Protein AF-A0A9J2P0Z4-F1 (afdb_monomer)

Radius of gyration: 30.84 Å; Cα contacts (8 Å, |Δi|>4): 805; chains: 1; bounding box: 98×62×86 Å

Nearest PDB structures (foldseek):
  4pgw-assembly1_A  TM=7.757E-01  e=5.681E-04  Bacillus subtilis subsp. subtilis str. 168
  6nq8-assembly2_B  TM=7.559E-01  e=7.695E-04  Bacillus subtilis subsp. subtilis str. 168
  6nq9-assembly3_C  TM=7.699E-01  e=1.412E-03  Bacillus subtilis subsp. subtilis str. 168
  4pgr-assembly1_A  TM=6.918E-01  e=1.831E-03  Bacillus subtilis subsp. subtilis str. 168

Structure (mmCIF, N/CA/C/O backbone):
data_AF-A0A9J2P0Z4-F1
#
_entry.id   AF-A0A9J2P0Z4-F1
#
loop_
_atom_site.group_PDB
_atom_site.id
_atom_site.type_symbol
_atom_site.label_atom_id
_atom_site.label_alt_id
_atom_site.label_comp_id
_atom_site.label_asym_id
_atom_site.label_entity_id
_atom_site.label_seq_id
_atom_site.pdbx_PDB_ins_code
_atom_site.Cartn_x
_atom_site.Cartn_y
_atom_site.Cartn_z
_atom_site.occupancy
_atom_site.B_iso_or_equiv
_atom_site.auth_seq_id
_atom_site.auth_comp_id
_atom_site.auth_asym_id
_atom_site.auth_atom_id
_atom_site.pdbx_PDB_model_num
ATOM 1 N N . MET A 1 1 ? 68.828 -13.852 -2.951 1.00 43.00 1 MET A N 1
ATOM 2 C CA . MET A 1 1 ? 67.707 -12.889 -3.031 1.00 43.00 1 MET A CA 1
ATOM 3 C C . MET A 1 1 ? 67.215 -12.842 -4.469 1.00 43.00 1 MET A C 1
ATOM 5 O O . MET A 1 1 ? 68.052 -12.827 -5.358 1.00 43.00 1 MET A O 1
ATOM 9 N N . SER A 1 2 ? 65.892 -12.789 -4.647 1.00 39.41 2 SER A N 1
ATOM 10 C CA . SER A 1 2 ? 65.138 -12.635 -5.905 1.00 39.41 2 SER A CA 1
ATOM 11 C C . SER A 1 2 ? 64.947 -13.890 -6.771 1.00 39.41 2 SER A C 1
ATOM 13 O O . SER A 1 2 ? 65.727 -14.183 -7.673 1.00 39.41 2 SER A O 1
ATOM 15 N N . THR A 1 3 ? 63.859 -14.618 -6.502 1.00 42.22 3 THR A N 1
ATOM 16 C CA . THR A 1 3 ? 63.222 -15.537 -7.450 1.00 42.22 3 THR A CA 1
ATOM 17 C C . THR A 1 3 ? 62.288 -14.749 -8.371 1.00 42.22 3 THR A C 1
ATOM 19 O O . THR A 1 3 ? 61.301 -14.156 -7.943 1.00 42.22 3 THR A O 1
ATOM 22 N N . ASP A 1 4 ? 62.633 -14.761 -9.654 1.00 47.41 4 ASP A N 1
ATOM 23 C CA . ASP A 1 4 ? 61.888 -14.202 -10.780 1.00 47.41 4 ASP A CA 1
ATOM 24 C C . ASP A 1 4 ? 60.599 -15.014 -11.033 1.00 47.41 4 ASP A C 1
ATOM 26 O O . ASP A 1 4 ? 60.621 -16.113 -11.595 1.00 47.41 4 ASP A O 1
ATOM 30 N N . ALA A 1 5 ? 59.452 -14.505 -10.573 1.00 46.09 5 ALA A N 1
ATOM 31 C CA . ALA A 1 5 ? 58.143 -15.108 -10.812 1.00 46.09 5 ALA A CA 1
ATOM 32 C C . ALA A 1 5 ? 57.599 -14.683 -12.187 1.00 46.09 5 ALA A C 1
ATOM 34 O O . ALA A 1 5 ? 56.783 -13.766 -12.306 1.00 46.09 5 ALA A O 1
ATOM 35 N N . ARG A 1 6 ? 58.015 -15.393 -13.242 1.00 46.56 6 ARG A N 1
ATOM 36 C CA . ARG A 1 6 ? 57.393 -15.296 -14.572 1.00 46.56 6 ARG A CA 1
ATOM 37 C C . ARG A 1 6 ? 55.916 -15.704 -14.493 1.00 46.56 6 ARG A C 1
ATOM 39 O O . ARG A 1 6 ? 55.596 -16.882 -14.329 1.00 46.56 6 ARG A O 1
ATOM 46 N N . ARG A 1 7 ? 55.000 -14.743 -14.656 1.00 53.78 7 ARG A N 1
ATOM 47 C CA . ARG A 1 7 ? 53.576 -15.016 -14.919 1.00 53.78 7 ARG A CA 1
ATOM 48 C C . ARG A 1 7 ? 53.460 -15.765 -16.251 1.00 53.78 7 ARG A C 1
ATOM 50 O O . ARG A 1 7 ? 53.762 -15.205 -17.301 1.00 53.78 7 ARG A O 1
ATOM 57 N N . ARG A 1 8 ? 53.045 -17.036 -16.210 1.00 57.94 8 ARG A N 1
ATOM 58 C CA . ARG A 1 8 ? 52.708 -17.807 -17.418 1.00 57.94 8 ARG A CA 1
ATOM 59 C C . ARG A 1 8 ? 51.487 -17.173 -18.108 1.00 57.94 8 ARG A C 1
ATOM 61 O O . ARG A 1 8 ? 50.556 -16.783 -17.403 1.00 57.94 8 ARG A O 1
ATOM 68 N N . PRO A 1 9 ? 51.453 -17.084 -19.448 1.00 54.88 9 PRO A N 1
ATOM 69 C CA . PRO A 1 9 ? 50.258 -16.651 -20.164 1.00 54.88 9 PRO A CA 1
ATOM 70 C C . PRO A 1 9 ? 49.135 -17.682 -19.979 1.00 54.88 9 PRO A C 1
ATOM 72 O O . PRO A 1 9 ? 49.353 -18.882 -20.146 1.00 54.88 9 PRO A O 1
ATOM 75 N N . THR A 1 10 ? 47.939 -17.215 -19.615 1.00 57.19 10 THR A N 1
ATOM 76 C CA . THR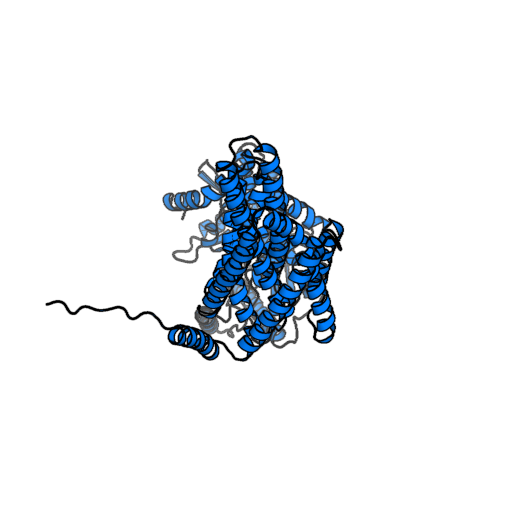 A 1 10 ? 46.717 -18.030 -19.539 1.00 57.19 10 THR A CA 1
ATOM 77 C C . THR A 1 10 ? 46.443 -18.670 -20.897 1.00 57.19 10 THR A C 1
ATOM 79 O O . THR A 1 10 ? 46.265 -17.959 -21.887 1.00 57.19 10 THR A O 1
ATOM 82 N N . THR A 1 11 ? 46.418 -20.001 -20.968 1.00 70.19 11 THR A N 1
ATOM 83 C CA . THR A 1 11 ? 46.141 -20.718 -22.220 1.00 70.19 11 THR A CA 1
ATOM 84 C C . THR A 1 11 ? 44.633 -20.812 -22.475 1.00 70.19 11 THR A C 1
ATOM 86 O O . THR A 1 11 ? 43.837 -20.790 -21.539 1.00 70.19 11 THR A O 1
ATOM 89 N N . GLY A 1 12 ? 44.196 -20.958 -23.734 1.00 67.94 12 GLY A N 1
ATOM 90 C CA . GLY A 1 12 ? 42.764 -21.100 -24.068 1.00 67.94 12 GLY A CA 1
ATOM 91 C C . GLY A 1 12 ? 42.064 -22.270 -23.352 1.00 67.94 12 GLY A C 1
ATOM 92 O O . GLY A 1 12 ? 40.872 -22.195 -23.062 1.00 67.94 12 GLY A O 1
ATOM 93 N N . ARG A 1 13 ? 42.819 -23.313 -22.973 1.00 70.88 13 ARG A N 1
ATOM 94 C CA . ARG A 1 13 ? 42.336 -24.423 -22.131 1.00 70.88 13 ARG A CA 1
ATOM 95 C C . ARG A 1 13 ? 41.983 -23.983 -20.708 1.00 70.88 13 ARG A C 1
ATOM 97 O O . ARG A 1 13 ? 40.999 -24.475 -20.163 1.00 70.88 13 ARG A O 1
ATOM 104 N N . ASP A 1 14 ? 42.730 -23.044 -20.131 1.00 73.69 14 ASP A N 1
ATOM 105 C CA . ASP A 1 14 ? 42.452 -22.511 -18.791 1.00 73.69 14 ASP A CA 1
ATOM 106 C C . ASP A 1 14 ? 41.155 -21.693 -18.782 1.00 73.69 14 ASP A C 1
ATOM 108 O O . ASP A 1 14 ? 40.368 -21.780 -17.841 1.00 73.69 14 ASP A O 1
ATOM 112 N N . ILE A 1 15 ? 40.891 -20.951 -19.864 1.00 72.75 15 ILE A N 1
ATOM 113 C CA . ILE A 1 15 ? 39.659 -20.169 -20.035 1.00 72.75 15 ILE A CA 1
ATOM 114 C C . ILE A 1 15 ? 38.447 -21.096 -20.152 1.00 72.75 15 ILE A C 1
ATOM 116 O O . ILE A 1 15 ? 37.477 -20.919 -19.420 1.00 72.75 15 ILE A O 1
ATOM 120 N N . LEU A 1 16 ? 38.509 -22.114 -21.018 1.00 75.00 16 LEU A N 1
ATOM 121 C CA . LEU A 1 16 ? 37.420 -23.085 -21.178 1.00 75.00 16 LEU A CA 1
ATOM 122 C C . LEU A 1 16 ? 37.131 -23.842 -19.877 1.00 75.00 16 LEU A C 1
ATOM 124 O O . LEU A 1 16 ? 35.968 -24.010 -19.515 1.00 75.00 16 LEU A O 1
ATOM 128 N N . ARG A 1 17 ? 38.176 -24.223 -19.131 1.00 78.31 17 ARG A N 1
ATOM 129 C CA . ARG A 1 17 ? 38.021 -24.858 -17.817 1.00 78.31 17 ARG A CA 1
ATOM 130 C C . ARG A 1 17 ? 37.345 -23.926 -16.812 1.00 78.31 17 ARG A C 1
ATOM 132 O O . ARG A 1 17 ? 36.456 -24.358 -16.089 1.00 78.31 17 ARG A O 1
ATOM 139 N N . ASN A 1 18 ? 37.726 -22.650 -16.777 1.00 78.19 18 ASN A N 1
ATOM 140 C CA . ASN A 1 18 ? 37.098 -21.670 -15.891 1.00 78.19 18 ASN A CA 1
ATOM 141 C C . ASN A 1 18 ? 35.623 -21.439 -16.246 1.00 78.19 18 ASN A C 1
ATOM 143 O O . ASN A 1 18 ? 34.794 -21.373 -15.344 1.00 78.19 18 ASN A O 1
ATOM 147 N N . ILE A 1 19 ? 35.283 -21.374 -17.537 1.00 74.25 19 ILE A N 1
ATOM 148 C CA . ILE A 1 19 ? 33.891 -21.274 -17.997 1.00 74.25 19 ILE A CA 1
ATOM 149 C C . ILE A 1 19 ? 33.099 -22.503 -17.544 1.00 74.25 19 ILE A C 1
ATOM 151 O O . ILE A 1 19 ? 32.033 -22.364 -16.950 1.00 74.25 19 ILE A O 1
ATOM 155 N N . GLN A 1 20 ? 33.638 -23.702 -17.769 1.00 76.75 20 GLN A N 1
ATOM 156 C CA . GLN A 1 20 ? 32.990 -24.944 -17.362 1.00 76.75 20 GLN A CA 1
ATOM 157 C C . GLN A 1 20 ? 32.751 -24.980 -15.847 1.00 76.75 20 GLN A C 1
ATOM 159 O O . GLN A 1 20 ? 31.638 -25.281 -15.426 1.00 76.75 20 GLN A O 1
ATOM 164 N N . ASN A 1 21 ? 33.740 -24.568 -15.047 1.00 80.06 21 ASN A N 1
ATOM 165 C CA . ASN A 1 21 ? 33.634 -24.503 -13.588 1.00 80.06 21 ASN A CA 1
ATOM 166 C C . ASN A 1 21 ? 32.525 -23.549 -13.103 1.00 80.06 21 ASN A C 1
ATOM 168 O O . ASN A 1 21 ? 31.837 -23.859 -12.132 1.00 80.06 21 ASN A O 1
ATOM 172 N N . VAL A 1 22 ? 32.333 -22.406 -13.774 1.00 76.62 22 VAL A N 1
ATOM 173 C CA . VAL A 1 22 ? 31.266 -21.437 -13.450 1.00 76.62 22 VAL A CA 1
ATOM 174 C C . VAL A 1 22 ? 29.878 -22.025 -13.720 1.00 76.62 22 VAL A C 1
ATOM 176 O O . VAL A 1 22 ? 28.948 -21.816 -12.944 1.00 76.62 22 VAL A O 1
ATOM 179 N N . PHE A 1 23 ? 29.715 -22.783 -14.806 1.00 77.12 23 PHE A N 1
ATOM 180 C CA . PHE A 1 23 ? 28.436 -23.429 -15.106 1.00 77.12 23 PHE A CA 1
ATOM 181 C C . PHE A 1 23 ? 28.172 -24.650 -14.220 1.00 77.12 23 PHE A C 1
ATOM 183 O O . PHE A 1 23 ? 27.028 -24.876 -13.829 1.00 77.12 23 PHE A O 1
ATOM 190 N N . THR A 1 24 ? 29.203 -25.413 -13.845 1.00 78.38 24 THR A N 1
ATOM 191 C CA . THR A 1 24 ? 29.030 -26.518 -12.893 1.00 78.38 24 THR A CA 1
ATOM 192 C C . THR A 1 24 ? 28.662 -26.017 -11.500 1.00 78.38 24 THR A C 1
ATOM 194 O O . THR A 1 24 ? 27.758 -26.583 -10.896 1.00 78.38 24 THR A O 1
ATOM 197 N N . SER A 1 25 ? 29.243 -24.907 -11.023 1.00 82.56 25 SER A N 1
ATOM 198 C CA . SER A 1 25 ? 28.874 -24.351 -9.712 1.00 82.56 25 SER A CA 1
ATOM 199 C C . SER A 1 25 ? 27.423 -23.872 -9.635 1.00 82.56 25 SER A C 1
ATOM 201 O O . SER A 1 25 ? 26.848 -23.841 -8.550 1.00 82.56 25 SER A O 1
ATOM 203 N N . LEU A 1 26 ? 26.809 -23.505 -10.765 1.00 82.56 26 LEU A N 1
ATOM 204 C CA . LEU A 1 26 ? 25.382 -23.174 -10.814 1.00 82.56 26 LEU A CA 1
ATOM 205 C C . LEU A 1 26 ? 24.493 -24.408 -10.653 1.00 82.56 26 LEU A C 1
ATOM 207 O O . LEU A 1 26 ? 23.483 -24.323 -9.957 1.00 82.56 26 LEU A O 1
ATOM 211 N N . ASN A 1 27 ? 24.879 -25.539 -11.255 1.00 81.56 27 ASN A N 1
ATOM 212 C CA . ASN A 1 27 ? 24.142 -26.798 -11.117 1.00 81.56 27 ASN A CA 1
ATOM 213 C C . ASN A 1 27 ? 24.120 -27.296 -9.665 1.00 81.56 27 ASN A C 1
ATOM 215 O O . ASN A 1 27 ? 23.133 -27.892 -9.250 1.00 81.56 27 ASN A O 1
ATOM 219 N N . ASP A 1 28 ? 25.180 -27.019 -8.903 1.00 80.19 28 ASP A N 1
ATOM 220 C CA . ASP A 1 28 ? 25.265 -27.387 -7.485 1.00 80.19 28 ASP A CA 1
ATOM 221 C C . ASP A 1 28 ? 24.490 -26.418 -6.576 1.00 80.19 28 ASP A C 1
ATOM 223 O O . ASP A 1 28 ? 24.065 -26.782 -5.480 1.00 80.19 28 ASP A O 1
ATOM 227 N N . LYS A 1 29 ? 24.324 -25.161 -7.007 1.00 82.88 29 LYS A N 1
ATOM 228 C CA . LYS A 1 29 ? 23.753 -24.085 -6.185 1.00 82.88 29 LYS A CA 1
ATOM 229 C C . LYS A 1 29 ? 22.246 -23.909 -6.351 1.00 82.88 29 LYS A C 1
ATOM 231 O O . LYS A 1 29 ? 21.582 -23.484 -5.405 1.00 82.88 29 LYS A O 1
ATOM 236 N N . LEU A 1 30 ? 21.726 -24.140 -7.551 1.00 86.31 30 LEU A N 1
ATOM 237 C CA . LEU A 1 30 ? 20.320 -23.927 -7.878 1.00 86.31 30 LEU A CA 1
ATOM 238 C C . LEU A 1 30 ? 19.571 -25.255 -7.913 1.00 86.31 30 LEU A C 1
ATOM 240 O O . LEU A 1 30 ? 20.086 -26.276 -8.360 1.00 86.31 30 LEU A O 1
ATOM 244 N N . GLU A 1 31 ? 18.321 -25.232 -7.465 1.00 89.88 31 GLU A N 1
ATOM 245 C CA . GLU A 1 31 ? 17.444 -26.390 -7.525 1.00 89.88 31 GLU A CA 1
ATOM 246 C C . GLU A 1 31 ? 17.195 -26.794 -8.987 1.00 89.88 31 GLU A C 1
ATOM 248 O O . GLU A 1 31 ? 17.035 -25.937 -9.860 1.00 89.88 31 GLU A O 1
ATOM 253 N N . LYS A 1 32 ? 17.102 -28.102 -9.264 1.00 89.44 32 LYS A N 1
ATOM 254 C CA . LYS A 1 32 ? 16.891 -28.623 -10.628 1.00 89.44 32 LYS A CA 1
ATOM 255 C C . LYS A 1 32 ? 15.687 -27.981 -11.326 1.00 89.44 32 LYS A C 1
ATOM 257 O O . LYS A 1 32 ? 15.773 -27.624 -12.495 1.00 89.44 32 LYS A O 1
ATOM 262 N N . ASP A 1 33 ? 14.602 -27.780 -10.586 1.00 89.06 33 ASP A N 1
ATOM 263 C CA . ASP A 1 33 ? 13.380 -27.165 -11.104 1.00 89.06 33 ASP A CA 1
ATOM 264 C C . ASP A 1 33 ? 13.560 -25.681 -11.487 1.00 89.06 33 ASP A C 1
ATOM 266 O O . ASP A 1 33 ? 12.989 -25.197 -12.464 1.00 89.06 33 ASP A O 1
ATOM 270 N N . VAL A 1 34 ? 14.410 -24.954 -10.754 1.00 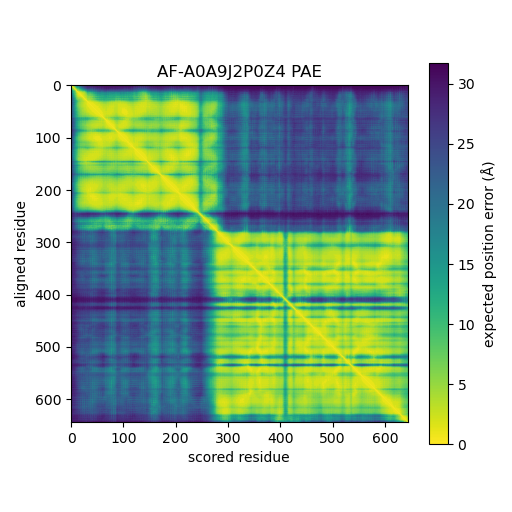91.12 34 VAL A N 1
ATOM 271 C CA . VAL A 1 34 ? 14.778 -23.571 -11.084 1.00 91.12 34 VAL A CA 1
ATOM 272 C C . VAL A 1 34 ? 15.683 -23.543 -12.315 1.00 91.12 34 VAL A C 1
ATOM 274 O O . VAL A 1 34 ? 15.489 -22.710 -13.196 1.00 91.12 34 VAL A O 1
ATOM 277 N N . LEU A 1 35 ? 16.630 -24.477 -12.423 1.00 91.62 35 LEU A N 1
ATOM 278 C CA . LEU A 1 35 ? 17.521 -24.597 -13.581 1.00 91.62 35 LEU A CA 1
ATOM 279 C C . LEU A 1 35 ? 16.765 -24.917 -14.872 1.00 91.62 35 LEU A C 1
ATOM 281 O O . LEU A 1 35 ? 17.024 -24.287 -15.897 1.00 91.62 35 LEU A O 1
ATOM 285 N N . ASP A 1 36 ? 15.834 -25.870 -14.838 1.00 92.94 36 ASP A N 1
ATOM 286 C CA . ASP A 1 36 ? 15.043 -26.247 -16.013 1.00 92.94 36 ASP A CA 1
ATOM 287 C C . ASP A 1 36 ? 14.134 -25.094 -16.466 1.00 92.94 36 ASP A C 1
ATOM 289 O O . ASP A 1 36 ? 14.040 -24.809 -17.663 1.00 92.94 36 ASP A O 1
ATOM 293 N N . HIS A 1 37 ? 13.567 -24.346 -15.517 1.00 94.25 37 HIS A N 1
ATOM 294 C CA . HIS A 1 37 ? 12.824 -23.121 -15.812 1.00 94.25 37 HIS A CA 1
ATOM 295 C C . HIS A 1 37 ? 13.708 -22.035 -16.436 1.00 94.25 37 HIS A C 1
ATOM 297 O O . HIS A 1 37 ? 13.357 -21.472 -17.470 1.00 94.25 37 HIS A O 1
ATOM 303 N N . LEU A 1 38 ? 14.894 -21.774 -15.874 1.00 94.69 38 LEU A N 1
ATOM 304 C CA . LEU A 1 38 ? 15.843 -20.808 -16.438 1.00 94.69 38 LEU A CA 1
ATOM 305 C C . LEU A 1 38 ? 16.295 -21.209 -17.848 1.00 94.69 38 LEU A C 1
ATOM 307 O O . LEU A 1 38 ? 16.411 -20.346 -18.715 1.00 94.69 38 LEU A O 1
ATOM 311 N N . ARG A 1 39 ? 16.499 -22.503 -18.122 1.00 94.25 39 ARG A N 1
ATOM 312 C CA . ARG A 1 39 ? 16.799 -22.993 -19.480 1.00 94.25 39 ARG A CA 1
ATOM 313 C C . ARG A 1 39 ? 15.682 -22.645 -20.461 1.00 94.25 39 ARG A C 1
ATOM 315 O O . ARG A 1 39 ? 15.981 -22.182 -21.560 1.00 94.25 39 ARG A O 1
ATOM 322 N N . ALA A 1 40 ? 14.421 -22.815 -20.062 1.00 95.56 40 ALA A N 1
ATOM 323 C CA . ALA A 1 40 ? 13.279 -22.418 -20.882 1.00 95.56 40 ALA A CA 1
ATOM 324 C C . ALA A 1 40 ? 13.237 -20.896 -21.105 1.00 95.56 40 ALA A C 1
ATOM 326 O O . ALA A 1 40 ? 13.055 -20.453 -22.240 1.00 95.56 40 ALA A O 1
ATOM 327 N N . VAL A 1 41 ? 13.477 -20.096 -20.059 1.00 96.81 41 VAL A N 1
ATOM 328 C CA . VAL A 1 41 ? 13.504 -18.625 -20.137 1.00 96.81 41 VAL A CA 1
ATOM 329 C C . VAL A 1 41 ? 14.613 -18.131 -21.076 1.00 96.81 41 VAL A C 1
ATOM 331 O O . VAL A 1 41 ? 14.333 -17.445 -22.055 1.00 96.81 41 VAL A O 1
ATOM 334 N N . TYR A 1 42 ? 15.874 -18.509 -20.842 1.00 95.94 42 TYR A N 1
ATOM 335 C CA . TYR A 1 42 ? 17.002 -18.057 -21.670 1.00 95.94 42 TYR A CA 1
ATOM 336 C C . TYR A 1 42 ? 16.972 -18.653 -23.090 1.00 95.94 42 TYR A C 1
ATOM 338 O O . TYR A 1 42 ? 17.389 -17.994 -24.044 1.00 95.94 42 TYR A O 1
ATOM 346 N N . GLY A 1 43 ? 16.441 -19.870 -23.263 1.00 96.44 43 GLY A N 1
ATOM 347 C CA . GLY A 1 43 ? 16.204 -20.455 -24.586 1.00 96.44 43 GLY A CA 1
ATOM 348 C C . GLY A 1 43 ? 15.162 -19.666 -25.382 1.00 96.44 43 GLY A C 1
ATOM 349 O O . GLY A 1 43 ? 15.386 -19.324 -26.543 1.00 96.44 43 GLY A O 1
ATOM 350 N N . THR A 1 44 ? 14.057 -19.292 -24.736 1.00 96.94 44 THR A N 1
ATOM 351 C CA . THR A 1 44 ? 13.000 -18.475 -25.352 1.00 96.94 44 THR A CA 1
ATOM 352 C C . THR A 1 44 ? 13.472 -17.046 -25.614 1.00 96.94 44 THR A C 1
ATOM 354 O O . THR A 1 44 ? 13.140 -16.471 -26.651 1.00 96.94 44 THR A O 1
ATOM 357 N N . LEU A 1 45 ? 14.319 -16.492 -24.738 1.00 96.88 45 LEU A N 1
ATOM 358 C CA . LEU A 1 45 ? 14.984 -15.205 -24.945 1.00 96.88 45 LEU A CA 1
ATOM 359 C C . LEU A 1 45 ? 15.815 -15.217 -26.232 1.00 96.88 45 LEU A C 1
ATOM 361 O O . LEU A 1 45 ? 15.711 -14.290 -27.031 1.00 96.88 45 LEU A O 1
ATOM 365 N N . CYS A 1 46 ? 16.593 -16.278 -26.470 1.00 96.44 46 CYS A N 1
ATOM 366 C CA . CYS A 1 46 ? 17.381 -16.428 -27.694 1.00 96.44 46 CYS A CA 1
ATOM 367 C C . CYS A 1 46 ? 16.493 -16.394 -28.949 1.00 96.44 46 CYS A C 1
ATOM 369 O O . CYS A 1 46 ? 16.775 -15.637 -29.879 1.00 96.44 46 CYS A O 1
ATOM 371 N N . VAL A 1 47 ? 15.372 -17.126 -28.937 1.00 96.94 47 VAL A N 1
ATOM 372 C CA . VAL A 1 47 ? 14.378 -17.092 -30.025 1.00 96.94 47 VAL A CA 1
ATOM 373 C C . VAL A 1 47 ? 13.821 -15.678 -30.220 1.00 96.94 47 VAL A C 1
ATOM 375 O O . VAL A 1 47 ? 13.766 -15.188 -31.348 1.00 96.94 47 VAL A O 1
ATOM 378 N N . GLY A 1 48 ? 13.465 -14.985 -29.135 1.00 96.81 48 GLY A N 1
ATOM 379 C CA . GLY A 1 48 ? 13.001 -13.597 -29.185 1.00 96.81 48 GLY A CA 1
ATOM 380 C C . GLY A 1 48 ? 14.026 -12.642 -29.807 1.00 96.81 48 GLY A C 1
ATOM 381 O O . GLY A 1 48 ? 13.670 -11.817 -30.647 1.00 96.81 48 GLY A O 1
ATOM 382 N N . LEU A 1 49 ? 15.311 -12.777 -29.464 1.00 96.25 49 LEU A N 1
ATOM 383 C CA . LEU A 1 49 ? 16.393 -11.964 -30.033 1.00 96.25 49 LEU A CA 1
ATOM 384 C C . LEU A 1 49 ? 16.633 -12.256 -31.521 1.00 96.25 49 LEU A C 1
ATOM 386 O O . LEU A 1 49 ? 16.908 -11.331 -32.287 1.00 96.25 49 LEU A O 1
ATOM 390 N N . MET A 1 50 ? 16.483 -13.508 -31.961 1.00 96.81 50 MET A N 1
ATOM 391 C CA . MET A 1 50 ? 16.530 -13.855 -33.387 1.00 96.81 50 MET A CA 1
ATOM 392 C C . MET A 1 50 ? 15.372 -13.205 -34.154 1.00 96.81 50 MET A C 1
ATOM 394 O O . MET A 1 50 ? 15.594 -12.590 -35.195 1.00 96.81 50 MET A O 1
ATOM 398 N N . LEU A 1 51 ? 14.153 -13.263 -33.613 1.00 97.44 51 LEU A N 1
ATOM 399 C CA . LEU A 1 51 ? 12.978 -12.619 -34.209 1.00 97.44 51 LEU A CA 1
ATOM 400 C C . LEU A 1 51 ? 13.112 -11.092 -34.254 1.00 97.44 51 LEU A C 1
ATOM 402 O O . LEU A 1 51 ? 12.802 -10.476 -35.273 1.00 97.44 51 LEU A O 1
ATOM 406 N N . ALA A 1 52 ? 13.622 -10.477 -33.186 1.00 95.56 52 ALA A N 1
ATOM 407 C CA . ALA A 1 52 ? 13.914 -9.047 -33.163 1.00 95.56 52 ALA A CA 1
ATOM 408 C C . ALA A 1 52 ? 14.968 -8.673 -34.220 1.00 95.56 52 ALA A C 1
ATOM 410 O O . ALA A 1 52 ? 14.841 -7.654 -34.898 1.00 95.56 52 ALA A O 1
ATOM 411 N N . THR A 1 53 ? 15.975 -9.526 -34.415 1.00 94.38 53 THR A N 1
ATOM 412 C CA . THR A 1 53 ? 16.991 -9.345 -35.459 1.00 94.38 53 THR A CA 1
ATOM 413 C C . THR A 1 53 ? 16.367 -9.416 -36.853 1.00 94.38 53 THR A C 1
ATOM 415 O O . THR A 1 53 ? 16.620 -8.539 -37.672 1.00 94.38 53 THR A O 1
ATOM 418 N N . MET A 1 54 ? 15.498 -10.399 -37.118 1.00 95.12 54 MET A N 1
ATOM 419 C CA . MET A 1 54 ? 14.758 -10.494 -38.385 1.00 95.12 54 MET A CA 1
ATOM 420 C C . MET A 1 54 ? 13.914 -9.240 -38.649 1.00 95.12 54 MET A C 1
ATOM 422 O O . MET A 1 54 ? 13.928 -8.715 -39.760 1.00 95.12 54 MET A O 1
ATOM 426 N N . GLY A 1 55 ? 13.220 -8.733 -37.626 1.00 94.12 55 GLY A N 1
ATOM 427 C CA . GLY A 1 55 ? 12.451 -7.492 -37.721 1.00 94.12 55 GLY A CA 1
ATOM 428 C C . GLY A 1 55 ? 13.326 -6.283 -38.062 1.00 94.12 55 GLY A C 1
ATOM 429 O O . GLY A 1 55 ? 13.000 -5.525 -38.971 1.00 94.12 55 GLY A O 1
ATOM 430 N N . ALA A 1 56 ? 14.465 -6.124 -37.384 1.00 91.88 56 ALA A N 1
ATOM 431 C CA . ALA A 1 56 ? 15.411 -5.046 -37.673 1.00 91.88 56 ALA A CA 1
ATOM 432 C C . ALA A 1 56 ? 15.992 -5.140 -39.096 1.00 91.88 56 ALA A C 1
ATOM 434 O O . ALA A 1 56 ? 16.086 -4.133 -39.787 1.00 91.88 56 ALA A O 1
ATOM 435 N N . VAL A 1 57 ? 16.338 -6.345 -39.562 1.00 92.56 57 VAL A N 1
ATOM 436 C CA . VAL A 1 57 ? 16.877 -6.563 -40.916 1.00 92.56 57 VAL A CA 1
ATOM 437 C C . VAL A 1 57 ? 15.868 -6.169 -41.995 1.00 92.56 57 VAL A C 1
ATOM 439 O O . VAL A 1 57 ? 16.245 -5.502 -42.954 1.00 92.56 57 VAL A O 1
ATOM 442 N N . LEU A 1 58 ? 14.589 -6.532 -41.848 1.00 92.44 58 LEU A N 1
ATOM 443 C CA . LEU A 1 58 ? 13.552 -6.173 -42.827 1.00 92.44 58 LEU A CA 1
ATOM 444 C C . LEU A 1 58 ? 13.335 -4.662 -42.944 1.00 92.44 58 LEU A C 1
ATOM 446 O O . LEU A 1 58 ? 13.023 -4.165 -44.029 1.00 92.44 58 LEU A O 1
ATOM 450 N N . GLU A 1 59 ? 13.501 -3.949 -41.834 1.00 89.19 59 GLU A N 1
ATOM 451 C CA . GLU A 1 59 ? 13.426 -2.495 -41.807 1.00 89.19 59 GLU A CA 1
ATOM 452 C C . GLU A 1 59 ? 14.644 -1.863 -42.498 1.00 89.19 59 GLU A C 1
ATOM 454 O O . GLU A 1 59 ? 14.458 -1.077 -43.428 1.00 89.19 59 GLU A O 1
ATOM 459 N N . VAL A 1 60 ? 15.862 -2.311 -42.168 1.00 88.75 60 VAL A N 1
ATOM 460 C CA . VAL A 1 60 ? 17.113 -1.832 -42.789 1.00 88.75 60 VAL A CA 1
ATOM 461 C C . VAL A 1 60 ? 17.150 -2.127 -44.295 1.00 88.75 60 VAL A C 1
ATOM 463 O O . VAL A 1 60 ? 17.631 -1.320 -45.089 1.00 88.75 60 VAL A O 1
ATOM 466 N N . MET A 1 61 ? 16.598 -3.265 -44.724 1.00 89.62 61 MET A N 1
ATOM 467 C CA . MET A 1 61 ? 16.467 -3.630 -46.141 1.00 89.62 61 MET A CA 1
ATOM 468 C C . MET A 1 61 ? 15.373 -2.842 -46.882 1.00 89.62 61 MET A C 1
ATOM 470 O O . MET A 1 61 ? 15.149 -3.086 -48.065 1.00 89.62 61 MET A O 1
ATOM 474 N N . ASN A 1 62 ? 14.688 -1.906 -46.215 1.00 85.56 62 ASN A N 1
ATOM 475 C CA . ASN A 1 62 ? 13.576 -1.126 -46.759 1.00 85.56 62 ASN A CA 1
ATOM 476 C C . ASN A 1 62 ? 12.393 -1.975 -47.276 1.00 85.56 62 ASN A C 1
ATOM 478 O O . ASN A 1 62 ? 11.598 -1.487 -48.079 1.00 85.56 62 ASN A O 1
ATOM 482 N N . VAL A 1 63 ? 12.226 -3.218 -46.802 1.00 87.81 63 VAL A N 1
ATOM 483 C CA . VAL A 1 63 ? 11.073 -4.065 -47.168 1.00 87.81 63 VAL A CA 1
ATOM 484 C C . VAL A 1 63 ? 9.805 -3.535 -46.500 1.00 87.81 63 VAL A C 1
ATOM 486 O O . VAL A 1 63 ? 8.770 -3.381 -47.144 1.00 87.81 63 VAL A O 1
ATOM 489 N N . VAL A 1 64 ? 9.893 -3.219 -45.204 1.00 83.06 64 VAL A N 1
ATOM 490 C CA . VAL A 1 64 ? 8.815 -2.585 -44.437 1.00 83.06 64 VAL A CA 1
ATOM 491 C C . VAL A 1 64 ? 9.419 -1.554 -43.494 1.00 83.06 64 VAL A C 1
ATOM 493 O O . VAL A 1 64 ? 10.165 -1.904 -42.584 1.00 83.06 64 VAL A O 1
ATOM 496 N N . ARG A 1 65 ? 9.073 -0.276 -43.675 1.00 81.81 65 ARG A N 1
ATOM 497 C CA . ARG A 1 65 ? 9.574 0.795 -42.804 1.00 81.81 65 ARG A CA 1
ATOM 498 C C . ARG A 1 65 ? 8.843 0.838 -41.469 1.00 81.81 65 ARG A C 1
ATOM 500 O O . ARG A 1 65 ? 7.610 0.765 -41.420 1.00 81.81 65 ARG A O 1
ATOM 507 N N . ALA A 1 66 ? 9.611 1.034 -40.397 1.00 77.75 66 ALA A N 1
ATOM 508 C CA . ALA A 1 66 ? 9.063 1.299 -39.077 1.00 77.75 66 ALA A CA 1
ATOM 509 C C . ALA A 1 66 ? 8.143 2.527 -39.118 1.00 77.75 66 ALA 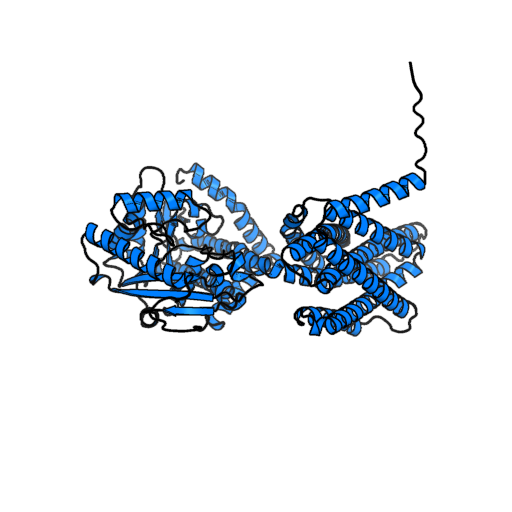A C 1
ATOM 511 O O . ALA A 1 66 ? 8.473 3.572 -39.679 1.00 77.75 66 ALA A O 1
ATOM 512 N N . ASN A 1 67 ? 6.966 2.394 -38.518 1.00 78.44 67 ASN A N 1
ATOM 513 C CA . ASN A 1 67 ? 5.981 3.461 -38.439 1.00 78.44 67 ASN A CA 1
ATOM 514 C C . ASN A 1 67 ? 5.229 3.393 -37.104 1.00 78.44 67 ASN A C 1
ATOM 516 O O . ASN A 1 67 ? 5.398 2.463 -36.304 1.00 78.44 67 ASN A O 1
ATOM 520 N N . LEU A 1 68 ? 4.391 4.401 -36.865 1.00 72.12 68 LEU A N 1
ATOM 521 C CA . LEU A 1 68 ? 3.620 4.510 -35.632 1.00 72.12 68 LEU A CA 1
ATOM 522 C C . LEU A 1 68 ? 2.700 3.298 -35.414 1.00 72.12 68 LEU A C 1
ATOM 524 O O . LEU A 1 68 ? 2.620 2.811 -34.293 1.00 72.12 68 LEU A O 1
ATOM 528 N N . PHE A 1 69 ? 2.063 2.764 -36.460 1.00 76.69 69 PHE A N 1
ATOM 529 C CA . PHE A 1 69 ? 1.150 1.622 -36.342 1.00 76.69 69 PHE A CA 1
ATOM 530 C C . PHE A 1 69 ? 1.862 0.337 -35.921 1.00 76.69 69 PHE A C 1
ATOM 532 O O . PHE A 1 69 ? 1.340 -0.391 -35.085 1.00 76.69 69 PHE A O 1
ATOM 539 N N . LEU A 1 70 ? 3.070 0.078 -36.427 1.00 81.25 70 LEU A N 1
ATOM 540 C CA . LEU A 1 70 ? 3.872 -1.079 -36.007 1.00 81.25 70 LEU A CA 1
ATOM 541 C C . LEU A 1 70 ? 4.333 -0.956 -34.549 1.00 81.25 70 LEU A C 1
ATOM 543 O O . LEU A 1 70 ? 4.375 -1.947 -33.822 1.00 81.25 70 LEU A O 1
ATOM 547 N N . THR A 1 71 ? 4.610 0.271 -34.104 1.00 74.94 71 THR A N 1
ATOM 548 C CA . THR A 1 71 ? 4.936 0.564 -32.701 1.00 74.94 71 THR A CA 1
ATOM 549 C C . THR A 1 71 ? 3.706 0.395 -31.801 1.00 74.94 71 THR A C 1
ATOM 551 O O . THR A 1 71 ? 3.788 -0.215 -30.743 1.00 74.94 71 THR A O 1
ATOM 554 N N . LEU A 1 72 ? 2.531 0.865 -32.228 1.00 75.31 72 LEU A N 1
ATOM 555 C CA . LEU A 1 72 ? 1.268 0.615 -31.523 1.00 75.31 72 LEU A CA 1
ATOM 556 C C . LEU A 1 72 ? 0.910 -0.878 -31.513 1.00 75.31 72 LEU A C 1
ATOM 558 O O . LEU A 1 72 ? 0.388 -1.374 -30.519 1.00 75.31 72 LEU A O 1
ATOM 562 N N . GLY A 1 73 ? 1.239 -1.603 -32.582 1.00 82.56 73 GLY A N 1
ATOM 563 C CA . GLY A 1 73 ? 1.081 -3.049 -32.684 1.00 82.56 73 GLY A CA 1
ATOM 564 C C . GLY A 1 73 ? 1.938 -3.811 -31.674 1.00 82.56 73 GLY A C 1
ATOM 565 O O . GLY A 1 73 ? 1.441 -4.753 -31.059 1.00 82.56 73 GLY A O 1
ATOM 566 N N . SER A 1 74 ? 3.186 -3.388 -31.432 1.00 84.94 74 SER A N 1
ATOM 567 C CA . SER A 1 74 ? 4.018 -4.007 -30.390 1.00 84.94 74 SER A CA 1
ATOM 568 C C . SER A 1 74 ? 3.436 -3.760 -28.994 1.00 84.94 74 SER A C 1
ATOM 570 O O . SER A 1 74 ? 3.312 -4.707 -28.218 1.00 84.94 74 SER A O 1
ATOM 572 N N . PHE A 1 75 ? 2.968 -2.540 -28.698 1.00 80.06 75 PHE A N 1
ATOM 573 C CA . PHE A 1 75 ? 2.245 -2.257 -27.453 1.00 80.06 75 PHE A CA 1
ATOM 574 C C . PHE A 1 75 ? 0.973 -3.101 -27.320 1.00 80.06 75 PHE A C 1
ATOM 576 O O . PHE A 1 75 ? 0.733 -3.672 -26.260 1.00 80.06 75 PHE A O 1
ATOM 583 N N . ALA A 1 76 ? 0.179 -3.236 -28.384 1.00 82.81 76 ALA A N 1
ATOM 584 C CA . ALA A 1 76 ? -1.031 -4.054 -28.377 1.00 82.81 76 ALA A CA 1
ATOM 585 C C . ALA A 1 76 ? -0.723 -5.532 -28.089 1.00 82.81 76 ALA A C 1
ATOM 587 O O . ALA A 1 76 ? -1.408 -6.143 -27.273 1.00 82.81 76 ALA A O 1
ATOM 588 N N . CYS A 1 77 ? 0.336 -6.092 -28.685 1.00 86.88 77 CYS A N 1
ATOM 589 C CA . CYS A 1 77 ? 0.779 -7.461 -28.404 1.00 86.88 77 CYS A CA 1
ATOM 590 C C . CYS A 1 77 ? 1.230 -7.627 -26.947 1.00 86.88 77 CYS A C 1
ATOM 592 O O . CYS A 1 77 ? 0.888 -8.617 -26.302 1.00 86.88 77 CYS A O 1
ATOM 594 N N . PHE A 1 78 ? 1.951 -6.640 -26.411 1.00 83.62 78 PHE A N 1
ATOM 595 C CA . PHE A 1 78 ? 2.373 -6.620 -25.013 1.00 83.62 78 PHE A CA 1
ATOM 596 C C . PHE A 1 78 ? 1.176 -6.548 -24.046 1.00 83.62 78 PHE A C 1
ATOM 598 O O . PHE A 1 78 ? 1.079 -7.348 -23.120 1.00 83.62 78 PHE A O 1
ATOM 605 N N . PHE A 1 79 ? 0.204 -5.662 -24.282 1.00 79.00 79 PHE A N 1
ATOM 606 C CA . PHE A 1 79 ? -1.003 -5.587 -23.448 1.00 79.00 79 PHE A CA 1
ATOM 607 C C . PHE A 1 79 ? -1.901 -6.820 -23.595 1.00 79.00 79 PHE A C 1
ATOM 609 O O . PHE A 1 79 ? -2.500 -7.258 -22.612 1.00 79.00 79 PHE A O 1
ATOM 616 N N . ALA A 1 80 ? -1.966 -7.418 -24.787 1.00 80.12 80 ALA A N 1
ATOM 617 C CA . ALA A 1 80 ? -2.652 -8.687 -24.995 1.00 80.12 80 ALA A CA 1
ATOM 618 C C . ALA A 1 80 ? -2.017 -9.805 -24.153 1.00 80.12 80 ALA A C 1
ATOM 620 O O . ALA A 1 80 ? -2.742 -10.579 -23.536 1.00 80.12 80 ALA A O 1
ATOM 621 N N . LEU A 1 81 ? -0.684 -9.856 -24.048 1.00 83.44 81 LEU A N 1
ATOM 622 C CA . LEU A 1 81 ? 0.016 -10.794 -23.161 1.00 83.44 81 LEU A CA 1
ATOM 623 C C . LEU A 1 81 ? -0.357 -10.599 -21.690 1.00 83.44 81 LEU A C 1
ATOM 625 O O . LEU A 1 81 ? -0.638 -11.586 -21.016 1.00 83.44 81 LEU A O 1
ATOM 629 N N . CYS A 1 82 ? -0.434 -9.352 -21.212 1.00 76.56 82 CYS A N 1
ATOM 630 C CA . CYS A 1 82 ? -0.881 -9.053 -19.846 1.00 76.56 82 CYS A CA 1
ATOM 631 C C . CYS A 1 82 ? -2.327 -9.507 -19.582 1.00 76.56 82 CYS A C 1
ATOM 633 O O . CYS A 1 82 ? -2.669 -9.886 -18.464 1.00 76.56 82 CYS A O 1
ATOM 635 N N . ALA A 1 83 ? -3.189 -9.439 -20.600 1.00 74.69 83 ALA A N 1
ATOM 636 C CA . ALA A 1 83 ? -4.603 -9.787 -20.487 1.00 74.69 83 ALA A CA 1
ATOM 637 C C . ALA A 1 83 ? -4.875 -11.298 -20.597 1.00 74.69 83 ALA A C 1
ATOM 639 O O . ALA A 1 83 ? -5.914 -11.763 -20.125 1.00 74.69 83 ALA A O 1
ATOM 640 N N . ILE A 1 84 ? -3.978 -12.075 -21.217 1.00 78.31 84 ILE A N 1
ATOM 641 C CA . ILE A 1 84 ? -4.156 -13.519 -21.402 1.00 78.31 84 ILE A CA 1
ATOM 642 C C . ILE A 1 84 ? -3.631 -14.268 -20.161 1.00 78.31 84 ILE A C 1
ATOM 644 O O . ILE A 1 84 ? -2.414 -14.363 -19.963 1.00 78.31 84 ILE A O 1
ATOM 648 N N . PRO A 1 85 ? -4.514 -14.867 -19.336 1.00 77.19 85 PRO A N 1
ATOM 649 C CA . PRO A 1 85 ? -4.095 -15.589 -18.141 1.00 77.19 85 PRO A CA 1
ATOM 650 C C . PRO A 1 85 ? -3.197 -16.781 -18.489 1.00 77.19 85 PRO A C 1
ATOM 652 O O . PRO A 1 85 ? -3.389 -17.459 -19.505 1.00 77.19 85 PRO A O 1
ATOM 655 N N . HIS A 1 86 ? -2.219 -17.035 -17.619 1.00 79.12 86 HIS A N 1
ATOM 656 C CA . HIS A 1 86 ? -1.316 -18.177 -17.732 1.00 79.12 86 HIS A CA 1
ATOM 657 C C . HIS A 1 86 ? -2.099 -19.484 -17.584 1.00 79.12 86 HIS A C 1
ATOM 659 O O . HIS A 1 86 ? -2.768 -19.713 -16.578 1.00 79.12 86 HIS A O 1
ATOM 665 N N . SER A 1 87 ? -2.055 -20.327 -18.613 1.00 77.38 87 SER A N 1
ATOM 666 C CA . SER A 1 87 ? -2.667 -21.658 -18.626 1.00 77.38 87 SER A CA 1
ATOM 667 C C . SER A 1 87 ? -2.017 -22.505 -19.719 1.00 77.38 87 SER A C 1
ATOM 669 O O . SER A 1 87 ? -1.651 -21.979 -20.772 1.00 77.38 87 SER A O 1
ATOM 671 N N . ARG A 1 88 ? -1.916 -23.824 -19.500 1.00 76.94 88 ARG A N 1
ATOM 672 C CA . ARG A 1 88 ? -1.324 -24.763 -20.477 1.00 76.94 88 ARG A CA 1
ATOM 673 C C . ARG A 1 88 ? -2.021 -24.723 -21.842 1.00 76.94 88 ARG A C 1
ATOM 675 O O . ARG A 1 88 ? -1.381 -24.896 -22.869 1.00 76.94 88 ARG A O 1
ATOM 682 N N . GLU A 1 89 ? -3.324 -24.453 -21.868 1.00 80.00 89 GLU A N 1
ATOM 683 C CA . GLU A 1 89 ? -4.105 -24.384 -23.110 1.00 80.00 89 GLU A CA 1
ATOM 684 C C . GLU A 1 89 ? -3.787 -23.139 -23.951 1.00 80.00 89 GLU A C 1
ATOM 686 O O . GLU A 1 89 ? -3.805 -23.195 -25.181 1.00 80.00 89 GLU A O 1
ATOM 691 N N . ARG A 1 90 ? -3.462 -22.009 -23.305 1.00 84.56 90 ARG A N 1
ATOM 692 C CA . ARG A 1 90 ? -3.198 -20.725 -23.984 1.00 84.56 90 ARG A CA 1
ATOM 693 C C . ARG A 1 90 ? -1.715 -20.428 -24.183 1.00 84.56 90 ARG A C 1
ATOM 695 O O . ARG A 1 90 ? -1.370 -19.381 -24.726 1.00 84.56 90 ARG A O 1
ATOM 702 N N . GLU A 1 91 ? -0.835 -21.344 -23.799 1.00 87.12 91 GLU A N 1
ATOM 703 C CA . GLU A 1 91 ? 0.619 -21.184 -23.890 1.00 87.12 91 GLU A CA 1
ATOM 704 C C . GLU A 1 91 ? 1.083 -20.857 -25.318 1.00 87.12 91 GLU A C 1
ATOM 706 O O . GLU A 1 91 ? 1.827 -19.902 -25.526 1.00 87.12 91 GLU A O 1
ATOM 711 N N . ARG A 1 92 ? 0.555 -21.562 -26.330 1.00 88.75 92 ARG A N 1
ATOM 712 C CA . ARG A 1 92 ? 0.870 -21.294 -27.747 1.00 88.75 92 ARG A CA 1
ATOM 713 C C . ARG A 1 92 ? 0.439 -19.900 -28.197 1.00 88.75 92 ARG A C 1
ATOM 715 O O . ARG A 1 92 ? 1.163 -19.249 -28.945 1.00 88.75 92 ARG A O 1
ATOM 722 N N . GLN A 1 93 ? -0.728 -19.441 -27.742 1.00 87.81 93 GLN A N 1
ATOM 723 C CA . GLN A 1 93 ? -1.228 -18.102 -28.059 1.00 87.81 93 GLN A CA 1
ATOM 724 C C . GLN A 1 93 ? -0.324 -17.037 -27.436 1.00 87.81 93 GLN A C 1
ATOM 726 O O . GLN A 1 93 ? 0.070 -16.092 -28.113 1.00 87.81 93 GLN A O 1
ATOM 731 N N . ARG A 1 94 ? 0.076 -17.228 -26.173 1.00 91.06 94 ARG A N 1
ATOM 732 C CA . ARG A 1 94 ? 1.019 -16.340 -25.485 1.00 91.06 94 ARG A CA 1
ATOM 733 C C . ARG A 1 94 ? 2.383 -16.330 -26.166 1.00 91.06 94 ARG A C 1
ATOM 735 O O . ARG A 1 94 ? 2.918 -15.261 -26.431 1.00 91.06 94 ARG A O 1
ATOM 742 N N . PHE A 1 95 ? 2.920 -17.490 -26.527 1.00 93.94 95 PHE A N 1
ATOM 743 C CA . PHE A 1 95 ? 4.179 -17.566 -27.262 1.00 93.94 95 PHE A CA 1
ATOM 744 C C . PHE A 1 95 ? 4.091 -16.841 -28.614 1.00 93.94 95 PHE A C 1
ATOM 746 O O . PHE A 1 95 ? 4.994 -16.086 -28.960 1.00 93.94 95 PHE A O 1
ATOM 753 N N . GLY A 1 96 ? 2.985 -17.002 -29.349 1.00 93.56 96 GLY A N 1
ATOM 754 C CA . GLY A 1 96 ? 2.737 -16.279 -30.599 1.00 93.56 96 GLY A CA 1
ATOM 755 C C . GLY A 1 96 ? 2.697 -14.758 -30.412 1.00 93.56 96 GLY A C 1
ATOM 756 O O . GLY A 1 96 ? 3.351 -14.031 -31.160 1.00 93.56 96 GLY A O 1
ATOM 757 N N . CYS A 1 97 ? 2.004 -14.272 -29.377 1.00 92.88 97 CYS A N 1
ATOM 758 C CA . CYS A 1 97 ? 1.994 -12.849 -29.033 1.00 92.88 97 CYS A CA 1
ATOM 759 C C . CYS A 1 97 ? 3.392 -12.339 -28.653 1.00 92.88 97 CYS A C 1
ATOM 761 O O . CYS A 1 97 ? 3.768 -11.249 -29.076 1.00 92.88 97 CYS A O 1
ATOM 763 N N . PHE A 1 98 ? 4.177 -13.121 -27.900 1.00 95.44 98 PHE A N 1
ATOM 764 C CA . PHE A 1 98 ? 5.564 -12.784 -27.563 1.00 95.44 98 PHE A CA 1
ATOM 765 C C . PHE A 1 98 ? 6.452 -12.723 -28.811 1.00 95.44 98 PHE A C 1
ATOM 767 O O . PHE A 1 98 ? 7.196 -11.761 -28.984 1.00 95.44 98 PHE A O 1
ATOM 774 N N . ALA A 1 99 ? 6.347 -13.705 -29.706 1.00 96.38 99 ALA A N 1
ATOM 775 C CA . ALA A 1 99 ? 7.115 -13.754 -30.945 1.00 96.38 99 ALA A CA 1
ATOM 776 C C . ALA A 1 99 ? 6.831 -12.535 -31.839 1.00 96.38 99 ALA A C 1
ATOM 778 O O . ALA A 1 99 ? 7.762 -11.884 -32.320 1.00 96.38 99 ALA A O 1
ATOM 779 N N . LEU A 1 100 ? 5.551 -12.181 -32.008 1.00 95.50 100 LEU A N 1
ATOM 780 C CA . LEU A 1 100 ? 5.146 -10.993 -32.759 1.00 95.50 100 LEU A CA 1
ATOM 781 C C . LEU A 1 100 ? 5.612 -9.704 -32.070 1.00 95.50 100 LEU A C 1
ATOM 783 O O . LEU A 1 100 ? 6.141 -8.808 -32.726 1.00 95.50 100 LEU A O 1
ATOM 787 N N . PHE A 1 101 ? 5.482 -9.625 -30.745 1.00 94.69 101 PHE A N 1
ATOM 788 C CA . PHE A 1 101 ? 5.999 -8.512 -29.953 1.00 94.69 101 PHE A CA 1
ATOM 789 C C . PHE A 1 101 ? 7.514 -8.325 -30.139 1.00 94.69 101 PHE A C 1
ATOM 791 O O . PHE A 1 101 ? 7.962 -7.204 -30.390 1.00 94.69 101 PHE A O 1
ATOM 798 N N . ALA A 1 102 ? 8.299 -9.403 -30.070 1.00 95.81 102 ALA A N 1
ATOM 799 C CA . ALA A 1 102 ? 9.750 -9.368 -30.234 1.00 95.81 102 ALA A CA 1
ATOM 800 C C . ALA A 1 102 ? 10.152 -8.916 -31.646 1.00 95.81 102 ALA A C 1
ATOM 802 O O . ALA A 1 102 ? 10.990 -8.025 -31.796 1.00 95.81 102 ALA A O 1
ATOM 803 N N . PHE A 1 103 ? 9.491 -9.453 -32.675 1.00 95.88 103 PHE A N 1
ATOM 804 C CA . PHE A 1 103 ? 9.689 -9.063 -34.071 1.00 95.88 103 PHE A CA 1
ATOM 805 C C . PHE A 1 103 ? 9.388 -7.573 -34.315 1.00 95.88 103 PHE A C 1
ATOM 807 O O . PHE A 1 103 ? 10.234 -6.847 -34.841 1.00 95.88 103 PHE A O 1
ATOM 814 N N . LEU A 1 104 ? 8.222 -7.085 -33.872 1.00 91.94 104 LEU A N 1
ATOM 815 C CA . LEU A 1 104 ? 7.829 -5.677 -34.023 1.00 91.94 104 LEU A CA 1
ATOM 816 C C . LEU A 1 104 ? 8.734 -4.737 -33.213 1.00 91.94 104 LEU A C 1
ATOM 818 O O . LEU A 1 104 ? 9.060 -3.636 -33.659 1.00 91.94 104 LEU A O 1
ATOM 822 N N . THR A 1 105 ? 9.196 -5.177 -32.041 1.00 90.69 105 THR A N 1
ATOM 823 C CA . THR A 1 105 ? 10.188 -4.441 -31.245 1.00 90.69 105 THR A CA 1
ATOM 824 C C . THR A 1 105 ? 11.518 -4.331 -31.994 1.00 90.69 105 THR A C 1
ATOM 826 O O . THR A 1 105 ? 12.123 -3.255 -32.019 1.00 90.69 105 THR A O 1
ATOM 829 N N . GLY A 1 106 ? 11.942 -5.400 -32.669 1.00 91.12 106 GLY A N 1
ATOM 830 C CA . GLY A 1 106 ? 13.067 -5.404 -33.601 1.00 91.12 106 GLY A CA 1
ATOM 831 C C . GLY A 1 106 ? 12.927 -4.366 -34.709 1.00 91.12 106 GLY A C 1
ATOM 832 O O . GLY A 1 106 ? 13.773 -3.481 -34.826 1.00 91.12 106 GLY A O 1
ATOM 833 N N . MET A 1 107 ? 11.804 -4.397 -35.435 1.00 89.25 107 MET A N 1
ATOM 834 C CA . MET A 1 107 ? 11.488 -3.405 -36.472 1.00 89.25 107 MET A CA 1
ATOM 835 C C . MET A 1 107 ? 11.540 -1.969 -35.938 1.00 89.25 107 MET A C 1
ATOM 837 O O . MET A 1 107 ? 12.131 -1.099 -36.562 1.00 89.25 107 MET A O 1
ATOM 841 N N . SER A 1 108 ? 10.979 -1.712 -34.751 1.00 84.88 108 SER A N 1
ATOM 842 C CA . SER A 1 108 ? 11.008 -0.374 -34.137 1.00 84.88 108 SER A CA 1
ATOM 843 C C . SER A 1 108 ? 12.418 0.108 -33.757 1.00 84.88 108 SER A C 1
ATOM 845 O O . SER A 1 108 ? 12.643 1.308 -33.615 1.00 84.88 108 SER A O 1
ATOM 847 N N . THR A 1 109 ? 13.367 -0.819 -33.581 1.00 85.50 109 THR A N 1
ATOM 848 C CA . THR A 1 109 ? 14.785 -0.525 -33.293 1.00 85.50 109 THR A CA 1
ATOM 849 C C . THR A 1 109 ? 15.587 -0.279 -34.570 1.00 85.50 109 THR A C 1
ATOM 851 O O . THR A 1 109 ? 16.615 0.393 -34.525 1.00 85.50 109 THR A O 1
ATOM 854 N N . GLY A 1 110 ? 15.107 -0.785 -35.705 1.00 86.19 110 GLY A N 1
ATOM 855 C CA . GLY A 1 110 ? 15.743 -0.686 -37.013 1.00 86.19 110 GLY A CA 1
ATOM 856 C C . GLY A 1 110 ? 16.251 0.717 -37.398 1.00 86.19 110 GLY A C 1
ATOM 857 O O . GLY A 1 110 ? 17.450 0.839 -37.665 1.00 86.19 110 GLY A O 1
ATOM 858 N N . PRO A 1 111 ? 15.465 1.808 -37.240 1.00 81.75 111 PRO A N 1
ATOM 859 C CA . PRO A 1 111 ? 15.925 3.151 -37.614 1.00 81.75 111 PRO A CA 1
ATOM 860 C C . PRO A 1 111 ? 17.169 3.609 -36.836 1.00 81.75 111 PRO A C 1
ATOM 862 O O . PRO A 1 111 ? 17.957 4.437 -37.289 1.00 81.75 111 PRO A O 1
ATOM 865 N N . GLN A 1 112 ? 17.363 3.091 -35.619 1.00 78.12 112 GLN A N 1
ATOM 866 C CA . GLN A 1 112 ? 18.532 3.400 -34.787 1.00 78.12 112 GLN A CA 1
ATOM 867 C C . GLN A 1 112 ? 19.771 2.638 -35.269 1.00 78.12 112 GLN A C 1
ATOM 869 O O . GLN A 1 112 ? 20.889 3.151 -35.182 1.00 78.12 112 GLN A O 1
ATOM 874 N N . ILE A 1 113 ? 19.561 1.425 -35.782 1.00 88.06 113 ILE A N 1
ATOM 875 C CA . ILE A 1 113 ? 20.591 0.582 -36.385 1.00 88.06 113 ILE A CA 1
ATOM 876 C C . ILE A 1 113 ? 21.015 1.166 -37.737 1.00 88.06 113 ILE A C 1
ATOM 878 O O . ILE A 1 113 ? 22.213 1.263 -37.987 1.00 88.06 113 ILE A O 1
ATOM 882 N N . GLU A 1 114 ? 20.073 1.633 -38.561 1.00 85.00 114 GLU A N 1
ATOM 883 C CA . GLU A 1 114 ? 20.352 2.293 -39.845 1.00 85.00 114 GLU A CA 1
ATOM 884 C C . GLU A 1 114 ? 21.301 3.492 -39.663 1.00 85.00 114 GLU A C 1
ATOM 886 O O . GLU A 1 114 ? 22.341 3.581 -40.322 1.00 85.00 114 GLU A O 1
ATOM 891 N N . VAL A 1 115 ? 21.028 4.357 -38.676 1.00 80.44 115 VAL A N 1
ATOM 892 C CA . VAL A 1 115 ? 21.923 5.477 -38.326 1.00 80.44 115 VAL A CA 1
ATOM 893 C C . VAL A 1 115 ? 23.321 4.987 -37.927 1.00 80.44 115 VAL A C 1
ATOM 895 O O . VAL A 1 115 ? 24.320 5.566 -38.355 1.00 80.44 115 VAL A O 1
ATOM 898 N N . ALA A 1 116 ? 23.421 3.911 -37.142 1.00 84.88 116 ALA A N 1
ATOM 899 C CA . ALA A 1 116 ? 24.713 3.352 -36.738 1.00 84.88 116 ALA A CA 1
ATOM 900 C C . ALA A 1 116 ? 25.513 2.807 -37.935 1.00 84.88 116 ALA A C 1
ATOM 902 O O . ALA A 1 116 ? 26.722 3.024 -38.010 1.00 84.88 116 ALA A O 1
ATOM 903 N N . ILE A 1 117 ? 24.844 2.147 -38.887 1.00 86.94 117 ILE A N 1
ATOM 904 C CA . ILE A 1 117 ? 25.463 1.608 -40.107 1.00 86.94 117 ILE A CA 1
ATOM 905 C C . ILE A 1 117 ? 26.021 2.741 -40.977 1.00 86.94 117 ILE A C 1
ATOM 907 O O . ILE A 1 117 ? 27.152 2.639 -41.454 1.00 86.94 117 ILE A O 1
ATOM 911 N N . HIS A 1 118 ? 25.277 3.840 -41.139 1.00 82.12 118 HIS A N 1
ATOM 912 C CA . HIS A 1 118 ? 25.738 5.010 -41.897 1.00 82.12 118 HIS A CA 1
ATOM 913 C C . HIS A 1 118 ? 26.917 5.737 -41.238 1.00 82.12 118 HIS A C 1
ATOM 915 O O . HIS A 1 118 ? 27.779 6.297 -41.925 1.00 82.12 118 HIS A O 1
ATOM 921 N N . LEU A 1 119 ? 26.971 5.743 -39.904 1.00 79.81 119 LEU A N 1
ATOM 922 C CA . LEU A 1 119 ? 28.099 6.304 -39.170 1.00 79.81 119 LEU A CA 1
ATOM 923 C C . LEU A 1 119 ? 29.315 5.385 -39.270 1.00 79.81 119 LEU A C 1
ATOM 925 O O . LEU A 1 119 ? 30.312 5.751 -39.883 1.00 79.81 119 LEU A O 1
ATOM 929 N N . ASN A 1 120 ? 29.256 4.200 -38.677 1.00 83.62 120 ASN A N 1
ATOM 930 C CA . ASN A 1 120 ? 30.354 3.249 -38.684 1.00 83.62 120 ASN A CA 1
ATOM 931 C C . ASN A 1 120 ? 29.805 1.849 -38.357 1.00 83.62 120 ASN A C 1
ATOM 933 O O . ASN A 1 120 ? 29.430 1.604 -37.208 1.00 83.62 120 ASN A O 1
ATOM 937 N N . PRO A 1 121 ? 29.815 0.898 -39.308 1.00 88.31 121 PRO A N 1
ATOM 938 C CA . PRO A 1 121 ? 29.281 -0.447 -39.087 1.00 88.31 121 PRO A CA 1
ATOM 939 C C . PRO A 1 121 ? 29.909 -1.189 -37.895 1.00 88.31 121 PRO A C 1
ATOM 941 O O . PRO A 1 121 ? 29.253 -2.022 -37.271 1.00 88.31 121 PRO A O 1
ATOM 944 N N . SER A 1 122 ? 31.157 -0.870 -37.523 1.00 90.31 122 SER A N 1
ATOM 945 C CA . SER A 1 122 ? 31.817 -1.490 -36.361 1.00 90.31 122 SER A CA 1
ATOM 946 C C . SER A 1 122 ? 31.161 -1.127 -35.020 1.00 90.31 122 SER A C 1
ATOM 948 O O . SER A 1 122 ? 31.254 -1.900 -34.059 1.00 90.31 122 SER A O 1
ATOM 950 N N . VAL A 1 123 ? 30.447 0.004 -34.947 1.00 89.81 123 VAL A N 1
ATOM 951 C CA . VAL A 1 123 ? 29.712 0.432 -33.748 1.00 89.81 123 VAL A CA 1
ATOM 952 C C . VAL A 1 123 ? 28.578 -0.534 -33.427 1.00 89.81 123 VAL A C 1
ATOM 954 O O . VAL A 1 123 ? 28.389 -0.868 -32.260 1.00 89.81 123 VAL A O 1
ATOM 957 N N . LEU A 1 124 ? 27.875 -1.040 -34.444 1.00 91.06 124 LEU A N 1
ATOM 958 C CA . LEU A 1 124 ? 26.784 -1.998 -34.262 1.00 91.06 124 LEU A CA 1
ATOM 959 C C . LEU A 1 124 ? 27.283 -3.296 -33.614 1.00 91.06 124 LEU A C 1
ATOM 961 O O . LEU A 1 124 ? 26.725 -3.749 -32.613 1.00 91.06 124 LEU A O 1
ATOM 965 N N . LEU A 1 125 ? 28.373 -3.857 -34.150 1.00 90.38 125 LEU A N 1
ATOM 966 C CA . LEU A 1 125 ? 28.992 -5.064 -33.603 1.00 90.38 125 LEU A CA 1
ATOM 967 C C . LEU A 1 125 ? 29.495 -4.831 -32.172 1.00 90.38 125 LEU A C 1
ATOM 969 O O . LEU A 1 125 ? 29.265 -5.655 -31.290 1.00 90.38 125 LEU A O 1
ATOM 973 N N . THR A 1 126 ? 30.136 -3.686 -31.926 1.00 93.00 126 THR A N 1
ATOM 974 C CA . THR A 1 126 ? 30.634 -3.316 -30.593 1.00 93.00 126 THR A CA 1
ATOM 975 C C . THR A 1 126 ? 29.493 -3.159 -29.589 1.00 93.00 126 THR A C 1
ATOM 977 O O . THR A 1 126 ? 29.607 -3.632 -28.459 1.00 93.00 126 THR A O 1
ATOM 980 N N . ALA A 1 127 ? 28.382 -2.536 -29.994 1.00 93.06 127 ALA A N 1
ATOM 981 C CA . ALA A 1 127 ? 27.205 -2.368 -29.154 1.00 93.06 127 ALA A CA 1
ATOM 982 C C . ALA A 1 127 ? 26.610 -3.724 -28.767 1.00 93.06 127 ALA A C 1
ATOM 984 O O . ALA A 1 127 ? 26.429 -3.988 -27.584 1.00 93.06 127 ALA A O 1
ATOM 985 N N . PHE A 1 128 ? 26.383 -4.604 -29.746 1.00 92.94 128 PHE A N 1
ATOM 986 C CA . PHE A 1 128 ? 25.803 -5.924 -29.509 1.00 92.94 128 PHE A CA 1
ATOM 987 C C . PHE A 1 128 ? 26.688 -6.809 -28.622 1.00 92.94 128 PHE A C 1
ATOM 989 O O . PHE A 1 128 ? 26.208 -7.376 -27.639 1.00 92.94 128 PHE A O 1
ATOM 996 N N . LEU A 1 129 ? 27.990 -6.898 -28.920 1.00 93.88 129 LEU A N 1
ATOM 997 C CA . LEU A 1 129 ? 28.929 -7.668 -28.098 1.00 93.88 129 LEU A CA 1
ATOM 998 C C . LEU A 1 129 ? 29.033 -7.091 -26.681 1.00 93.88 129 LEU A C 1
ATOM 1000 O O . LEU A 1 129 ? 29.037 -7.847 -25.711 1.00 93.88 129 LEU A O 1
ATOM 1004 N N . GLY A 1 130 ? 29.054 -5.761 -26.552 1.00 94.94 130 GLY A N 1
ATOM 1005 C CA . GLY A 1 130 ? 29.016 -5.076 -25.263 1.00 94.94 130 GLY A CA 1
ATOM 1006 C C . GLY A 1 130 ? 27.767 -5.433 -24.456 1.00 94.94 130 GLY A C 1
ATOM 1007 O O . GLY A 1 130 ? 27.882 -5.793 -23.285 1.00 94.94 130 GLY A O 1
ATOM 1008 N N . THR A 1 131 ? 26.588 -5.414 -25.084 1.00 95.75 131 THR A N 1
ATOM 1009 C CA . THR A 1 131 ? 25.325 -5.841 -24.466 1.00 95.75 131 THR A CA 1
ATOM 1010 C C . THR A 1 131 ? 25.384 -7.291 -24.012 1.00 95.75 131 THR A C 1
ATOM 1012 O O . THR A 1 131 ? 25.066 -7.562 -22.859 1.00 95.75 131 THR A O 1
ATOM 1015 N N . ALA A 1 132 ? 25.816 -8.215 -24.874 1.00 95.19 132 ALA A N 1
ATOM 1016 C CA . ALA A 1 132 ? 25.872 -9.639 -24.551 1.00 95.19 132 ALA A CA 1
ATOM 1017 C C . ALA A 1 132 ? 26.799 -9.925 -23.358 1.00 95.19 132 ALA A C 1
ATOM 1019 O O . ALA A 1 132 ? 26.437 -10.685 -22.459 1.00 95.19 132 ALA A O 1
ATOM 1020 N N . ILE A 1 133 ? 27.964 -9.269 -23.313 1.00 95.69 133 ILE A N 1
ATOM 1021 C CA . ILE A 1 133 ? 28.916 -9.393 -22.204 1.00 95.69 133 ILE A CA 1
ATOM 1022 C C . ILE A 1 133 ? 28.319 -8.824 -20.915 1.00 95.69 133 ILE A C 1
ATOM 1024 O O . ILE A 1 133 ? 28.330 -9.502 -19.891 1.00 95.69 133 ILE A O 1
ATOM 1028 N N . ILE A 1 134 ? 27.786 -7.599 -20.948 1.00 96.25 134 ILE A N 1
ATOM 1029 C CA . ILE A 1 134 ? 27.203 -6.952 -19.765 1.00 96.25 134 ILE A CA 1
ATOM 1030 C C . ILE A 1 134 ? 26.035 -7.791 -19.237 1.00 96.25 134 ILE A C 1
ATOM 1032 O O . ILE A 1 134 ? 26.035 -8.174 -18.069 1.00 96.25 134 ILE A O 1
ATOM 1036 N N . PHE A 1 135 ? 25.085 -8.142 -20.100 1.00 96.56 135 PHE A N 1
ATOM 1037 C CA . PHE A 1 135 ? 23.912 -8.931 -19.741 1.00 96.56 135 PHE A CA 1
ATOM 1038 C C . PHE A 1 135 ? 24.292 -10.294 -19.150 1.00 96.56 135 PHE A C 1
ATOM 1040 O O . PHE A 1 135 ? 23.776 -10.671 -18.096 1.00 96.56 135 PHE A O 1
ATOM 1047 N N . GLY A 1 136 ? 25.238 -11.004 -19.776 1.00 94.25 136 GLY A N 1
ATOM 1048 C CA . GLY A 1 136 ? 25.743 -12.283 -19.279 1.00 94.25 136 GLY A CA 1
ATOM 1049 C C . GLY A 1 136 ? 26.427 -12.159 -17.916 1.00 94.25 136 GLY A C 1
ATOM 1050 O O . GLY A 1 136 ? 26.135 -12.937 -17.010 1.00 94.25 136 GLY A O 1
ATOM 1051 N N . CYS A 1 137 ? 27.286 -11.154 -17.731 1.00 94.38 137 CYS A N 1
ATOM 1052 C CA . CYS A 1 137 ? 27.972 -10.910 -16.462 1.00 94.38 137 CYS A CA 1
ATOM 1053 C C . CYS A 1 137 ? 26.999 -10.583 -15.320 1.00 94.38 137 CYS A C 1
ATOM 1055 O O . CYS A 1 137 ? 27.112 -11.166 -14.241 1.00 94.38 137 CYS A O 1
ATOM 1057 N N . PHE A 1 138 ? 26.040 -9.678 -15.539 1.00 95.19 138 PHE A N 1
ATOM 1058 C CA . PHE A 1 138 ? 25.053 -9.315 -14.518 1.00 95.19 138 PHE A CA 1
ATOM 1059 C C . PHE A 1 138 ? 24.092 -10.476 -14.219 1.00 95.19 138 PHE A C 1
ATOM 1061 O O . PHE A 1 138 ? 23.846 -10.761 -13.049 1.00 95.19 138 PHE A O 1
ATOM 1068 N N . SER A 1 139 ? 23.651 -11.226 -15.236 1.00 94.75 139 SER A N 1
ATOM 1069 C CA . SER A 1 139 ? 22.857 -12.450 -15.042 1.00 94.75 139 SER A CA 1
ATOM 1070 C C . SER A 1 139 ? 23.608 -13.480 -14.187 1.00 94.75 139 SER A C 1
ATOM 1072 O O . SER A 1 139 ? 23.092 -13.970 -13.185 1.00 94.75 139 SER A O 1
ATOM 1074 N N . LEU A 1 140 ? 24.873 -13.772 -14.513 1.00 92.12 140 LEU A N 1
ATOM 1075 C CA . LEU A 1 140 ? 25.692 -14.713 -13.742 1.00 92.12 140 LEU A CA 1
ATOM 1076 C C . LEU A 1 140 ? 25.944 -14.227 -12.310 1.00 92.12 140 LEU A C 1
ATOM 1078 O O . LEU A 1 140 ? 25.922 -15.040 -11.385 1.00 92.12 140 LEU A O 1
ATOM 1082 N N . ALA A 1 141 ? 26.151 -12.924 -12.108 1.00 92.62 141 ALA A N 1
ATOM 1083 C CA . ALA A 1 141 ? 26.305 -12.337 -10.780 1.00 92.62 141 ALA A CA 1
ATOM 1084 C C . ALA A 1 141 ? 25.032 -12.492 -9.930 1.00 92.62 141 ALA A C 1
ATOM 1086 O O . ALA A 1 141 ? 25.125 -12.823 -8.747 1.00 92.62 141 ALA A O 1
ATOM 1087 N N . ALA A 1 142 ? 23.852 -12.310 -10.529 1.00 92.06 142 ALA A N 1
ATOM 1088 C CA . ALA A 1 142 ? 22.567 -12.542 -9.876 1.00 92.06 142 ALA A CA 1
ATOM 1089 C C . ALA A 1 142 ? 22.380 -14.009 -9.464 1.00 92.06 142 ALA A C 1
ATOM 1091 O O . ALA A 1 142 ? 22.027 -14.273 -8.311 1.00 92.06 142 ALA A O 1
ATOM 1092 N N . LEU A 1 143 ? 22.685 -14.954 -10.362 1.00 91.06 143 LEU A N 1
ATOM 1093 C CA . LEU A 1 143 ? 22.560 -16.396 -10.107 1.00 91.06 143 LEU A CA 1
ATOM 1094 C C . LEU A 1 143 ? 23.562 -16.912 -9.055 1.00 91.06 143 LEU A C 1
ATOM 1096 O O . LEU A 1 143 ? 23.258 -17.834 -8.299 1.00 91.06 143 LEU A O 1
ATOM 1100 N N . HIS A 1 144 ? 24.749 -16.303 -8.959 1.00 88.94 144 HIS A N 1
ATOM 1101 C CA . HIS A 1 144 ? 25.750 -16.650 -7.944 1.00 88.94 144 HIS A CA 1
ATOM 1102 C C . HIS A 1 144 ? 25.561 -15.921 -6.611 1.00 88.94 144 HIS A C 1
ATOM 1104 O O . HIS A 1 144 ? 26.181 -16.308 -5.616 1.00 88.94 144 HIS A O 1
ATOM 1110 N N . ALA A 1 145 ? 24.733 -14.884 -6.536 1.00 85.81 145 ALA A N 1
ATOM 1111 C CA . ALA A 1 145 ? 24.446 -14.202 -5.282 1.00 85.81 145 ALA A CA 1
ATOM 1112 C C . ALA A 1 145 ? 23.447 -15.000 -4.410 1.00 85.81 145 ALA A C 1
ATOM 1114 O O . ALA A 1 145 ? 22.762 -15.897 -4.899 1.00 85.81 145 ALA A O 1
ATOM 1115 N N . PRO A 1 146 ? 23.365 -14.720 -3.095 1.00 81.31 146 PRO A N 1
ATOM 1116 C CA . PRO A 1 146 ? 22.295 -15.246 -2.245 1.00 81.31 146 PRO A CA 1
ATOM 1117 C C . PRO A 1 146 ? 20.908 -14.892 -2.807 1.00 81.31 146 PRO A C 1
ATOM 1119 O O . PRO A 1 146 ? 20.740 -13.807 -3.371 1.00 81.31 146 PRO A O 1
ATOM 1122 N N . SER A 1 147 ? 19.931 -15.786 -2.622 1.00 70.25 147 SER A N 1
ATOM 1123 C CA . SER A 1 147 ? 18.625 -15.803 -3.311 1.00 70.25 147 SER A CA 1
ATOM 1124 C C . SER A 1 147 ? 17.803 -14.513 -3.236 1.00 70.25 147 SER A C 1
ATOM 1126 O O . SER A 1 147 ? 16.992 -14.270 -4.120 1.00 70.25 147 SER A O 1
ATOM 1128 N N . THR A 1 148 ? 18.015 -13.673 -2.223 1.00 74.50 148 THR A N 1
ATOM 1129 C CA . THR A 1 148 ? 17.224 -12.452 -1.993 1.00 74.50 148 THR A CA 1
ATOM 1130 C C . THR A 1 148 ? 18.034 -11.158 -2.056 1.00 74.50 148 THR A C 1
ATOM 1132 O O . THR A 1 148 ? 17.480 -10.076 -1.859 1.00 74.50 148 THR A O 1
ATOM 1135 N N . LYS A 1 149 ? 19.343 -11.231 -2.334 1.00 80.94 149 LYS A N 1
ATOM 1136 C CA . LYS A 1 149 ? 20.263 -10.091 -2.183 1.00 80.94 149 LYS A CA 1
ATOM 1137 C C . LYS A 1 149 ? 19.842 -8.872 -3.010 1.00 80.94 149 LYS A C 1
ATOM 1139 O O . LYS A 1 149 ? 19.818 -7.762 -2.481 1.00 80.94 149 LYS A O 1
ATOM 1144 N N . TYR A 1 150 ? 19.532 -9.070 -4.287 1.00 82.06 150 TYR A N 1
ATOM 1145 C CA . TYR A 1 150 ? 19.168 -8.000 -5.215 1.00 82.06 150 TYR A CA 1
ATOM 1146 C C . TYR A 1 150 ? 17.666 -7.696 -5.210 1.00 82.06 150 TYR A C 1
ATOM 1148 O O . TYR A 1 150 ? 17.286 -6.611 -5.632 1.00 82.06 150 TYR A O 1
ATOM 1156 N N . LEU A 1 151 ? 16.816 -8.555 -4.632 1.00 76.31 151 LEU A N 1
ATOM 1157 C CA . LEU A 1 151 ? 15.369 -8.306 -4.524 1.00 76.31 151 LEU A CA 1
ATOM 1158 C C . LEU A 1 151 ? 15.028 -7.088 -3.648 1.00 76.31 151 LEU A C 1
ATOM 1160 O O . LEU A 1 151 ? 14.011 -6.429 -3.856 1.00 76.31 151 LEU A O 1
ATOM 1164 N N . HIS A 1 152 ? 15.902 -6.724 -2.708 1.00 73.94 152 HIS A N 1
ATOM 1165 C CA . HIS A 1 152 ? 15.756 -5.493 -1.923 1.00 73.94 152 HIS A CA 1
ATOM 1166 C C . HIS A 1 152 ? 15.930 -4.211 -2.755 1.00 73.94 152 HIS A C 1
ATOM 1168 O O . HIS A 1 152 ? 15.539 -3.133 -2.309 1.00 73.94 152 HIS A O 1
ATOM 1174 N N . LEU A 1 153 ? 16.488 -4.313 -3.966 1.00 68.88 153 LEU A N 1
ATOM 1175 C CA . LEU A 1 153 ? 16.723 -3.174 -4.849 1.00 68.88 153 LEU A CA 1
ATOM 1176 C C . LEU A 1 153 ? 15.440 -2.683 -5.541 1.00 68.88 153 LEU A C 1
ATOM 1178 O O . LEU A 1 153 ? 15.426 -1.560 -6.037 1.00 68.88 153 LEU A O 1
ATOM 1182 N N . GLY A 1 154 ? 14.350 -3.463 -5.524 1.00 62.69 154 GLY A N 1
ATOM 1183 C CA . GLY A 1 154 ? 13.108 -3.145 -6.243 1.00 62.69 154 GLY A CA 1
ATOM 1184 C C . GLY A 1 154 ? 12.532 -1.760 -5.919 1.00 62.69 154 GLY A C 1
ATOM 1185 O O . GLY A 1 154 ? 12.180 -1.009 -6.825 1.00 62.69 154 GLY A O 1
ATOM 1186 N N . GLY A 1 155 ? 12.529 -1.354 -4.642 1.00 59.34 155 GLY A N 1
ATOM 1187 C CA . GLY A 1 155 ? 12.065 -0.016 -4.244 1.00 59.34 155 GLY A CA 1
ATOM 1188 C C . GLY A 1 155 ? 12.951 1.123 -4.768 1.00 59.34 155 GLY A C 1
ATOM 1189 O O . GLY A 1 155 ? 12.449 2.184 -5.151 1.00 59.34 155 GLY A O 1
ATOM 1190 N N . ALA A 1 156 ? 14.267 0.899 -4.837 1.00 69.31 156 ALA A N 1
ATOM 1191 C CA . ALA A 1 156 ? 15.215 1.863 -5.390 1.00 69.31 156 ALA A CA 1
ATOM 1192 C C . ALA A 1 156 ? 15.097 1.956 -6.920 1.00 69.31 156 ALA A C 1
ATOM 1194 O O . ALA A 1 156 ? 15.067 3.062 -7.455 1.00 69.31 156 ALA A O 1
ATOM 1195 N N . ILE A 1 157 ? 14.958 0.817 -7.608 1.00 71.75 157 ILE A N 1
ATOM 1196 C CA . ILE A 1 157 ? 14.743 0.747 -9.062 1.00 71.75 157 ILE A CA 1
ATOM 1197 C C . ILE A 1 157 ? 13.438 1.452 -9.443 1.00 71.75 157 ILE A C 1
ATOM 1199 O O . ILE A 1 157 ? 13.450 2.314 -10.318 1.00 71.75 157 ILE A O 1
ATOM 1203 N N . GLY A 1 158 ? 12.332 1.162 -8.749 1.00 63.94 158 GLY A N 1
ATOM 1204 C CA . GLY A 1 158 ? 11.042 1.811 -9.001 1.00 63.94 158 GLY A CA 1
ATOM 1205 C C . GLY A 1 158 ? 11.099 3.331 -8.812 1.00 63.94 158 GLY A C 1
ATOM 1206 O O . GLY A 1 158 ? 10.605 4.087 -9.649 1.00 63.94 158 GLY A O 1
ATOM 1207 N N . SER A 1 159 ? 11.781 3.795 -7.761 1.00 65.94 159 SER A N 1
ATOM 1208 C CA . SER A 1 159 ? 11.994 5.229 -7.519 1.00 65.94 159 SER A CA 1
ATOM 1209 C C . SER A 1 159 ? 12.866 5.877 -8.603 1.00 65.94 159 SER A C 1
ATOM 1211 O O . SER A 1 159 ? 12.580 6.990 -9.048 1.00 65.94 159 SER A O 1
ATOM 1213 N N . ALA A 1 160 ? 13.912 5.182 -9.060 1.00 69.19 160 ALA A N 1
ATOM 1214 C CA . ALA A 1 160 ? 14.806 5.653 -10.113 1.00 69.19 160 ALA A CA 1
ATOM 1215 C C . ALA A 1 160 ? 14.115 5.711 -11.486 1.00 69.19 160 ALA A C 1
ATOM 1217 O O . ALA A 1 160 ? 14.304 6.684 -12.213 1.00 69.19 160 ALA A O 1
ATOM 1218 N N . LEU A 1 161 ? 13.264 4.733 -11.817 1.00 68.00 161 LEU A N 1
ATOM 1219 C CA . LEU A 1 161 ? 12.432 4.742 -13.025 1.00 68.00 161 LEU A CA 1
ATOM 1220 C C . LEU A 1 161 ? 11.463 5.931 -13.031 1.00 68.00 161 LEU A C 1
ATOM 1222 O O . LEU A 1 161 ? 11.367 6.638 -14.033 1.00 68.00 161 LEU A O 1
ATOM 1226 N N . MET A 1 162 ? 10.814 6.217 -11.897 1.00 65.12 162 MET A N 1
ATOM 1227 C CA . MET A 1 162 ? 9.950 7.396 -11.758 1.00 65.12 162 MET A CA 1
ATOM 1228 C C . MET A 1 162 ? 10.732 8.706 -11.902 1.00 65.12 162 MET A C 1
ATOM 1230 O O . MET A 1 162 ? 10.291 9.623 -12.596 1.00 65.12 162 MET A O 1
ATOM 1234 N N . LEU A 1 163 ? 11.920 8.796 -11.296 1.00 66.62 163 LEU A N 1
ATOM 1235 C CA . LEU A 1 163 ? 12.794 9.960 -11.447 1.00 66.62 163 LEU A CA 1
ATOM 1236 C C . LEU A 1 163 ? 13.245 10.145 -12.903 1.00 66.62 163 LEU A C 1
ATOM 1238 O O . LEU A 1 163 ? 13.260 11.273 -13.403 1.00 66.62 163 LEU A O 1
ATOM 1242 N N . MET A 1 164 ? 13.586 9.055 -13.594 1.00 66.44 164 MET A N 1
ATOM 1243 C CA . MET A 1 164 ? 13.979 9.075 -15.001 1.00 66.44 164 MET A CA 1
ATOM 1244 C C . MET A 1 164 ? 12.815 9.521 -15.896 1.00 66.44 164 MET A C 1
ATOM 1246 O O . MET A 1 164 ? 13.023 10.377 -16.755 1.00 66.44 164 MET A O 1
ATOM 1250 N N . LEU A 1 165 ? 11.592 9.035 -15.646 1.00 63.19 165 LEU A N 1
ATOM 1251 C CA . LEU A 1 165 ? 10.369 9.439 -16.351 1.00 63.19 165 LEU A CA 1
ATOM 1252 C C . LEU A 1 165 ? 10.102 10.939 -16.208 1.00 63.19 165 LEU A C 1
ATOM 1254 O O . LEU A 1 165 ? 9.913 11.638 -17.203 1.00 63.19 165 LEU A O 1
ATOM 1258 N N . VAL A 1 166 ? 10.144 11.448 -14.975 1.00 57.78 166 VAL A N 1
ATOM 1259 C CA . VAL A 1 166 ? 10.003 12.883 -14.698 1.00 57.78 166 VAL A CA 1
ATOM 1260 C C . VAL A 1 166 ? 11.096 13.660 -15.430 1.00 57.78 166 VAL A C 1
ATOM 1262 O O . VAL A 1 166 ? 10.810 14.626 -16.134 1.00 57.78 166 VAL A O 1
ATOM 1265 N N . THR A 1 167 ? 12.349 13.214 -15.341 1.00 57.56 167 THR A N 1
ATOM 1266 C CA . THR A 1 167 ? 13.470 13.890 -16.008 1.00 57.56 167 THR A CA 1
ATOM 1267 C C . THR A 1 167 ? 13.292 13.917 -17.527 1.00 57.56 167 THR A C 1
ATOM 1269 O O . THR A 1 167 ? 13.561 14.952 -18.128 1.00 57.56 167 THR A O 1
ATOM 1272 N N . LEU A 1 168 ? 12.781 12.846 -18.147 1.00 56.22 168 LEU A N 1
ATOM 1273 C CA . LEU A 1 168 ? 12.515 12.770 -19.588 1.00 56.22 168 LEU A CA 1
ATOM 1274 C C . LEU A 1 168 ? 11.441 13.776 -20.039 1.00 56.22 168 LEU A C 1
ATOM 1276 O O . LEU A 1 168 ? 11.624 14.444 -21.055 1.00 56.22 168 LEU A O 1
ATOM 1280 N N . LEU A 1 169 ? 10.363 13.938 -19.262 1.00 51.41 169 LEU A N 1
ATOM 1281 C CA . LEU A 1 169 ? 9.283 14.896 -19.550 1.00 51.41 169 LEU A CA 1
ATOM 1282 C C . LEU A 1 169 ? 9.752 16.359 -19.475 1.00 51.41 169 LEU A C 1
ATOM 1284 O O . LEU A 1 169 ? 9.242 17.221 -20.194 1.00 51.41 169 LEU A O 1
ATOM 1288 N N . PHE A 1 170 ? 10.749 16.642 -18.632 1.00 47.12 170 PHE A N 1
ATOM 1289 C CA . PHE A 1 170 ? 11.283 17.990 -18.413 1.00 47.12 170 PHE A CA 1
ATOM 1290 C C . PHE A 1 170 ? 12.651 18.238 -19.074 1.00 47.12 170 PHE A C 1
ATOM 1292 O O . PHE A 1 170 ? 13.175 19.354 -18.995 1.00 47.12 170 PHE A O 1
ATOM 1299 N N . ALA A 1 171 ? 13.233 17.249 -19.762 1.00 52.28 171 ALA A N 1
ATOM 1300 C CA . ALA A 1 171 ? 14.540 17.371 -20.401 1.00 52.28 171 ALA A CA 1
ATOM 1301 C C . ALA A 1 171 ? 14.486 18.311 -21.618 1.00 52.28 171 ALA A C 1
ATOM 1303 O O . ALA A 1 171 ? 14.137 17.946 -22.746 1.00 52.28 171 ALA A O 1
ATOM 1304 N N . ARG A 1 172 ? 14.860 19.571 -21.379 1.00 50.28 172 ARG A N 1
ATOM 1305 C CA . ARG A 1 172 ? 15.053 20.588 -22.426 1.00 50.28 172 ARG A CA 1
ATOM 1306 C C . ARG A 1 172 ? 16.527 20.867 -22.726 1.00 50.28 172 ARG A C 1
ATOM 1308 O O . ARG A 1 172 ? 16.817 21.423 -23.779 1.00 50.28 172 ARG A O 1
ATOM 1315 N N . SER A 1 173 ? 17.446 20.471 -21.840 1.00 57.38 173 SER A N 1
ATOM 1316 C CA . SER A 1 173 ? 18.889 20.705 -21.980 1.00 57.38 173 SER A CA 1
ATOM 1317 C C . SER A 1 173 ? 19.665 19.434 -22.350 1.00 57.38 173 SER A C 1
ATOM 1319 O O . SER A 1 173 ? 19.299 18.322 -21.966 1.00 57.38 173 SER A O 1
ATOM 1321 N N . GLN A 1 174 ? 20.782 19.605 -23.064 1.00 57.66 174 GLN A N 1
ATOM 1322 C CA . GLN A 1 174 ? 21.662 18.506 -23.489 1.00 57.66 174 GLN A CA 1
ATOM 1323 C C . GLN A 1 174 ? 22.255 17.732 -22.301 1.00 57.66 174 GLN A C 1
ATOM 1325 O O . GLN A 1 174 ? 22.441 16.519 -22.375 1.00 57.66 174 GLN A O 1
ATOM 1330 N N . LEU A 1 175 ? 22.521 18.427 -21.189 1.00 61.50 175 LEU A N 1
ATOM 1331 C CA . LEU A 1 175 ? 23.029 17.813 -19.963 1.00 61.50 175 LEU A CA 1
ATOM 1332 C C . LEU A 1 175 ? 22.006 16.840 -19.367 1.00 61.50 175 LEU A C 1
ATOM 1334 O O . LEU A 1 175 ? 22.364 15.715 -19.045 1.00 61.50 175 LEU A O 1
ATOM 1338 N N . MET A 1 176 ? 20.729 17.234 -19.291 1.00 60.59 176 MET A N 1
ATOM 1339 C CA . MET A 1 176 ? 19.667 16.357 -18.786 1.00 60.59 176 MET A CA 1
ATOM 1340 C C . MET A 1 176 ? 19.497 15.114 -19.658 1.00 60.59 176 MET A C 1
ATOM 1342 O O . MET A 1 176 ? 19.336 14.024 -19.124 1.00 60.59 176 MET A O 1
ATOM 1346 N N . MET A 1 177 ? 19.596 15.254 -20.982 1.00 61.53 177 MET A N 1
ATOM 1347 C CA . MET A 1 177 ? 19.501 14.116 -21.903 1.00 61.53 177 MET A CA 1
ATOM 1348 C C . MET A 1 177 ? 20.665 13.132 -21.733 1.00 61.53 177 MET A C 1
ATOM 1350 O O . MET A 1 177 ? 20.453 11.923 -21.759 1.00 61.53 177 MET A O 1
ATOM 1354 N N . MET A 1 178 ? 21.882 13.628 -21.491 1.00 68.38 178 MET A N 1
ATOM 1355 C CA . MET A 1 178 ? 23.025 12.769 -21.160 1.00 68.38 178 MET A CA 1
ATOM 1356 C C . MET A 1 178 ? 22.846 12.087 -19.800 1.00 68.38 178 MET A C 1
ATOM 1358 O O . MET A 1 178 ? 23.130 10.898 -19.679 1.00 68.38 178 MET A O 1
ATOM 1362 N N . THR A 1 179 ? 22.326 12.799 -18.797 1.00 68.56 179 THR A N 1
ATOM 1363 C CA . THR A 1 179 ? 22.006 12.210 -17.490 1.00 68.56 179 THR A CA 1
ATOM 1364 C C . THR A 1 179 ? 20.960 11.104 -17.616 1.00 68.56 179 THR A C 1
ATOM 1366 O O . THR A 1 179 ? 21.155 10.037 -17.046 1.00 68.56 179 THR A O 1
ATOM 1369 N N . VAL A 1 180 ? 19.893 11.312 -18.397 1.00 69.94 180 VAL A N 1
ATOM 1370 C CA . VAL A 1 180 ? 18.857 10.296 -18.656 1.00 69.94 180 VAL A CA 1
ATOM 1371 C C . VAL A 1 180 ? 19.447 9.066 -19.343 1.00 69.94 180 VAL A C 1
ATOM 1373 O O . VAL A 1 180 ? 19.132 7.951 -18.945 1.00 69.94 180 VAL A O 1
ATOM 1376 N N . LEU A 1 181 ? 20.342 9.244 -20.319 1.00 76.12 181 LEU A N 1
ATOM 1377 C CA . LEU A 1 181 ? 21.002 8.126 -20.998 1.00 76.12 181 LEU A CA 1
ATOM 1378 C C . LEU A 1 181 ? 21.845 7.264 -20.050 1.00 76.12 181 LEU A C 1
ATOM 1380 O O . LEU A 1 181 ? 21.692 6.046 -20.024 1.00 76.12 181 LEU A O 1
ATOM 1384 N N . TRP A 1 182 ? 22.731 7.883 -19.266 1.00 84.06 182 TRP A N 1
ATOM 1385 C CA . TRP A 1 182 ? 23.606 7.146 -18.346 1.00 84.06 182 TRP A CA 1
ATOM 1386 C C . TRP A 1 182 ? 22.843 6.560 -17.155 1.00 84.06 182 TRP A C 1
ATOM 1388 O O . TRP A 1 182 ? 23.148 5.451 -16.717 1.00 84.06 182 TRP A O 1
ATOM 1398 N N . MET A 1 183 ? 21.828 7.271 -16.658 1.00 79.62 183 MET A N 1
ATOM 1399 C CA . MET A 1 183 ? 20.927 6.764 -15.624 1.00 79.62 183 MET A CA 1
ATOM 1400 C C . MET A 1 183 ? 20.109 5.577 -16.143 1.00 79.62 183 MET A C 1
ATOM 1402 O O . MET A 1 183 ? 20.031 4.564 -15.458 1.00 79.62 183 MET A O 1
ATOM 1406 N N . GLY A 1 184 ? 19.565 5.657 -17.360 1.00 80.38 184 GLY A N 1
ATOM 1407 C CA . GLY A 1 184 ? 18.820 4.567 -17.994 1.00 80.38 184 GLY A CA 1
ATOM 1408 C C . GLY A 1 184 ? 19.671 3.322 -18.226 1.00 80.38 184 GLY A C 1
ATOM 1409 O O . GLY A 1 184 ? 19.231 2.213 -17.919 1.00 80.38 184 GLY A O 1
ATOM 1410 N N . LEU A 1 185 ? 20.927 3.497 -18.654 1.00 88.12 185 LEU A N 1
ATOM 1411 C CA . LEU A 1 185 ? 21.897 2.403 -18.737 1.00 88.12 185 LEU A CA 1
ATOM 1412 C C . LEU A 1 185 ? 22.108 1.734 -17.367 1.00 88.12 185 LEU A C 1
ATOM 1414 O O . LEU A 1 185 ? 22.024 0.513 -17.258 1.00 88.12 185 LEU A O 1
ATOM 1418 N N . ALA A 1 186 ? 22.347 2.526 -16.317 1.00 89.12 186 ALA A N 1
ATOM 1419 C CA . ALA A 1 186 ? 22.565 2.009 -14.966 1.00 89.12 186 ALA A CA 1
ATOM 1420 C C . ALA A 1 186 ? 21.328 1.289 -14.402 1.00 89.12 186 ALA A C 1
ATOM 1422 O O . ALA A 1 186 ? 21.465 0.223 -13.803 1.00 89.12 186 ALA A O 1
ATOM 1423 N N . ILE A 1 187 ? 20.131 1.842 -14.627 1.00 84.62 187 ILE A N 1
ATOM 1424 C CA . ILE A 1 187 ? 18.859 1.228 -14.228 1.00 84.62 187 ILE A CA 1
ATOM 1425 C C . ILE A 1 187 ? 18.665 -0.107 -14.948 1.00 84.62 187 ILE A C 1
ATOM 1427 O O . ILE A 1 187 ? 18.318 -1.084 -14.299 1.00 84.62 187 ILE A O 1
ATOM 1431 N N . THR A 1 188 ? 18.946 -0.177 -16.251 1.00 87.25 188 THR A N 1
ATOM 1432 C CA . THR A 1 188 ? 18.807 -1.425 -17.020 1.00 87.25 188 THR A CA 1
ATOM 1433 C C . THR A 1 188 ? 19.766 -2.506 -16.511 1.00 87.25 188 THR A C 1
ATOM 1435 O O . THR A 1 188 ? 19.372 -3.652 -16.336 1.00 87.25 188 THR A O 1
ATOM 1438 N N . CYS A 1 189 ? 21.010 -2.153 -16.169 1.00 92.69 189 CYS A N 1
ATOM 1439 C CA . CYS A 1 189 ? 21.933 -3.097 -15.525 1.00 92.69 189 CYS A CA 1
ATOM 1440 C C . CYS A 1 189 ? 21.427 -3.583 -14.153 1.00 92.69 189 CYS A C 1
ATOM 1442 O O . CYS A 1 189 ? 21.626 -4.743 -13.794 1.00 92.69 189 CYS A O 1
ATOM 1444 N N . ALA A 1 190 ? 20.787 -2.703 -13.376 1.00 88.56 190 ALA A N 1
ATOM 1445 C CA . ALA A 1 190 ? 20.193 -3.060 -12.090 1.00 88.56 190 ALA A CA 1
ATOM 1446 C C . ALA A 1 190 ? 18.942 -3.943 -12.240 1.00 88.56 190 ALA A C 1
ATOM 1448 O O . ALA A 1 190 ? 18.753 -4.844 -11.423 1.00 88.56 190 ALA A O 1
ATOM 1449 N N . LEU A 1 191 ? 18.129 -3.717 -13.278 1.00 88.31 191 LEU A N 1
ATOM 1450 C CA . LEU A 1 191 ? 16.983 -4.558 -13.628 1.00 88.31 191 LEU A CA 1
ATOM 1451 C C . LEU A 1 191 ? 17.428 -5.978 -13.979 1.00 88.31 191 LEU A C 1
ATOM 1453 O O . LEU A 1 191 ? 16.935 -6.904 -13.354 1.00 88.31 191 LEU A O 1
ATOM 1457 N N . ILE A 1 192 ? 18.487 -6.152 -14.780 1.00 94.19 192 ILE A N 1
ATOM 1458 C CA . ILE A 1 192 ? 19.018 -7.491 -15.105 1.00 94.19 192 ILE A CA 1
ATOM 1459 C C . ILE A 1 192 ? 19.378 -8.276 -13.834 1.00 94.19 192 ILE A C 1
ATOM 1461 O O . ILE A 1 192 ? 19.107 -9.475 -13.742 1.00 94.19 192 ILE A O 1
ATOM 1465 N N . LEU A 1 193 ? 19.976 -7.618 -12.830 1.00 91.88 193 LEU A N 1
ATOM 1466 C CA . LEU A 1 193 ? 20.263 -8.252 -11.535 1.00 91.88 193 LEU A CA 1
ATOM 1467 C C . LEU A 1 193 ? 18.992 -8.636 -10.779 1.00 91.88 193 LEU A C 1
ATOM 1469 O O . LEU A 1 193 ? 18.920 -9.721 -10.199 1.00 91.88 193 LEU A O 1
ATOM 1473 N N . TYR A 1 194 ? 18.041 -7.707 -10.732 1.00 88.12 194 TYR A N 1
ATOM 1474 C CA . TYR A 1 194 ? 16.791 -7.846 -10.005 1.00 88.12 194 TYR A CA 1
ATOM 1475 C C . TYR A 1 194 ? 15.909 -8.933 -10.628 1.00 88.12 194 TYR A C 1
ATOM 1477 O O . TYR A 1 194 ? 15.564 -9.885 -9.930 1.00 88.12 194 TYR A O 1
ATOM 1485 N N . ASP A 1 195 ? 15.643 -8.854 -11.930 1.00 91.06 195 ASP A N 1
ATOM 1486 C CA . ASP A 1 195 ? 14.773 -9.760 -12.678 1.00 91.06 195 ASP A CA 1
ATOM 1487 C C . ASP A 1 195 ? 15.354 -11.175 -12.716 1.00 91.06 195 ASP A C 1
ATOM 1489 O O . ASP A 1 195 ? 14.658 -12.134 -12.391 1.00 91.06 195 ASP A O 1
ATOM 1493 N N . THR A 1 196 ? 16.662 -11.337 -12.961 1.00 94.00 196 THR A N 1
ATOM 1494 C CA . THR A 1 196 ? 17.292 -12.673 -12.936 1.00 94.00 196 THR A CA 1
ATOM 1495 C C . THR A 1 196 ? 17.125 -13.364 -11.572 1.00 94.00 196 THR A C 1
ATOM 1497 O O . THR A 1 196 ? 16.853 -14.567 -11.510 1.00 94.00 196 THR A O 1
ATOM 1500 N N . GLN A 1 197 ? 17.249 -12.628 -10.458 1.00 90.62 197 GLN A N 1
ATOM 1501 C CA . GLN A 1 197 ? 16.976 -13.191 -9.128 1.00 90.62 197 GLN A CA 1
ATOM 1502 C C . GLN A 1 197 ? 15.482 -13.397 -8.867 1.00 90.62 197 GLN A C 1
ATOM 1504 O O . GLN A 1 197 ? 15.104 -14.400 -8.256 1.00 90.62 197 GLN A O 1
ATOM 1509 N N . LEU A 1 198 ? 14.637 -12.469 -9.316 1.00 86.69 198 LEU A N 1
ATOM 1510 C CA . LEU A 1 198 ? 13.195 -12.520 -9.115 1.00 86.69 198 LEU A CA 1
ATOM 1511 C C . LEU A 1 198 ? 12.588 -13.730 -9.820 1.00 86.69 198 LEU A C 1
ATOM 1513 O O . LEU A 1 198 ? 11.787 -14.426 -9.209 1.00 86.69 198 LEU A O 1
ATOM 1517 N N . ILE A 1 199 ? 13.035 -14.050 -11.034 1.00 90.81 199 ILE A N 1
ATOM 1518 C CA . ILE A 1 199 ? 12.621 -15.241 -11.788 1.00 90.81 199 ILE A CA 1
ATOM 1519 C C . ILE A 1 199 ? 12.911 -16.522 -10.995 1.00 90.81 199 ILE A C 1
ATOM 1521 O O . ILE A 1 199 ? 12.052 -17.402 -10.892 1.00 90.81 199 ILE A O 1
ATOM 1525 N N . CYS A 1 200 ? 14.097 -16.621 -10.382 1.00 89.12 200 CYS A N 1
ATOM 1526 C CA . CYS A 1 200 ? 14.454 -17.770 -9.547 1.00 89.12 200 CYS A CA 1
ATOM 1527 C C . CYS A 1 200 ? 13.515 -17.901 -8.340 1.00 89.12 200 CYS A C 1
ATOM 1529 O O . CYS A 1 200 ? 13.048 -18.991 -8.015 1.00 89.12 200 CYS A O 1
ATOM 1531 N N . GLU A 1 201 ? 13.227 -16.785 -7.673 1.00 84.88 201 GLU A N 1
ATOM 1532 C CA . GLU A 1 201 ? 12.388 -16.753 -6.476 1.00 84.88 201 GLU A CA 1
ATOM 1533 C C . GLU A 1 201 ? 10.898 -16.975 -6.790 1.00 84.88 201 GLU A C 1
ATOM 1535 O O . GLU A 1 201 ? 10.217 -17.701 -6.067 1.00 84.88 201 GLU A O 1
ATOM 1540 N N . LYS A 1 202 ? 10.391 -16.423 -7.898 1.00 81.81 202 LYS A N 1
ATOM 1541 C CA . LYS A 1 202 ? 9.047 -16.705 -8.424 1.00 81.81 202 LYS A CA 1
ATOM 1542 C C . LYS A 1 202 ? 8.892 -18.196 -8.705 1.00 81.81 202 LYS A C 1
ATOM 1544 O O . LYS A 1 202 ? 7.913 -18.801 -8.265 1.00 81.81 202 LYS A O 1
ATOM 1549 N N . ARG A 1 203 ? 9.899 -18.821 -9.331 1.00 87.88 203 ARG A N 1
ATOM 1550 C CA . ARG A 1 203 ? 9.890 -20.268 -9.579 1.00 87.88 203 ARG A CA 1
ATOM 1551 C C . ARG A 1 203 ? 9.829 -21.076 -8.282 1.00 87.88 203 ARG A C 1
ATOM 1553 O O . ARG A 1 203 ? 9.003 -21.978 -8.177 1.00 87.88 203 ARG A O 1
ATOM 1560 N N . ARG A 1 204 ? 10.617 -20.709 -7.262 1.00 83.31 204 ARG A N 1
ATOM 1561 C CA . ARG A 1 204 ? 10.560 -21.339 -5.922 1.00 83.31 204 ARG A CA 1
ATOM 1562 C C . ARG A 1 204 ? 9.193 -21.215 -5.247 1.00 83.31 204 ARG A C 1
ATOM 1564 O O . ARG A 1 204 ? 8.819 -22.082 -4.466 1.00 83.31 204 ARG A O 1
ATOM 1571 N N . ARG A 1 205 ? 8.439 -20.158 -5.555 1.00 81.06 205 ARG A N 1
ATOM 1572 C CA . ARG A 1 205 ? 7.068 -19.933 -5.064 1.00 81.06 205 ARG A CA 1
ATOM 1573 C C . ARG A 1 205 ? 5.995 -20.639 -5.897 1.00 81.06 205 ARG A C 1
ATOM 1575 O O . ARG A 1 205 ? 4.812 -20.464 -5.622 1.00 81.06 205 ARG A O 1
ATOM 1582 N N . GLY A 1 206 ? 6.396 -21.443 -6.882 1.00 79.44 206 GLY A N 1
ATOM 1583 C CA . GLY A 1 206 ? 5.500 -22.236 -7.721 1.00 79.44 206 GLY A CA 1
ATOM 1584 C C . GLY A 1 206 ? 5.096 -21.570 -9.036 1.00 79.44 206 GLY A C 1
ATOM 1585 O O . GLY A 1 206 ? 4.282 -22.140 -9.762 1.00 79.44 206 GLY A O 1
ATOM 1586 N N . ASP A 1 207 ? 5.660 -20.409 -9.386 1.00 81.50 207 ASP A N 1
ATOM 1587 C CA . ASP A 1 207 ? 5.404 -19.787 -10.687 1.00 81.50 207 ASP A CA 1
ATOM 1588 C C . ASP A 1 207 ? 6.016 -20.630 -11.821 1.00 81.50 207 ASP A C 1
ATOM 1590 O O . ASP A 1 207 ? 7.137 -21.131 -11.719 1.00 81.50 207 ASP A O 1
ATOM 1594 N N . THR A 1 208 ? 5.269 -20.821 -12.904 1.00 86.88 208 THR A N 1
ATOM 1595 C CA . THR A 1 208 ? 5.646 -21.637 -14.074 1.00 86.88 208 THR A CA 1
ATOM 1596 C C . THR A 1 208 ? 5.677 -20.823 -15.371 1.00 86.88 208 THR A C 1
ATOM 1598 O O . THR A 1 208 ? 5.942 -21.381 -16.433 1.00 86.88 208 THR A O 1
ATOM 1601 N N . ASP A 1 209 ? 5.422 -19.513 -15.321 1.00 89.56 209 ASP A N 1
ATOM 1602 C CA . ASP A 1 209 ? 5.251 -18.666 -16.504 1.00 89.56 209 ASP A CA 1
ATOM 1603 C C . ASP A 1 209 ? 6.594 -18.215 -17.106 1.00 89.56 209 ASP A C 1
ATOM 1605 O O . ASP A 1 209 ? 7.048 -17.081 -16.952 1.00 89.56 209 ASP A O 1
ATOM 1609 N N . TYR A 1 210 ? 7.279 -19.127 -17.802 1.00 93.81 210 TYR A N 1
ATOM 1610 C CA . TYR A 1 210 ? 8.574 -18.824 -18.420 1.00 93.81 210 TYR A CA 1
ATOM 1611 C C . TYR A 1 210 ? 8.469 -17.771 -19.540 1.00 93.81 210 TYR A C 1
ATOM 1613 O O . TYR A 1 210 ? 9.449 -17.079 -19.817 1.00 93.81 210 TYR A O 1
ATOM 1621 N N . ILE A 1 211 ? 7.300 -17.620 -20.179 1.00 93.81 211 ILE A N 1
ATOM 1622 C CA . ILE A 1 211 ? 7.083 -16.635 -21.249 1.00 93.81 211 ILE A CA 1
ATOM 1623 C C . ILE A 1 211 ? 7.102 -15.224 -20.661 1.00 93.81 211 ILE A C 1
ATOM 1625 O O . ILE A 1 211 ? 7.780 -14.355 -21.205 1.00 93.81 211 ILE A O 1
ATOM 1629 N N . TRP A 1 212 ? 6.410 -15.000 -19.538 1.00 91.06 212 TRP A N 1
ATOM 1630 C CA . TRP A 1 212 ? 6.429 -13.704 -18.857 1.00 91.06 212 TRP A CA 1
ATOM 1631 C C . TRP A 1 212 ? 7.839 -13.325 -18.396 1.00 91.06 212 TRP A C 1
ATOM 1633 O O . TRP A 1 212 ? 8.332 -12.251 -18.734 1.00 91.06 212 TRP A O 1
ATOM 1643 N N . HIS A 1 213 ? 8.543 -14.257 -17.754 1.00 93.19 213 HIS A N 1
ATOM 1644 C CA . HIS A 1 213 ? 9.942 -14.066 -17.358 1.00 93.19 213 HIS A CA 1
ATOM 1645 C C . HIS A 1 213 ? 10.880 -13.807 -18.545 1.00 93.19 213 HIS A C 1
ATOM 1647 O O . HIS A 1 213 ? 11.872 -13.090 -18.431 1.00 93.19 213 HIS A O 1
ATOM 1653 N N . THR A 1 214 ? 10.570 -14.371 -19.716 1.00 95.44 214 THR A N 1
ATOM 1654 C CA . THR A 1 214 ? 11.331 -14.082 -20.934 1.00 95.44 214 THR A CA 1
ATOM 1655 C C . THR A 1 214 ? 11.110 -12.648 -21.408 1.00 95.44 214 THR A C 1
ATOM 1657 O O . THR A 1 214 ? 12.054 -12.021 -21.879 1.00 95.44 214 THR A O 1
ATOM 1660 N N . ILE A 1 215 ? 9.892 -12.112 -21.289 1.00 92.50 215 ILE A N 1
ATOM 1661 C CA . ILE A 1 215 ? 9.580 -10.725 -21.668 1.00 92.50 215 ILE A CA 1
ATOM 1662 C C . ILE A 1 215 ? 10.363 -9.737 -20.800 1.00 92.50 215 ILE A C 1
ATOM 1664 O O . ILE A 1 215 ? 10.917 -8.785 -21.350 1.00 92.50 215 ILE A O 1
ATOM 1668 N N . GLU A 1 216 ? 10.439 -9.986 -19.487 1.00 89.62 216 GLU A N 1
ATOM 1669 C CA . GLU A 1 216 ? 11.240 -9.204 -18.530 1.00 89.62 216 GLU A CA 1
ATOM 1670 C C . GLU A 1 216 ? 12.698 -9.095 -19.023 1.00 89.62 216 GLU A C 1
ATOM 1672 O O . GLU A 1 216 ? 13.170 -8.013 -19.383 1.00 89.62 216 GLU A O 1
ATOM 1677 N N . LEU A 1 217 ? 13.365 -10.241 -19.210 1.00 94.88 217 LEU A N 1
ATOM 1678 C CA . LEU A 1 217 ? 14.759 -10.285 -19.664 1.00 94.88 217 LEU A CA 1
ATOM 1679 C C . LEU A 1 217 ? 14.968 -9.789 -21.107 1.00 94.88 217 LEU A C 1
ATOM 1681 O O . LEU A 1 217 ? 16.030 -9.257 -21.438 1.00 94.88 217 LEU A O 1
ATOM 1685 N N . PHE A 1 218 ? 13.979 -9.959 -21.987 1.00 94.88 218 PHE A N 1
ATOM 1686 C CA . PHE A 1 218 ? 14.036 -9.468 -23.366 1.00 94.88 218 PHE A CA 1
ATOM 1687 C C . PHE A 1 218 ? 14.029 -7.940 -23.417 1.00 94.88 218 PHE A C 1
ATOM 1689 O O . PHE A 1 218 ? 14.822 -7.344 -24.151 1.00 94.88 218 PHE A O 1
ATOM 1696 N N . LEU A 1 219 ? 13.161 -7.303 -22.628 1.00 90.88 219 LEU A N 1
ATOM 1697 C CA . LEU A 1 219 ? 13.110 -5.848 -22.514 1.00 90.88 219 LEU A CA 1
ATOM 1698 C C . LEU A 1 219 ? 14.416 -5.292 -21.950 1.00 90.88 219 LEU A C 1
ATOM 1700 O O . LEU A 1 219 ? 14.946 -4.327 -22.504 1.00 90.88 219 LEU A O 1
ATOM 1704 N N . ASP A 1 220 ? 14.970 -5.933 -20.924 1.00 92.38 220 ASP A N 1
ATOM 1705 C CA . ASP A 1 220 ? 16.270 -5.572 -20.362 1.00 92.38 220 ASP A CA 1
ATOM 1706 C C . ASP A 1 220 ? 17.391 -5.635 -21.402 1.00 92.38 220 ASP A C 1
ATOM 1708 O O . ASP A 1 220 ? 18.162 -4.683 -21.555 1.00 92.38 220 ASP A O 1
ATOM 1712 N N . PHE A 1 221 ? 17.461 -6.724 -22.173 1.00 95.19 221 PHE A N 1
ATOM 1713 C CA . PHE A 1 221 ? 18.476 -6.882 -23.211 1.00 95.19 221 PHE A CA 1
ATOM 1714 C C . PHE A 1 221 ? 18.344 -5.814 -24.306 1.00 95.19 221 PHE A C 1
ATOM 1716 O O . PHE A 1 221 ? 19.326 -5.157 -24.664 1.00 95.19 221 PHE A O 1
ATOM 1723 N N . ILE A 1 222 ? 17.134 -5.618 -24.841 1.00 91.69 222 ILE A N 1
ATOM 1724 C CA . ILE A 1 222 ? 16.883 -4.654 -25.921 1.00 91.69 222 ILE A CA 1
ATOM 1725 C C . ILE A 1 222 ? 17.145 -3.221 -25.451 1.00 91.69 222 ILE A C 1
ATOM 1727 O O . ILE A 1 222 ? 17.752 -2.438 -26.184 1.00 91.69 222 ILE A O 1
ATOM 1731 N N . ASN A 1 223 ? 16.733 -2.863 -24.234 1.00 89.31 223 ASN A N 1
ATOM 1732 C CA . ASN A 1 223 ? 16.989 -1.536 -23.683 1.00 89.31 223 ASN A CA 1
ATOM 1733 C C . ASN A 1 223 ? 18.486 -1.306 -23.472 1.00 89.31 223 ASN A C 1
ATOM 1735 O O . ASN A 1 223 ? 19.007 -0.270 -23.892 1.00 89.31 223 ASN A O 1
ATOM 1739 N N . LEU A 1 224 ? 19.199 -2.290 -22.918 1.00 93.62 224 LEU A N 1
ATOM 1740 C CA . LEU A 1 224 ? 20.647 -2.224 -22.740 1.00 93.62 224 LEU A CA 1
ATOM 1741 C C . LEU A 1 224 ? 21.360 -2.025 -24.085 1.00 93.62 224 LEU A C 1
ATOM 1743 O O . LEU A 1 224 ? 22.229 -1.158 -24.200 1.00 93.62 224 LEU A O 1
ATOM 1747 N N . PHE A 1 225 ? 20.962 -2.777 -25.115 1.00 93.94 225 PHE A N 1
ATOM 1748 C CA . PHE A 1 225 ? 21.469 -2.617 -26.478 1.00 93.94 225 PHE A CA 1
ATOM 1749 C C . PHE A 1 225 ? 21.240 -1.212 -27.028 1.00 93.94 225 PHE A C 1
ATOM 1751 O O . PHE A 1 225 ? 22.189 -0.565 -27.472 1.00 93.94 225 PHE A O 1
ATOM 1758 N N . ARG A 1 226 ? 20.010 -0.701 -26.945 1.00 89.19 226 ARG A N 1
ATOM 1759 C CA . ARG A 1 226 ? 19.668 0.637 -27.441 1.00 89.19 226 ARG A CA 1
ATOM 1760 C C . ARG A 1 226 ? 20.454 1.738 -26.724 1.00 89.19 226 ARG A C 1
ATOM 1762 O O . ARG A 1 226 ? 20.952 2.648 -27.385 1.00 89.19 226 ARG A O 1
ATOM 1769 N N . TYR A 1 227 ? 20.616 1.653 -25.400 1.00 89.12 227 TYR A N 1
ATOM 1770 C CA . TYR A 1 227 ? 21.414 2.623 -24.643 1.00 89.12 227 TYR A CA 1
ATOM 1771 C C . TYR A 1 227 ? 22.883 2.616 -25.074 1.00 89.12 227 TYR A C 1
ATOM 1773 O O . TYR A 1 227 ? 23.443 3.679 -25.349 1.00 89.12 227 TYR A O 1
ATOM 1781 N N . ILE A 1 228 ? 23.500 1.436 -25.187 1.00 92.06 228 ILE A N 1
ATOM 1782 C CA . ILE A 1 228 ? 24.895 1.313 -25.629 1.00 92.06 228 ILE A CA 1
ATOM 1783 C C . ILE A 1 228 ? 25.053 1.832 -27.064 1.00 92.06 228 ILE A C 1
ATOM 1785 O O . ILE A 1 228 ? 25.973 2.606 -27.331 1.00 92.06 228 ILE A O 1
ATOM 1789 N N . LEU A 1 229 ? 24.136 1.475 -27.968 1.00 88.94 229 LEU A N 1
ATOM 1790 C CA . LEU A 1 229 ? 24.155 1.913 -29.364 1.00 88.94 229 LEU A CA 1
ATOM 1791 C C . LEU A 1 229 ? 24.093 3.442 -29.480 1.00 88.94 229 LEU A C 1
ATOM 1793 O O . LEU A 1 229 ? 24.924 4.041 -30.159 1.00 88.94 229 LEU A O 1
ATOM 1797 N N . VAL A 1 230 ? 23.172 4.097 -28.763 1.00 83.81 230 VAL A N 1
ATOM 1798 C CA . VAL A 1 230 ? 23.058 5.568 -28.764 1.00 83.81 230 VAL A CA 1
ATOM 1799 C C . VAL A 1 230 ? 24.306 6.237 -28.183 1.00 83.81 230 VAL A C 1
ATOM 1801 O O . VAL A 1 230 ? 24.755 7.262 -28.707 1.00 83.81 230 VAL A O 1
ATOM 1804 N N . ILE A 1 231 ? 24.897 5.674 -27.122 1.00 86.19 231 ILE A N 1
ATOM 1805 C CA . ILE A 1 231 ? 26.125 6.205 -26.511 1.00 86.19 231 ILE A CA 1
ATOM 1806 C C . ILE A 1 231 ? 27.305 6.117 -27.485 1.00 86.19 231 ILE A C 1
ATOM 1808 O O . ILE A 1 231 ? 28.040 7.098 -27.640 1.00 86.19 231 ILE A O 1
ATOM 1812 N N . LEU A 1 232 ? 27.479 4.975 -28.156 1.00 88.12 232 LEU A N 1
ATOM 1813 C CA . LEU A 1 232 ? 28.557 4.774 -29.123 1.00 88.12 232 LEU A CA 1
ATOM 1814 C C . LEU A 1 232 ? 28.361 5.629 -30.379 1.00 88.12 232 LEU A C 1
ATOM 1816 O O . LEU A 1 232 ? 29.305 6.308 -30.781 1.00 88.12 232 LEU A O 1
ATOM 1820 N N . ASN A 1 233 ? 27.142 5.705 -30.921 1.00 83.06 233 ASN A N 1
ATOM 1821 C CA . ASN A 1 233 ? 26.813 6.612 -32.026 1.00 83.06 233 ASN A CA 1
ATOM 1822 C C . ASN A 1 233 ? 27.150 8.065 -31.658 1.00 83.06 233 ASN A C 1
ATOM 1824 O O . ASN A 1 233 ? 27.858 8.757 -32.385 1.00 83.06 233 ASN A O 1
ATOM 1828 N N . SER A 1 234 ? 26.746 8.506 -30.461 1.00 79.19 234 SER A N 1
ATOM 1829 C CA . SER A 1 234 ? 27.019 9.863 -29.969 1.00 79.19 234 SER A CA 1
ATOM 1830 C C . SER A 1 234 ? 28.512 10.164 -29.791 1.00 79.19 234 SER A C 1
ATOM 1832 O O . SER A 1 234 ? 28.910 11.339 -29.773 1.00 79.19 234 SER A O 1
ATOM 1834 N N . LYS A 1 235 ? 29.334 9.134 -29.557 1.00 83.75 235 LYS A N 1
ATOM 1835 C CA . LYS A 1 235 ? 30.795 9.234 -29.471 1.00 83.75 235 LYS A CA 1
ATOM 1836 C C . LYS A 1 235 ? 31.408 9.332 -30.869 1.00 83.75 235 LYS A C 1
ATOM 1838 O O . LYS A 1 235 ? 32.129 10.293 -31.117 1.00 83.75 235 LYS A O 1
ATOM 1843 N N . GLU A 1 236 ? 31.052 8.421 -31.770 1.00 84.00 236 GLU A N 1
ATOM 1844 C CA . GLU A 1 236 ? 31.564 8.383 -33.145 1.00 84.00 236 GLU A CA 1
ATOM 1845 C C . GLU A 1 236 ? 31.243 9.676 -33.912 1.00 84.00 236 GLU A C 1
ATOM 1847 O O . GLU A 1 236 ? 32.110 10.252 -34.568 1.00 84.00 236 GLU A O 1
ATOM 1852 N N . GLU A 1 237 ? 30.028 10.210 -33.755 1.00 74.62 237 GLU A N 1
ATOM 1853 C CA . GLU A 1 237 ? 29.640 11.509 -34.323 1.00 74.62 237 GLU A CA 1
ATOM 1854 C C . GLU A 1 237 ? 30.520 12.661 -33.827 1.00 74.62 237 GLU A C 1
ATOM 1856 O O . GLU A 1 237 ? 30.909 13.531 -34.606 1.00 74.62 237 GLU A O 1
ATOM 1861 N N . ARG A 1 238 ? 30.843 12.688 -32.525 1.00 74.81 238 ARG A N 1
ATOM 1862 C CA . ARG A 1 238 ? 31.707 13.730 -31.946 1.00 74.81 238 ARG A CA 1
ATOM 1863 C C . ARG A 1 238 ? 33.129 13.627 -32.480 1.00 74.81 238 ARG A C 1
ATOM 1865 O O . ARG A 1 238 ? 33.747 14.655 -32.748 1.00 74.81 238 ARG A O 1
ATOM 1872 N N . ASP A 1 239 ? 33.632 12.410 -32.643 1.00 77.19 239 ASP A N 1
ATOM 1873 C CA . ASP A 1 239 ? 34.976 12.177 -33.161 1.00 77.19 239 ASP A CA 1
ATOM 1874 C C . ASP A 1 239 ? 35.070 12.490 -34.664 1.00 77.19 239 ASP A C 1
ATOM 1876 O O . ASP A 1 239 ? 36.088 13.030 -35.093 1.00 77.19 239 ASP A O 1
ATOM 1880 N N . ARG A 1 240 ? 34.005 12.261 -35.451 1.00 72.56 240 ARG A N 1
ATOM 1881 C CA . ARG A 1 240 ? 33.896 12.744 -36.842 1.00 72.56 240 ARG A CA 1
ATOM 1882 C C . ARG A 1 240 ? 33.817 14.268 -36.925 1.00 72.56 240 ARG A C 1
ATOM 1884 O O . ARG A 1 240 ? 34.590 14.864 -37.667 1.00 72.56 240 ARG A O 1
ATOM 1891 N N . GLY A 1 241 ? 32.962 14.906 -36.122 1.00 65.50 241 GLY A N 1
ATOM 1892 C CA . GLY A 1 241 ? 32.798 16.366 -36.114 1.00 65.50 241 GLY A CA 1
ATOM 1893 C C . GLY A 1 241 ? 34.051 17.138 -35.683 1.00 65.50 241 GLY A C 1
ATOM 1894 O O . GLY A 1 241 ? 34.242 18.272 -36.097 1.00 65.50 241 GLY A O 1
ATOM 1895 N N . ARG A 1 242 ? 34.945 16.524 -34.895 1.00 66.00 242 ARG A N 1
ATOM 1896 C CA . ARG A 1 242 ? 36.277 17.083 -34.591 1.00 66.00 242 ARG A CA 1
ATOM 1897 C C . ARG A 1 242 ? 37.256 17.016 -35.768 1.00 66.00 242 ARG A C 1
ATOM 1899 O O . ARG A 1 242 ? 38.231 17.757 -35.765 1.00 66.00 242 ARG A O 1
ATOM 1906 N N . ARG A 1 243 ? 37.029 16.123 -36.739 1.00 64.31 243 ARG A N 1
ATOM 1907 C CA . ARG A 1 243 ? 37.883 15.947 -37.928 1.00 64.31 243 ARG A CA 1
ATOM 1908 C C . ARG A 1 243 ? 37.450 16.832 -39.100 1.00 64.31 243 ARG A C 1
ATOM 1910 O O . ARG A 1 243 ? 38.286 17.165 -39.928 1.00 64.31 243 ARG A O 1
ATOM 1917 N N . THR A 1 244 ? 36.179 17.226 -39.167 1.00 58.88 244 THR A N 1
ATOM 1918 C CA . THR A 1 244 ? 35.626 18.109 -40.208 1.00 58.88 244 THR A CA 1
ATOM 1919 C C . THR A 1 244 ? 35.331 19.493 -39.629 1.00 58.88 244 THR A C 1
ATOM 1921 O O . THR A 1 244 ? 34.347 19.669 -38.913 1.00 58.88 244 THR A O 1
ATOM 1924 N N . VAL A 1 245 ? 36.179 20.482 -39.926 1.00 55.81 245 VAL A N 1
ATOM 1925 C CA . VAL A 1 245 ? 35.972 21.890 -39.542 1.00 55.81 245 VAL A CA 1
ATOM 1926 C C . VAL A 1 245 ? 34.966 22.527 -40.503 1.00 55.81 245 VAL A C 1
ATOM 1928 O O . VAL A 1 245 ? 35.354 23.325 -41.336 1.00 55.81 245 VAL A O 1
ATOM 1931 N N . GLU A 1 246 ? 33.685 22.155 -40.453 1.00 45.88 246 GLU A N 1
ATOM 1932 C CA . GLU A 1 246 ? 32.618 22.944 -41.090 1.00 45.88 246 GLU A CA 1
ATOM 1933 C C . GLU A 1 246 ? 31.222 22.569 -40.568 1.00 45.88 246 GLU A C 1
ATOM 1935 O O . GLU A 1 246 ? 30.951 21.442 -40.152 1.00 45.88 246 GLU A O 1
ATOM 1940 N N . GLY A 1 247 ? 30.350 23.576 -40.491 1.00 48.16 247 GLY A N 1
ATOM 1941 C CA . GLY A 1 247 ? 29.129 23.591 -39.691 1.00 48.16 247 GLY A CA 1
ATOM 1942 C C . GLY A 1 247 ? 28.090 22.521 -40.038 1.00 48.16 247 GLY A C 1
ATOM 1943 O O . GLY A 1 247 ? 27.542 22.482 -41.131 1.00 48.16 247 GLY A O 1
ATOM 1944 N N . SER A 1 248 ? 27.726 21.701 -39.049 1.00 44.00 248 SER A N 1
ATOM 1945 C CA . SER A 1 248 ? 26.513 20.857 -39.051 1.00 44.00 248 SER A CA 1
ATOM 1946 C C . SER A 1 248 ? 25.985 20.609 -37.626 1.00 44.00 248 SER A C 1
ATOM 1948 O O . SER A 1 248 ? 25.467 19.544 -37.300 1.00 44.00 248 SER A O 1
ATOM 1950 N N . PHE A 1 249 ? 26.135 21.579 -36.717 1.00 44.84 249 PHE A N 1
ATOM 1951 C CA . PHE A 1 249 ? 25.850 21.366 -35.288 1.00 44.84 249 PHE A CA 1
ATOM 1952 C C . PHE A 1 249 ? 24.342 21.339 -34.942 1.00 44.84 249 PHE A C 1
ATOM 1954 O O . PHE A 1 249 ? 23.947 20.776 -33.921 1.00 44.84 249 PHE A O 1
ATOM 1961 N N . VAL A 1 250 ? 23.477 21.921 -35.786 1.00 38.88 250 VAL A N 1
ATOM 1962 C CA . VAL A 1 250 ? 22.039 22.112 -35.489 1.00 38.88 250 VAL A CA 1
ATOM 1963 C C . VAL A 1 250 ? 21.184 20.893 -35.868 1.00 38.88 250 VAL A C 1
ATOM 1965 O O . VAL A 1 250 ? 20.354 20.464 -35.066 1.00 38.88 250 VAL A O 1
ATOM 1968 N N . TRP A 1 251 ? 21.433 20.270 -37.027 1.00 36.25 251 TRP A N 1
ATOM 1969 C CA . TRP A 1 251 ? 20.750 19.033 -37.456 1.00 36.25 251 TRP A CA 1
ATOM 1970 C C . TRP A 1 251 ? 21.076 17.846 -36.519 1.00 36.25 251 TRP A C 1
ATOM 1972 O O . TRP A 1 251 ? 20.223 17.013 -36.214 1.00 36.25 251 TRP A O 1
ATOM 1982 N N . CYS A 1 252 ? 22.288 17.856 -35.951 1.00 50.81 252 CYS A N 1
ATOM 1983 C CA . CYS A 1 252 ? 22.841 16.844 -35.047 1.00 50.81 252 CYS A CA 1
ATOM 1984 C C . CYS A 1 252 ? 22.148 16.796 -33.662 1.00 50.81 252 CYS A C 1
ATOM 1986 O O . CYS A 1 252 ? 21.943 15.725 -33.091 1.00 50.81 252 CYS A O 1
ATOM 1988 N N . ASN A 1 253 ? 21.698 17.938 -33.127 1.00 49.53 253 ASN A N 1
ATOM 1989 C CA . ASN A 1 253 ? 21.011 17.979 -31.827 1.00 49.53 253 ASN A CA 1
ATOM 1990 C C . ASN A 1 253 ? 19.546 17.508 -31.895 1.00 49.53 253 ASN A C 1
ATOM 1992 O O . ASN A 1 253 ? 19.045 16.945 -30.921 1.00 49.53 253 ASN A O 1
ATOM 1996 N N . CYS A 1 254 ? 18.858 17.707 -33.025 1.00 48.25 254 CYS A N 1
ATOM 1997 C CA . CYS A 1 254 ? 17.459 17.298 -33.193 1.00 48.25 254 CYS A CA 1
ATOM 1998 C C . CYS A 1 254 ? 17.319 15.770 -33.321 1.00 48.25 254 CYS A C 1
ATOM 2000 O O . CYS A 1 254 ? 16.506 15.163 -32.616 1.00 48.25 254 CYS A O 1
ATOM 2002 N N . LEU A 1 255 ? 18.173 15.129 -34.131 1.00 55.69 255 LEU A N 1
ATOM 2003 C CA . LEU A 1 255 ? 18.219 13.667 -34.250 1.00 55.69 255 LEU A CA 1
ATOM 2004 C C . LEU A 1 255 ? 18.635 12.999 -32.939 1.00 55.69 255 LEU A C 1
ATOM 2006 O O . LEU A 1 255 ? 17.974 12.061 -32.497 1.00 55.69 255 LEU A O 1
ATOM 2010 N N . ARG A 1 256 ? 19.664 13.526 -32.263 1.00 57.81 256 ARG A N 1
ATOM 2011 C CA . ARG A 1 256 ? 20.114 13.008 -30.965 1.00 57.81 256 ARG A CA 1
ATOM 2012 C C . ARG A 1 256 ? 19.011 13.102 -29.912 1.00 57.81 256 ARG A C 1
ATOM 2014 O O . ARG A 1 256 ? 18.753 12.136 -29.203 1.00 57.81 256 ARG A O 1
ATOM 2021 N N . ARG A 1 257 ? 18.295 14.228 -29.843 1.00 53.44 257 ARG A N 1
ATOM 2022 C CA . ARG A 1 257 ? 17.145 14.385 -28.941 1.00 53.44 257 ARG A CA 1
ATOM 2023 C C . ARG A 1 257 ? 16.037 13.379 -29.258 1.00 53.44 257 ARG A C 1
ATOM 2025 O O . ARG A 1 257 ? 15.502 12.770 -28.339 1.00 53.44 257 ARG A O 1
ATOM 2032 N N . THR A 1 258 ? 15.740 13.167 -30.538 1.00 55.97 258 THR A N 1
ATOM 2033 C CA . THR A 1 258 ? 14.711 12.221 -30.989 1.00 55.97 258 THR A CA 1
ATOM 2034 C C . THR A 1 258 ? 15.095 10.775 -30.666 1.00 55.97 258 THR A C 1
ATOM 2036 O O . THR A 1 258 ? 14.284 10.054 -30.098 1.00 55.97 258 THR A O 1
ATOM 2039 N N . GLN A 1 259 ? 16.344 10.359 -30.909 1.00 60.41 259 GLN A N 1
ATOM 2040 C CA . GLN A 1 259 ? 16.817 9.014 -30.561 1.00 60.41 259 GLN A CA 1
ATOM 2041 C C . GLN A 1 259 ? 16.769 8.754 -29.055 1.00 60.41 259 GLN A C 1
ATOM 2043 O O . GLN A 1 259 ? 16.276 7.712 -28.634 1.00 60.41 259 GLN A O 1
ATOM 2048 N N . VAL A 1 260 ? 17.206 9.707 -28.227 1.00 54.53 260 VAL A N 1
ATOM 2049 C CA . VAL A 1 260 ? 17.153 9.550 -26.766 1.00 54.53 260 VAL A CA 1
ATOM 2050 C C . VAL A 1 260 ? 15.712 9.492 -26.260 1.00 54.53 260 VAL A C 1
ATOM 2052 O O . VAL A 1 260 ? 15.419 8.654 -25.410 1.00 54.53 260 VAL A O 1
ATOM 2055 N N . VAL A 1 261 ? 14.807 10.329 -26.783 1.00 53.53 261 VAL A N 1
ATOM 2056 C CA . VAL A 1 261 ? 13.381 10.315 -26.407 1.00 53.53 261 VAL A CA 1
ATOM 2057 C C . VAL A 1 261 ? 12.702 9.019 -26.841 1.00 53.53 261 VAL A C 1
ATOM 2059 O O . VAL A 1 261 ? 11.945 8.456 -26.062 1.00 53.53 261 VAL A O 1
ATOM 2062 N N . VAL A 1 262 ? 12.989 8.508 -28.039 1.00 59.47 262 VAL A N 1
ATOM 2063 C CA . VAL A 1 262 ? 12.385 7.264 -28.543 1.00 59.47 262 VAL A CA 1
ATOM 2064 C C . VAL A 1 262 ? 12.929 6.038 -27.804 1.00 59.47 262 VAL A C 1
ATOM 2066 O O . VAL A 1 262 ? 12.142 5.198 -27.368 1.00 59.47 262 VAL A O 1
ATOM 2069 N N . VAL A 1 263 ? 14.251 5.945 -27.602 1.00 58.00 263 VAL A N 1
ATOM 2070 C CA . VAL A 1 263 ? 14.882 4.846 -26.845 1.00 58.00 263 VAL A CA 1
ATOM 2071 C C . VAL A 1 263 ? 14.413 4.846 -25.398 1.00 58.00 263 VAL A C 1
ATOM 2073 O O . VAL A 1 263 ? 13.923 3.830 -24.907 1.00 58.00 263 VAL A O 1
ATOM 2076 N N . SER A 1 264 ? 14.527 5.995 -24.731 1.00 55.56 264 SER A N 1
ATOM 2077 C CA . SER A 1 264 ? 14.183 6.106 -23.314 1.00 55.56 264 SER A CA 1
ATOM 2078 C C . SER A 1 264 ? 12.675 6.079 -23.103 1.00 55.56 264 SER A C 1
ATOM 2080 O O . SER A 1 264 ? 12.243 5.609 -22.070 1.00 55.56 264 SER A O 1
ATOM 2082 N N . GLY A 1 265 ? 11.861 6.545 -24.051 1.00 56.88 265 GLY A N 1
ATOM 2083 C CA . GLY A 1 265 ? 10.401 6.557 -23.944 1.00 56.88 265 GLY A CA 1
ATOM 2084 C C . GLY A 1 265 ? 9.783 5.169 -24.101 1.00 56.88 265 GLY A C 1
ATOM 2085 O O . GLY A 1 265 ? 9.106 4.698 -23.192 1.00 56.88 265 GLY A O 1
ATOM 2086 N N . ASN A 1 266 ? 10.041 4.482 -25.219 1.00 64.31 266 ASN A N 1
ATOM 2087 C CA . ASN A 1 266 ? 9.406 3.187 -25.501 1.00 64.31 266 ASN A CA 1
ATOM 2088 C C . ASN A 1 266 ? 9.906 2.080 -24.563 1.00 64.31 266 ASN A C 1
ATOM 2090 O O . ASN A 1 266 ? 9.104 1.300 -24.049 1.00 64.31 266 ASN A O 1
ATOM 2094 N N . GLY A 1 267 ? 11.221 2.034 -24.319 1.00 58.38 267 GLY A N 1
ATOM 2095 C CA . GLY A 1 267 ? 11.832 1.075 -23.400 1.00 58.38 267 GLY A CA 1
ATOM 2096 C C . GLY A 1 267 ? 11.341 1.252 -21.966 1.00 58.38 267 GLY A C 1
ATOM 2097 O O . GLY A 1 267 ? 10.950 0.284 -21.322 1.00 58.38 267 GLY A O 1
ATOM 2098 N N . MET A 1 268 ? 11.268 2.500 -21.494 1.00 63.28 268 MET A N 1
ATOM 2099 C CA . MET A 1 268 ? 10.789 2.814 -20.150 1.00 63.28 268 MET A CA 1
ATOM 2100 C C . MET A 1 268 ? 9.297 2.567 -19.984 1.00 63.28 268 MET A C 1
ATOM 2102 O O . MET A 1 268 ? 8.924 2.100 -18.922 1.00 63.28 268 MET A O 1
ATOM 2106 N N . VAL A 1 269 ? 8.434 2.858 -20.965 1.00 63.12 269 VAL A N 1
ATOM 2107 C CA . VAL A 1 269 ? 6.993 2.577 -20.820 1.00 63.12 269 VAL A CA 1
ATOM 2108 C C . VAL A 1 269 ? 6.767 1.079 -20.643 1.00 63.12 269 VAL A C 1
ATOM 2110 O O . VAL A 1 269 ? 6.098 0.686 -19.696 1.00 63.12 269 VAL A O 1
ATOM 2113 N N . LEU A 1 270 ? 7.378 0.236 -21.479 1.00 64.62 270 LEU A N 1
ATOM 2114 C CA . LEU A 1 270 ? 7.233 -1.218 -21.365 1.00 64.62 270 LEU A CA 1
ATOM 2115 C C . LEU A 1 270 ? 7.852 -1.749 -20.067 1.00 64.62 270 LEU A C 1
ATOM 2117 O O . LEU A 1 270 ? 7.159 -2.421 -19.308 1.00 64.62 270 LEU A O 1
ATOM 2121 N N . SER A 1 271 ? 9.097 -1.377 -19.745 1.00 63.72 271 SER A N 1
ATOM 2122 C CA . SER A 1 271 ? 9.743 -1.780 -18.487 1.00 63.72 271 SER A CA 1
ATOM 2123 C C . SER A 1 271 ? 9.034 -1.224 -17.251 1.00 63.72 271 SER A C 1
ATOM 2125 O O . SER A 1 271 ? 8.994 -1.899 -16.234 1.00 63.72 271 SER A O 1
ATOM 2127 N N . SER A 1 272 ? 8.421 -0.038 -17.314 1.00 58.94 272 SER A N 1
ATOM 2128 C CA . SER A 1 272 ? 7.625 0.517 -16.208 1.00 58.94 272 SER A CA 1
ATOM 2129 C C . SER A 1 272 ? 6.270 -0.155 -16.089 1.00 58.94 272 SER A C 1
ATOM 2131 O O . SER A 1 272 ? 5.769 -0.241 -14.981 1.00 58.94 272 SER A O 1
ATOM 2133 N N . VAL A 1 273 ? 5.661 -0.629 -17.182 1.00 58.56 273 VAL A N 1
ATOM 2134 C CA . VAL A 1 273 ? 4.416 -1.408 -17.118 1.00 58.56 273 VAL A CA 1
ATOM 2135 C C . VAL A 1 273 ? 4.690 -2.811 -16.586 1.00 58.56 273 VAL A C 1
ATOM 2137 O O . VAL A 1 273 ? 3.942 -3.264 -15.727 1.00 58.56 273 VAL A O 1
ATOM 2140 N N . VAL A 1 274 ? 5.776 -3.466 -17.013 1.00 56.53 274 VAL A N 1
ATOM 2141 C CA . VAL A 1 274 ? 6.253 -4.716 -16.398 1.00 56.53 274 VAL A CA 1
ATOM 2142 C C . VAL A 1 274 ? 6.547 -4.473 -14.922 1.00 56.53 274 VAL A C 1
ATOM 2144 O O . VAL A 1 274 ? 5.927 -5.093 -14.068 1.00 56.53 274 VAL A O 1
ATOM 2147 N N . ALA A 1 275 ? 7.376 -3.480 -14.597 1.00 57.06 275 ALA A N 1
ATOM 2148 C CA . ALA A 1 275 ? 7.691 -3.150 -13.217 1.00 57.06 275 ALA A CA 1
ATOM 2149 C C . ALA A 1 275 ? 6.454 -2.712 -12.421 1.00 57.06 275 ALA A C 1
ATOM 2151 O O . ALA A 1 275 ? 6.412 -2.981 -11.238 1.00 57.06 275 ALA A O 1
ATOM 2152 N N . ALA A 1 276 ? 5.433 -2.088 -13.018 1.00 51.59 276 ALA A N 1
ATOM 2153 C CA . ALA A 1 276 ? 4.159 -1.758 -12.369 1.00 51.59 276 ALA A CA 1
ATOM 2154 C C . ALA A 1 276 ? 3.249 -2.981 -12.185 1.00 51.59 276 ALA A C 1
ATOM 2156 O O . ALA A 1 276 ? 2.489 -3.020 -11.221 1.00 51.59 276 ALA A O 1
ATOM 2157 N N . ASN A 1 277 ? 3.329 -3.973 -13.075 1.00 52.91 277 ASN A N 1
ATOM 2158 C CA . ASN A 1 277 ? 2.693 -5.276 -12.906 1.00 52.91 277 ASN A CA 1
ATOM 2159 C C . ASN A 1 277 ? 3.360 -6.067 -11.766 1.00 52.91 277 ASN A C 1
ATOM 2161 O O . ASN A 1 277 ? 2.667 -6.678 -10.961 1.00 52.91 277 ASN A O 1
ATOM 2165 N N . GLU A 1 278 ? 4.683 -5.963 -11.626 1.00 51.03 278 GLU A N 1
ATOM 2166 C CA . GLU A 1 278 ? 5.452 -6.533 -10.507 1.00 51.03 278 GLU A CA 1
ATOM 2167 C C . GLU A 1 278 ? 5.306 -5.709 -9.210 1.00 51.03 278 GLU A C 1
ATOM 2169 O O . GLU A 1 278 ? 5.251 -6.237 -8.101 1.00 51.03 278 GLU A O 1
ATOM 2174 N N . MET A 1 279 ? 5.149 -4.391 -9.342 1.00 50.22 279 MET A N 1
ATOM 2175 C CA . MET A 1 279 ? 4.868 -3.419 -8.282 1.00 50.22 279 MET A CA 1
ATOM 2176 C C . MET A 1 279 ? 3.367 -3.152 -8.130 1.00 50.22 279 MET A C 1
ATOM 2178 O O . MET A 1 279 ? 2.978 -2.111 -7.587 1.00 50.22 279 MET A O 1
ATOM 2182 N N . ARG A 1 280 ? 2.505 -4.096 -8.532 1.00 50.62 280 ARG A N 1
ATOM 2183 C CA . ARG A 1 280 ? 1.047 -4.006 -8.324 1.00 50.62 280 ARG A CA 1
ATOM 2184 C C . ARG A 1 280 ? 0.718 -3.717 -6.861 1.00 50.62 280 ARG A C 1
ATOM 2186 O O . ARG A 1 280 ? -0.280 -3.067 -6.568 1.00 50.62 280 ARG A O 1
ATOM 2193 N N . ALA A 1 281 ? 1.622 -4.136 -5.968 1.00 51.03 281 ALA A N 1
ATOM 2194 C CA . ALA A 1 281 ? 1.587 -3.843 -4.550 1.00 51.03 281 ALA A CA 1
ATOM 2195 C C . ALA A 1 281 ? 2.147 -2.481 -4.118 1.00 51.03 281 ALA A C 1
ATOM 2197 O O . ALA A 1 281 ? 1.665 -1.881 -3.155 1.00 51.03 281 ALA A O 1
ATOM 2198 N N . ALA A 1 282 ? 3.173 -1.981 -4.807 1.00 55.44 282 ALA A N 1
ATOM 2199 C CA . ALA A 1 282 ? 3.810 -0.726 -4.438 1.00 55.44 282 ALA A CA 1
ATOM 2200 C C . ALA A 1 282 ? 2.945 0.473 -4.831 1.00 55.44 282 ALA A C 1
ATOM 2202 O O . ALA A 1 282 ? 2.921 1.443 -4.092 1.00 55.44 282 ALA A O 1
ATOM 2203 N N . LEU A 1 283 ? 2.190 0.414 -5.933 1.00 62.50 283 LEU A N 1
ATOM 2204 C CA . LEU A 1 283 ? 1.375 1.551 -6.377 1.00 62.50 283 LEU A CA 1
ATOM 2205 C C . LEU A 1 283 ? 0.306 1.969 -5.345 1.00 62.50 283 LEU A C 1
ATOM 2207 O O . LEU A 1 283 ? 0.325 3.133 -4.933 1.00 62.50 283 LEU A O 1
ATOM 2211 N N . PRO A 1 284 ? -0.574 1.074 -4.847 1.00 67.12 284 PRO A N 1
ATOM 2212 C CA . PRO A 1 284 ? -1.531 1.440 -3.804 1.00 67.12 284 PRO A CA 1
ATOM 2213 C C . PRO A 1 284 ? -0.851 1.842 -2.492 1.00 67.12 284 PRO A C 1
ATOM 2215 O O . PRO A 1 284 ? -1.275 2.795 -1.841 1.00 67.12 284 PRO A O 1
ATOM 2218 N N . ALA A 1 285 ? 0.233 1.161 -2.113 1.00 65.62 285 ALA A N 1
ATOM 2219 C CA . ALA A 1 285 ? 0.950 1.452 -0.878 1.00 65.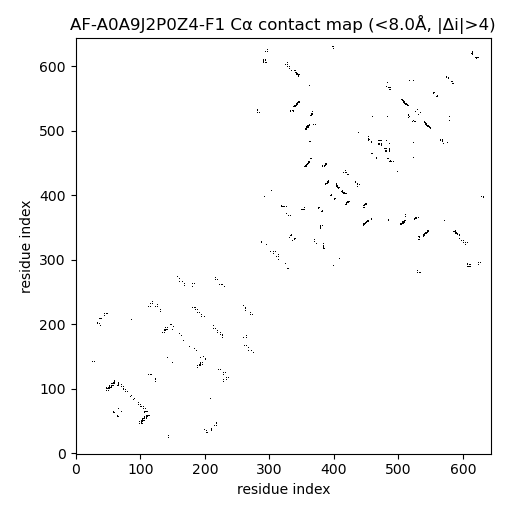62 285 ALA A CA 1
ATOM 2220 C C . ALA A 1 285 ? 1.686 2.800 -0.908 1.00 65.62 285 ALA A C 1
ATOM 2222 O O . ALA A 1 285 ? 1.635 3.556 0.065 1.00 65.62 285 ALA A O 1
ATOM 2223 N N . SER A 1 286 ? 2.342 3.128 -2.021 1.00 67.62 286 SER A N 1
ATOM 2224 C CA . SER A 1 286 ? 2.968 4.426 -2.268 1.00 67.62 286 SER A CA 1
ATOM 2225 C C . SER A 1 286 ? 1.914 5.517 -2.333 1.00 67.62 286 SER A C 1
ATOM 2227 O O . SER A 1 286 ? 2.121 6.570 -1.744 1.00 67.62 286 SER A O 1
ATOM 2229 N N . TYR A 1 287 ? 0.771 5.265 -2.971 1.00 77.56 287 TYR A N 1
ATOM 2230 C CA . TYR A 1 287 ? -0.329 6.219 -3.002 1.00 77.56 287 TYR A CA 1
ATOM 2231 C C . TYR A 1 287 ? -0.857 6.526 -1.594 1.00 77.56 287 TYR A C 1
ATOM 2233 O O . TYR A 1 287 ? -0.908 7.690 -1.212 1.00 77.56 287 TYR A O 1
ATOM 2241 N N . LEU A 1 288 ? -1.145 5.507 -0.776 1.00 78.69 288 LEU A N 1
ATOM 2242 C CA . LEU A 1 288 ? -1.564 5.697 0.620 1.00 78.69 288 LEU A CA 1
ATOM 2243 C C . LEU A 1 288 ? -0.499 6.442 1.441 1.00 78.69 288 LEU A C 1
ATOM 2245 O O . LEU A 1 288 ? -0.802 7.423 2.116 1.00 78.69 288 LEU A O 1
ATOM 2249 N N . SER A 1 289 ? 0.759 6.000 1.361 1.00 75.75 289 SER A N 1
ATOM 2250 C CA . SER A 1 289 ? 1.846 6.531 2.192 1.00 75.75 289 SER A CA 1
ATOM 2251 C C . SER A 1 289 ? 2.232 7.958 1.805 1.00 75.75 289 SER A C 1
ATOM 2253 O O . SER A 1 289 ? 2.430 8.803 2.675 1.00 75.75 289 SER A O 1
ATOM 2255 N N . LEU A 1 290 ? 2.336 8.250 0.505 1.00 78.75 290 LEU A N 1
ATOM 2256 C CA . LEU A 1 290 ? 2.740 9.568 0.015 1.00 78.75 290 LEU A CA 1
ATOM 2257 C C . LEU A 1 290 ? 1.615 10.590 0.158 1.00 78.75 290 LEU A C 1
ATOM 2259 O O . LEU A 1 290 ? 1.910 11.745 0.458 1.00 78.75 290 LEU A O 1
ATOM 2263 N N . SER A 1 291 ? 0.343 10.194 0.023 1.00 84.94 291 SER A N 1
ATOM 2264 C CA . SER A 1 291 ? -0.813 11.083 0.239 1.00 84.94 291 SER A CA 1
ATOM 2265 C C . SER A 1 291 ? -0.888 11.653 1.663 1.00 84.94 291 SER A C 1
ATOM 2267 O O . SER A 1 291 ? -1.553 12.665 1.885 1.00 84.94 291 SER A O 1
ATOM 2269 N N . MET A 1 292 ? -0.147 11.087 2.622 1.00 84.19 292 MET A N 1
ATOM 2270 C CA . MET A 1 292 ? 0.021 11.677 3.954 1.00 84.19 292 MET A CA 1
ATOM 2271 C C . MET A 1 292 ? 0.759 13.018 3.930 1.00 84.19 292 MET A C 1
ATOM 2273 O O . MET A 1 292 ? 0.534 13.840 4.814 1.00 84.19 292 MET A O 1
ATOM 2277 N N . VAL A 1 293 ? 1.613 13.270 2.933 1.00 84.62 293 VAL A N 1
ATOM 2278 C CA . VAL A 1 293 ? 2.332 14.544 2.804 1.00 84.62 293 VAL A CA 1
ATOM 2279 C C . VAL A 1 293 ? 1.371 15.695 2.501 1.00 84.62 293 VAL A C 1
ATOM 2281 O O . VAL A 1 293 ? 1.311 16.606 3.323 1.00 84.62 293 VAL A O 1
ATOM 2284 N N . PRO A 1 294 ? 0.578 15.684 1.405 1.00 88.44 294 PRO A N 1
ATOM 2285 C CA . PRO A 1 294 ? -0.382 16.754 1.153 1.00 88.44 294 PRO A CA 1
ATOM 2286 C C . PRO A 1 294 ? -1.439 16.851 2.258 1.00 88.44 294 PRO A C 1
ATOM 2288 O O . PRO A 1 294 ? -1.809 17.961 2.628 1.00 88.44 294 PRO A O 1
ATOM 2291 N N . PHE A 1 295 ? -1.869 15.727 2.844 1.00 89.62 295 PHE A N 1
ATOM 2292 C CA . PHE A 1 295 ? -2.752 15.733 4.012 1.00 89.62 295 PHE A CA 1
ATOM 2293 C C . PHE A 1 295 ? -2.150 16.527 5.186 1.00 89.62 295 PHE A C 1
ATOM 2295 O O . PHE A 1 295 ? -2.782 17.448 5.703 1.00 89.62 295 PHE A O 1
ATOM 2302 N N . ALA A 1 296 ? -0.901 16.233 5.563 1.00 84.69 296 ALA A N 1
ATOM 2303 C CA . ALA A 1 296 ? -0.201 16.945 6.628 1.00 84.69 296 ALA A CA 1
ATOM 2304 C C . ALA A 1 296 ? 0.073 18.414 6.270 1.00 84.69 296 ALA A C 1
ATOM 2306 O O . ALA A 1 296 ? -0.082 19.278 7.128 1.00 84.69 296 ALA A O 1
ATOM 2307 N N . SER A 1 297 ? 0.421 18.726 5.016 1.00 86.88 297 SER A N 1
ATOM 2308 C CA . SER A 1 297 ? 0.608 20.110 4.559 1.00 86.88 297 SER A CA 1
ATOM 2309 C C . SER A 1 297 ? -0.667 20.938 4.727 1.00 86.88 297 SER A C 1
ATOM 2311 O O . SER A 1 297 ? -0.608 22.055 5.242 1.00 86.88 297 SER A O 1
ATOM 2313 N N . ILE A 1 298 ? -1.821 20.390 4.325 1.00 88.81 298 ILE A N 1
ATOM 2314 C CA . ILE A 1 298 ? -3.121 21.058 4.477 1.00 88.81 298 ILE A CA 1
ATOM 2315 C C . ILE A 1 298 ? -3.448 21.219 5.960 1.00 88.81 298 ILE A C 1
ATOM 2317 O O . ILE A 1 298 ? -3.805 22.315 6.379 1.00 88.81 298 ILE A O 1
ATOM 2321 N N . SER A 1 299 ? -3.257 20.171 6.765 1.00 85.06 299 SER A N 1
ATOM 2322 C CA . SER A 1 299 ? -3.500 20.229 8.208 1.00 85.06 299 SER A CA 1
ATOM 2323 C C . SER A 1 299 ? -2.661 21.294 8.913 1.00 85.06 299 SER A C 1
ATOM 2325 O O . SER A 1 299 ? -3.177 22.046 9.733 1.00 85.06 299 SER A O 1
ATOM 2327 N N . LEU A 1 300 ? -1.370 21.399 8.587 1.00 80.38 300 LEU A N 1
ATOM 2328 C CA . LEU A 1 300 ? -0.493 22.427 9.152 1.00 80.38 300 LEU A CA 1
ATOM 2329 C C . LEU A 1 300 ? -0.948 23.833 8.742 1.00 80.38 300 LEU A C 1
ATOM 2331 O O . LEU A 1 300 ? -0.971 24.737 9.576 1.00 80.38 300 LEU A O 1
ATOM 2335 N N . GLY A 1 301 ? -1.362 24.007 7.483 1.00 82.00 301 GLY A N 1
ATOM 2336 C CA . GLY A 1 301 ? -1.960 25.255 7.006 1.00 82.00 301 GLY A CA 1
ATOM 2337 C C . GLY A 1 301 ? -3.256 25.604 7.743 1.00 82.00 301 GLY A C 1
ATOM 2338 O O . GLY A 1 301 ? -3.440 26.743 8.163 1.00 82.00 301 GLY A O 1
ATOM 2339 N N . MET A 1 302 ? -4.125 24.619 7.975 1.00 81.06 302 MET A N 1
ATOM 2340 C CA . MET A 1 302 ? -5.348 24.791 8.762 1.00 81.06 302 MET A CA 1
ATOM 2341 C C . MET A 1 302 ? -5.051 25.167 10.213 1.00 81.06 302 MET A C 1
ATOM 2343 O O . MET A 1 302 ? -5.712 26.052 10.746 1.00 81.06 302 MET A O 1
ATOM 2347 N N . GLY A 1 303 ? -4.046 24.548 10.837 1.00 76.75 303 GLY A N 1
ATOM 2348 C CA . GLY A 1 303 ? -3.602 24.900 12.186 1.00 76.75 303 GLY A CA 1
ATOM 2349 C C . GLY A 1 303 ? -3.075 26.336 12.286 1.00 76.75 303 GLY A C 1
ATOM 2350 O O . GLY A 1 303 ? -3.306 26.999 13.287 1.00 76.75 303 GLY A O 1
ATOM 2351 N N . ALA A 1 304 ? -2.433 26.861 11.237 1.00 76.25 304 ALA A N 1
ATOM 2352 C CA . ALA A 1 304 ? -2.041 28.273 11.189 1.00 76.25 304 ALA A CA 1
ATOM 2353 C C . ALA A 1 304 ? -3.247 29.220 11.021 1.00 76.25 304 ALA A C 1
ATOM 2355 O O . ALA A 1 304 ? -3.245 30.332 11.544 1.00 76.25 304 ALA A O 1
ATOM 2356 N N . LEU A 1 305 ? -4.285 28.781 10.303 1.00 78.12 305 LEU A N 1
ATOM 2357 C CA . LEU A 1 305 ? -5.510 29.555 10.065 1.00 78.12 305 LEU A CA 1
ATOM 2358 C C . LEU A 1 305 ? -6.536 29.445 11.203 1.00 78.12 305 LEU A C 1
ATOM 2360 O O . LEU A 1 305 ? -7.450 30.267 11.272 1.00 78.12 305 LEU A O 1
ATOM 2364 N N . SER A 1 306 ? -6.396 28.465 12.102 1.00 75.69 306 SER A N 1
ATOM 2365 C CA . SER A 1 306 ? -7.351 28.192 13.187 1.00 75.69 306 SER A CA 1
ATOM 2366 C C . SER A 1 306 ? -7.551 29.389 14.121 1.00 75.69 306 SER A C 1
ATOM 2368 O O . SER A 1 306 ? -8.619 29.536 14.705 1.00 75.69 306 SER A O 1
ATOM 2370 N N . TRP A 1 307 ? -6.569 30.293 14.190 1.00 68.06 307 TRP A N 1
ATOM 2371 C CA . TRP A 1 307 ? -6.588 31.510 15.007 1.00 68.06 307 TRP A CA 1
ATOM 2372 C C . TRP A 1 307 ? -7.687 32.488 14.603 1.00 68.06 307 TRP A C 1
ATOM 2374 O O . TRP A 1 307 ? -8.174 33.260 15.425 1.00 68.06 307 TRP A O 1
ATOM 2384 N N . PHE A 1 308 ? -8.067 32.455 13.329 1.00 81.44 308 PHE A N 1
ATOM 2385 C CA . PHE A 1 308 ? -9.027 33.381 12.742 1.00 81.44 308 PHE A CA 1
ATOM 2386 C C . PHE A 1 308 ? -10.361 32.700 12.418 1.00 81.44 308 PHE A C 1
ATOM 2388 O O . PHE A 1 308 ? -11.312 33.368 12.015 1.00 81.44 308 PHE A O 1
ATOM 2395 N N . LEU A 1 309 ? -10.447 31.376 12.583 1.00 79.19 309 LEU A N 1
ATOM 2396 C CA . LEU A 1 309 ? -11.628 30.592 12.245 1.00 79.19 309 LEU A CA 1
ATOM 2397 C C . LEU A 1 309 ? -12.437 30.249 13.504 1.00 79.19 309 LEU A C 1
ATOM 2399 O O . LEU A 1 309 ? -11.881 29.757 14.486 1.00 79.19 309 LEU A O 1
ATOM 2403 N N . PRO A 1 310 ? -13.773 30.413 13.484 1.00 85.19 310 PRO A N 1
ATOM 2404 C CA . PRO A 1 310 ? -14.620 29.905 14.555 1.00 85.19 310 PRO A CA 1
ATOM 2405 C C . PRO A 1 310 ? -14.420 28.396 14.749 1.00 85.19 310 PRO A C 1
ATOM 2407 O O . PRO A 1 310 ? -14.367 27.644 13.774 1.00 85.19 310 PRO A O 1
ATOM 2410 N N . ARG A 1 311 ? -14.421 27.926 16.005 1.00 80.75 311 ARG A N 1
ATOM 2411 C CA . ARG A 1 311 ? -14.210 26.504 16.357 1.00 80.75 311 ARG A CA 1
ATOM 2412 C C . ARG A 1 311 ? -15.089 25.536 15.553 1.00 80.75 311 ARG A C 1
ATOM 2414 O O . ARG A 1 311 ? -14.626 24.472 15.160 1.00 80.75 311 ARG A O 1
ATOM 2421 N N . ARG A 1 312 ? -16.347 25.907 15.279 1.00 83.06 312 ARG A N 1
ATOM 2422 C CA . ARG A 1 312 ? -17.276 25.096 14.468 1.00 83.06 312 ARG A CA 1
ATOM 2423 C C . ARG A 1 312 ? -16.802 24.933 13.021 1.00 83.06 312 ARG A C 1
ATOM 2425 O O . ARG A 1 312 ? -16.876 23.836 12.486 1.00 83.06 312 ARG A O 1
ATOM 2432 N N . VAL A 1 313 ? -16.298 26.007 12.413 1.00 85.00 313 VAL A N 1
ATOM 2433 C CA . VAL A 1 313 ? -15.771 25.987 11.040 1.00 85.00 313 VAL A CA 1
ATOM 2434 C C . VAL A 1 313 ? -14.498 25.153 10.989 1.00 85.00 313 VAL A C 1
ATOM 2436 O O . VAL A 1 313 ? -14.372 24.297 10.123 1.00 85.00 313 VAL A O 1
ATOM 2439 N N . PHE A 1 314 ? -13.595 25.340 11.956 1.00 84.62 314 PHE A N 1
ATOM 2440 C CA . PHE A 1 314 ? -12.373 24.545 12.049 1.00 84.62 314 PHE A CA 1
ATOM 2441 C C . PHE A 1 314 ? -12.669 23.039 12.126 1.00 84.62 314 PHE A C 1
ATOM 2443 O O . PHE A 1 314 ? -12.136 22.274 11.327 1.00 84.62 314 PHE A O 1
ATOM 2450 N N . LEU A 1 315 ? -13.574 22.624 13.022 1.00 82.19 315 LEU A N 1
ATOM 2451 C CA . LEU A 1 315 ? -1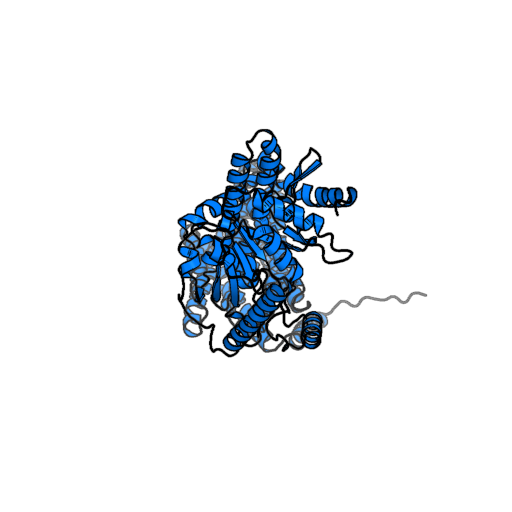3.975 21.219 13.165 1.00 82.19 315 LEU A CA 1
ATOM 2452 C C . LEU A 1 315 ? -14.640 20.665 11.897 1.00 82.19 315 LEU A C 1
ATOM 2454 O O . LEU A 1 315 ? -14.372 19.528 11.524 1.00 82.19 315 LEU A O 1
ATOM 2458 N N . ALA A 1 316 ? -15.473 21.455 11.214 1.00 86.50 316 ALA A N 1
ATOM 2459 C CA . ALA A 1 316 ? -16.108 21.031 9.968 1.00 86.50 316 ALA A CA 1
ATOM 2460 C C . ALA A 1 316 ? -15.081 20.800 8.844 1.00 86.50 316 ALA A C 1
ATOM 2462 O O . ALA A 1 316 ? -15.155 19.795 8.137 1.00 86.50 316 ALA A O 1
ATOM 2463 N N . VAL A 1 317 ? -14.100 21.697 8.699 1.00 87.62 317 VAL A N 1
ATOM 2464 C CA . VAL A 1 317 ? -13.027 21.553 7.700 1.00 87.62 317 VAL A CA 1
ATOM 2465 C C . VAL A 1 317 ? -12.098 20.390 8.061 1.00 87.62 317 VAL A C 1
ATOM 2467 O O . VAL A 1 317 ? -11.703 19.634 7.175 1.00 87.62 317 VAL A O 1
ATOM 2470 N N . ASP A 1 318 ? -11.789 20.194 9.345 1.00 87.56 318 ASP A N 1
ATOM 2471 C CA . ASP A 1 318 ? -10.985 19.060 9.817 1.00 87.56 318 ASP A CA 1
ATOM 2472 C C . ASP A 1 318 ? -11.681 17.720 9.552 1.00 87.56 318 ASP A C 1
ATOM 2474 O O . ASP A 1 318 ? -11.093 16.824 8.945 1.00 87.56 318 ASP A O 1
ATOM 2478 N N . ASN A 1 319 ? -12.970 17.618 9.886 1.00 89.19 319 ASN A N 1
ATOM 2479 C CA . ASN A 1 319 ? -13.794 16.453 9.575 1.00 89.19 319 ASN A CA 1
ATOM 2480 C C . ASN A 1 319 ? -13.867 16.189 8.061 1.00 89.19 319 ASN A C 1
ATOM 2482 O O . ASN A 1 319 ? -13.845 15.029 7.645 1.00 89.19 319 ASN A O 1
ATOM 2486 N N . LEU A 1 320 ? -13.922 17.236 7.228 1.00 92.00 320 LEU A N 1
ATOM 2487 C CA . LEU A 1 320 ? -13.906 17.106 5.769 1.00 92.00 320 LEU A CA 1
ATOM 2488 C C . LEU A 1 320 ? -12.558 16.586 5.253 1.00 92.00 320 LEU A C 1
ATOM 2490 O O . LEU A 1 320 ? -12.539 15.673 4.423 1.00 92.00 320 LEU A O 1
ATOM 2494 N N . LEU A 1 321 ? -11.438 17.134 5.735 1.00 92.31 321 LEU A N 1
ATOM 2495 C CA . LEU A 1 321 ? -10.095 16.684 5.362 1.00 92.31 321 LEU A CA 1
ATOM 2496 C C . LEU A 1 321 ? -9.881 15.222 5.774 1.00 92.31 321 LEU A C 1
ATOM 2498 O O . LEU A 1 321 ? -9.436 14.403 4.965 1.00 92.31 321 LEU A O 1
ATOM 2502 N N . TYR A 1 322 ? -10.259 14.882 7.005 1.00 91.81 322 TYR A N 1
ATOM 2503 C CA . TYR A 1 322 ? -10.173 13.529 7.534 1.00 91.81 322 TYR A CA 1
ATOM 2504 C C . TYR A 1 322 ? -11.047 12.543 6.762 1.00 91.81 322 TYR A C 1
ATOM 2506 O O . TYR A 1 322 ? -10.555 11.513 6.305 1.00 91.81 322 TYR A O 1
ATOM 2514 N N . SER A 1 323 ? -12.326 12.872 6.551 1.00 93.50 323 SER A N 1
ATOM 2515 C CA . SER A 1 323 ? -13.247 12.047 5.762 1.00 93.50 323 SER A CA 1
ATOM 2516 C C . SER A 1 323 ? -12.733 11.855 4.338 1.00 93.50 323 SER A C 1
ATOM 2518 O O . SER A 1 323 ? -12.764 10.738 3.826 1.00 93.50 323 SER A O 1
ATOM 2520 N N . SER A 1 324 ? -12.172 12.897 3.717 1.00 95.06 324 SER A N 1
ATOM 2521 C CA . SER A 1 324 ? -11.555 12.793 2.391 1.00 95.06 324 SER A CA 1
ATOM 2522 C C . SER A 1 324 ? -10.406 11.783 2.389 1.00 95.06 324 SER A C 1
ATOM 2524 O O . SER A 1 324 ? -10.345 10.919 1.514 1.00 95.06 324 SER A O 1
ATOM 2526 N N . TYR A 1 325 ? -9.520 11.837 3.387 1.00 93.62 325 TYR A N 1
ATOM 2527 C CA . TYR A 1 325 ? -8.422 10.878 3.506 1.00 93.62 325 TYR A CA 1
ATOM 2528 C C . TYR A 1 325 ? -8.924 9.450 3.762 1.00 93.62 325 TYR A C 1
ATOM 2530 O O . TYR A 1 325 ? -8.482 8.505 3.111 1.00 93.62 325 TYR A O 1
ATOM 2538 N N . MET A 1 326 ? -9.911 9.283 4.645 1.00 94.44 326 MET A N 1
ATOM 2539 C CA . MET A 1 326 ? -10.521 7.981 4.922 1.00 94.44 326 MET A CA 1
ATOM 2540 C C . MET A 1 326 ? -11.218 7.395 3.691 1.00 94.44 326 MET A C 1
ATOM 2542 O O . MET A 1 326 ? -11.057 6.212 3.406 1.00 94.44 326 MET A O 1
ATOM 2546 N N . ARG A 1 327 ? -11.914 8.209 2.892 1.00 95.75 327 ARG A N 1
ATOM 2547 C CA . ARG A 1 327 ? -12.536 7.780 1.627 1.00 95.75 327 ARG A CA 1
ATOM 2548 C C . ARG A 1 327 ? -11.513 7.403 0.559 1.00 95.75 327 ARG A C 1
ATOM 2550 O O . ARG A 1 327 ? -11.766 6.479 -0.209 1.00 95.75 327 ARG A O 1
ATOM 2557 N N . MET A 1 328 ? -10.351 8.056 0.531 1.00 94.25 328 MET A N 1
ATOM 2558 C CA . MET A 1 328 ? -9.222 7.624 -0.299 1.00 94.25 328 MET A CA 1
ATOM 2559 C C . MET A 1 328 ? -8.681 6.261 0.164 1.00 94.25 328 MET A C 1
ATOM 2561 O O . MET A 1 328 ? -8.429 5.383 -0.660 1.00 94.25 328 MET A O 1
ATOM 2565 N N . CYS A 1 329 ? -8.562 6.030 1.474 1.00 93.00 329 CYS A N 1
ATOM 2566 C CA . CYS A 1 329 ? -8.218 4.707 1.998 1.00 93.00 329 CYS A CA 1
ATOM 2567 C C . CYS A 1 329 ? -9.265 3.656 1.591 1.00 93.00 329 CYS A C 1
ATOM 2569 O O . CYS A 1 329 ? -8.898 2.598 1.087 1.00 93.00 329 CYS A O 1
ATOM 2571 N N . LEU A 1 330 ? -10.561 3.955 1.721 1.00 94.56 330 LEU A N 1
ATOM 2572 C CA . LEU A 1 330 ? -11.645 3.060 1.294 1.00 94.56 330 LEU A CA 1
ATOM 2573 C C . LEU A 1 330 ? -11.615 2.781 -0.216 1.00 94.56 330 LEU A C 1
ATOM 2575 O O . LEU A 1 330 ? -11.862 1.649 -0.626 1.00 94.56 330 LEU A O 1
ATOM 2579 N N . PHE A 1 331 ? -11.248 3.760 -1.052 1.00 91.06 331 PHE A N 1
ATOM 2580 C CA . PHE A 1 331 ? -11.015 3.524 -2.480 1.00 91.06 331 PHE A CA 1
ATOM 2581 C C . PHE A 1 331 ? -9.982 2.414 -2.697 1.00 91.06 331 PHE A C 1
ATOM 2583 O O . PHE A 1 331 ? -10.215 1.489 -3.469 1.00 91.06 331 PHE A O 1
ATOM 2590 N N . VAL A 1 332 ? -8.857 2.471 -1.986 1.00 86.94 332 VAL A N 1
ATOM 2591 C CA . VAL A 1 332 ? -7.789 1.479 -2.124 1.00 86.94 332 VAL A CA 1
ATOM 2592 C C . VAL A 1 332 ? -8.199 0.121 -1.543 1.00 86.94 332 VAL A C 1
ATOM 2594 O O . VAL A 1 332 ? -8.091 -0.900 -2.220 1.00 86.94 332 VAL A O 1
ATOM 2597 N N . PHE A 1 333 ? -8.693 0.099 -0.306 1.00 89.06 333 PHE A N 1
ATOM 2598 C CA . PHE A 1 333 ? -8.952 -1.135 0.438 1.00 89.06 333 PHE A CA 1
ATOM 2599 C C . PHE A 1 333 ? -10.281 -1.824 0.089 1.00 89.06 333 PHE A C 1
ATOM 2601 O O . PHE A 1 333 ? -10.390 -3.027 0.292 1.00 89.06 333 PHE A O 1
ATOM 2608 N N . GLU A 1 334 ? -11.294 -1.131 -0.433 1.00 90.00 334 GLU A N 1
ATOM 2609 C CA . GLU A 1 334 ? -12.523 -1.779 -0.923 1.00 90.00 334 GLU A CA 1
ATOM 2610 C C . GLU A 1 334 ? -12.552 -1.872 -2.450 1.00 90.00 334 GLU A C 1
ATOM 2612 O O . GLU A 1 334 ? -12.783 -2.949 -3.004 1.00 90.00 334 GLU A O 1
ATOM 2617 N N . ASN A 1 335 ? -12.317 -0.758 -3.150 1.00 86.12 335 ASN A N 1
ATOM 2618 C CA . ASN A 1 335 ? -12.550 -0.693 -4.593 1.00 86.12 335 ASN A CA 1
ATOM 2619 C C . ASN A 1 335 ? -11.387 -1.267 -5.411 1.00 86.12 335 ASN A C 1
ATOM 2621 O O . ASN A 1 335 ? -11.627 -2.167 -6.216 1.00 86.12 335 ASN A O 1
ATOM 2625 N N . VAL A 1 336 ? -10.152 -0.806 -5.179 1.00 81.81 336 VAL A N 1
ATOM 2626 C CA . VAL A 1 336 ? -8.947 -1.283 -5.890 1.00 81.81 336 VAL A CA 1
ATOM 2627 C C . VAL A 1 336 ? -8.613 -2.723 -5.508 1.00 81.81 336 VAL A C 1
ATOM 2629 O O . VAL A 1 336 ? -8.409 -3.548 -6.392 1.00 81.81 336 VAL A O 1
ATOM 2632 N N . ALA A 1 337 ? -8.634 -3.044 -4.211 1.00 80.81 337 ALA A N 1
ATOM 2633 C CA . ALA A 1 337 ? -8.441 -4.411 -3.717 1.00 80.81 337 ALA A CA 1
ATOM 2634 C C . ALA A 1 337 ? -9.595 -5.361 -4.097 1.00 80.81 337 ALA A C 1
ATOM 2636 O O . ALA A 1 337 ? -9.488 -6.572 -3.924 1.00 80.81 337 ALA A O 1
ATOM 2637 N N . ALA A 1 338 ? -10.708 -4.816 -4.602 1.00 84.75 338 ALA A N 1
ATOM 2638 C CA . ALA A 1 338 ? -11.924 -5.547 -4.927 1.00 84.75 338 ALA A CA 1
ATOM 2639 C C . ALA A 1 338 ? -12.424 -6.432 -3.775 1.00 84.75 338 ALA A C 1
ATOM 2641 O O . ALA A 1 338 ? -12.826 -7.569 -3.991 1.00 84.75 338 ALA A O 1
ATOM 2642 N N . THR A 1 339 ? -12.413 -5.913 -2.551 1.00 89.19 339 THR A N 1
ATOM 2643 C CA . THR A 1 339 ? -12.743 -6.680 -1.345 1.00 89.19 339 THR A CA 1
ATOM 2644 C C . THR A 1 339 ? -14.193 -7.162 -1.353 1.00 89.19 339 THR A C 1
ATOM 2646 O O . THR A 1 339 ? -15.120 -6.388 -1.602 1.00 89.19 339 THR A O 1
ATOM 2649 N N . ARG A 1 340 ? -14.391 -8.444 -1.036 1.00 93.19 340 ARG A N 1
ATOM 2650 C CA . ARG A 1 340 ? -15.691 -9.058 -0.753 1.00 93.19 340 ARG A CA 1
ATOM 2651 C C . ARG A 1 340 ? -15.986 -8.942 0.738 1.00 93.19 340 ARG A C 1
ATOM 2653 O O . ARG A 1 340 ? -15.146 -9.302 1.558 1.00 93.19 340 ARG A O 1
ATOM 2660 N N . ILE A 1 341 ? -17.168 -8.454 1.098 1.00 95.81 341 ILE A N 1
ATOM 2661 C CA . ILE A 1 341 ? -17.535 -8.203 2.496 1.00 95.81 341 ILE A CA 1
ATOM 2662 C C . ILE A 1 341 ? -18.804 -8.980 2.831 1.00 95.81 341 ILE A C 1
ATOM 2664 O O . ILE A 1 341 ? -19.812 -8.842 2.143 1.00 95.81 341 ILE A O 1
ATOM 2668 N N . ASN A 1 342 ? -18.757 -9.781 3.890 1.00 97.00 342 ASN A N 1
ATOM 2669 C CA . ASN A 1 342 ? -19.901 -10.494 4.443 1.00 97.00 342 ASN A CA 1
ATOM 2670 C C . ASN A 1 342 ? -20.199 -9.941 5.840 1.00 97.00 342 ASN A C 1
ATOM 2672 O O . ASN A 1 342 ? -19.303 -9.897 6.689 1.00 97.00 342 ASN A O 1
ATOM 2676 N N . PHE A 1 343 ? -21.441 -9.522 6.073 1.00 97.12 343 PHE A N 1
ATOM 2677 C CA . PHE A 1 343 ? -21.897 -9.003 7.358 1.00 97.12 343 PHE A CA 1
ATOM 2678 C C . PHE A 1 343 ? -22.755 -10.017 8.100 1.00 97.12 343 PHE A C 1
ATOM 2680 O O . PHE A 1 343 ? -23.581 -10.706 7.501 1.00 97.12 343 PHE A O 1
ATOM 2687 N N . TYR A 1 344 ? -22.576 -10.036 9.414 1.00 96.88 344 TYR A N 1
ATOM 2688 C CA . TYR A 1 344 ? -23.267 -10.917 10.340 1.00 96.88 344 TYR A CA 1
ATOM 2689 C C . TYR A 1 344 ? -23.830 -10.114 11.522 1.00 96.88 344 TYR A C 1
ATOM 2691 O O . TYR A 1 344 ? -23.264 -9.080 11.894 1.00 96.88 344 TYR A O 1
ATOM 2699 N N . GLY A 1 345 ? -24.914 -10.595 12.124 1.00 95.50 345 GLY A N 1
ATOM 2700 C CA . GLY A 1 345 ? -25.580 -9.987 13.273 1.00 95.50 345 GLY A CA 1
ATOM 2701 C C . GLY A 1 345 ? -26.330 -8.693 12.934 1.00 95.50 345 GLY A C 1
ATOM 2702 O O . GLY A 1 345 ? -26.957 -8.562 11.879 1.00 95.50 345 GLY A O 1
ATOM 2703 N N . ASP A 1 346 ? -26.243 -7.707 13.828 1.00 94.31 346 ASP A N 1
ATOM 2704 C CA . ASP A 1 346 ? -27.089 -6.505 13.877 1.00 94.31 346 ASP A CA 1
ATOM 2705 C C . ASP A 1 346 ? -26.654 -5.397 12.892 1.00 94.31 346 ASP A C 1
ATOM 2707 O O . ASP A 1 346 ? -26.690 -4.207 13.219 1.00 94.31 346 ASP A O 1
ATOM 2711 N N . ILE A 1 347 ? -26.203 -5.743 11.683 1.00 92.81 347 ILE A N 1
ATOM 2712 C CA . ILE A 1 347 ? -25.659 -4.768 10.719 1.00 92.81 347 ILE A CA 1
ATOM 2713 C C . ILE A 1 347 ? -26.668 -3.676 10.326 1.00 92.81 347 ILE A C 1
ATOM 2715 O O . ILE A 1 347 ? -26.287 -2.524 10.121 1.00 92.81 347 ILE A O 1
ATOM 2719 N N . GLU A 1 348 ? -27.960 -4.000 10.285 1.00 90.00 348 GLU A N 1
ATOM 2720 C CA . GLU A 1 348 ? -29.022 -3.039 9.962 1.00 90.00 348 GLU A CA 1
ATOM 2721 C C . GLU A 1 348 ? -29.073 -1.879 10.967 1.00 90.00 348 GLU A C 1
ATOM 2723 O O . GLU A 1 348 ? -29.309 -0.731 10.578 1.00 90.00 348 GLU A O 1
ATOM 2728 N N . SER A 1 349 ? -28.735 -2.145 12.236 1.00 88.00 349 SER A N 1
ATOM 2729 C CA . SER A 1 349 ? -28.698 -1.129 13.295 1.00 88.00 349 SER A CA 1
ATOM 2730 C C . SER A 1 349 ? -27.629 -0.052 13.071 1.00 88.00 349 SER A C 1
ATOM 2732 O O . SER A 1 349 ? -27.816 1.092 13.482 1.00 88.00 349 SER A O 1
ATOM 2734 N N . ILE A 1 350 ? -26.541 -0.381 12.358 1.00 87.50 350 ILE A N 1
ATOM 2735 C CA . ILE A 1 350 ? -25.525 0.597 11.942 1.00 87.50 350 ILE A CA 1
ATOM 2736 C C . ILE A 1 350 ? -26.094 1.520 10.861 1.00 87.50 350 ILE A C 1
ATOM 2738 O O . ILE A 1 350 ? -25.835 2.718 10.875 1.00 87.50 350 ILE A O 1
ATOM 2742 N N . SER A 1 351 ? -26.872 0.987 9.919 1.00 84.38 351 SER A N 1
ATOM 2743 C CA . SER A 1 351 ? -27.382 1.772 8.787 1.00 84.38 351 SER A CA 1
ATOM 2744 C C . SER A 1 351 ? -28.572 2.677 9.137 1.00 84.38 351 SER A C 1
ATOM 2746 O O . SER A 1 351 ? -28.803 3.681 8.458 1.00 84.38 351 SER A O 1
ATOM 2748 N N . SER A 1 352 ? -29.309 2.362 10.210 1.00 86.06 3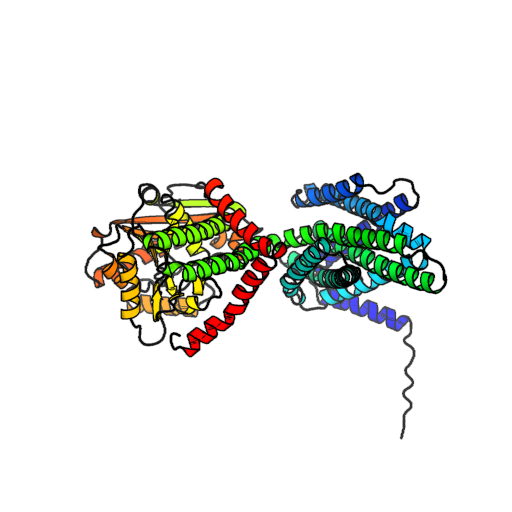52 SER A N 1
ATOM 2749 C CA . SER A 1 352 ? -30.590 3.009 10.520 1.00 86.06 352 SER A CA 1
ATOM 2750 C C . SER A 1 352 ? -30.471 4.466 10.970 1.00 86.06 352 SER A C 1
ATOM 2752 O O . SER A 1 352 ? -31.321 5.285 10.627 1.00 86.06 352 SER A O 1
ATOM 2754 N N . LYS A 1 353 ? -29.441 4.810 11.752 1.00 86.31 353 LYS A N 1
ATOM 2755 C CA . LYS A 1 353 ? -29.253 6.173 12.268 1.00 86.31 353 LYS A CA 1
ATOM 2756 C C . LYS A 1 353 ? -27.790 6.472 12.557 1.00 86.31 353 LYS A C 1
ATOM 2758 O O . LYS A 1 353 ? -27.028 5.586 12.939 1.00 86.31 353 LYS A O 1
ATOM 2763 N N . ARG A 1 354 ? -27.424 7.748 12.441 1.00 90.69 354 ARG A N 1
ATOM 2764 C CA . ARG A 1 354 ? -26.153 8.269 12.942 1.00 90.69 354 ARG A CA 1
ATOM 2765 C C . ARG A 1 354 ? -26.250 8.456 14.458 1.00 90.69 354 ARG A C 1
ATOM 2767 O O . ARG A 1 354 ? -27.161 9.126 14.931 1.00 90.69 354 ARG A O 1
ATOM 2774 N N . GLU A 1 355 ? -25.335 7.855 15.209 1.00 92.94 355 GLU A N 1
ATOM 2775 C CA . GLU A 1 355 ? -25.331 7.908 16.677 1.00 92.94 355 GLU A CA 1
ATOM 2776 C C . GLU A 1 355 ? -23.900 7.856 17.226 1.00 92.94 355 GLU A C 1
ATOM 2778 O O . GLU A 1 355 ? -22.985 7.389 16.537 1.00 92.94 355 GLU A O 1
ATOM 2783 N N . SER A 1 356 ? -23.702 8.342 18.451 1.00 94.31 356 SER A N 1
ATOM 2784 C CA . SER A 1 356 ? -22.404 8.297 19.124 1.00 94.31 356 SER A CA 1
ATOM 2785 C C . SER A 1 356 ? -22.189 6.929 19.761 1.00 94.31 356 SER A C 1
ATOM 2787 O O . SER A 1 356 ? -23.074 6.412 20.439 1.00 94.31 356 SER A O 1
ATOM 2789 N N . ALA A 1 357 ? -21.014 6.326 19.587 1.00 95.50 357 ALA A N 1
ATOM 2790 C CA . ALA A 1 357 ? -20.784 4.977 20.095 1.00 95.50 357 ALA A CA 1
ATOM 2791 C C . ALA A 1 357 ? -19.332 4.679 20.468 1.00 95.50 357 ALA A C 1
ATOM 2793 O O . ALA A 1 357 ? -18.386 5.262 19.937 1.00 95.50 357 ALA A O 1
ATOM 2794 N N . ILE A 1 358 ? -19.150 3.701 21.355 1.00 97.19 358 ILE A N 1
ATOM 2795 C CA . ILE A 1 358 ? -17.861 3.024 21.533 1.00 97.19 358 ILE A CA 1
ATOM 2796 C C . ILE A 1 358 ? -17.870 1.765 20.666 1.00 97.19 358 ILE A C 1
ATOM 2798 O O . ILE A 1 358 ? -18.789 0.956 20.753 1.00 97.19 358 ILE A O 1
ATOM 2802 N N . VAL A 1 359 ? -16.839 1.578 19.847 1.00 97.31 359 VAL A N 1
ATOM 2803 C CA . VAL A 1 359 ? -16.675 0.380 19.015 1.00 97.31 359 VAL A CA 1
ATOM 2804 C C . VAL A 1 359 ? -15.599 -0.500 19.638 1.00 97.31 359 VAL A C 1
ATOM 2806 O O . VAL A 1 359 ? -14.464 -0.060 19.821 1.00 97.31 359 VAL A O 1
ATOM 2809 N N . LEU A 1 360 ? -15.945 -1.741 19.966 1.00 97.94 360 LEU A N 1
ATOM 2810 C CA . LEU A 1 360 ? -15.039 -2.750 20.505 1.00 97.94 360 LEU A CA 1
ATOM 2811 C C . LEU A 1 360 ? -14.745 -3.794 19.436 1.00 97.94 360 LEU A C 1
ATOM 2813 O O . LEU A 1 360 ? -15.649 -4.500 18.999 1.00 97.94 360 LEU A O 1
ATOM 2817 N N . SER A 1 361 ? -13.480 -3.949 19.057 1.00 97.75 361 SER A N 1
ATOM 2818 C CA . SER A 1 361 ? -13.077 -4.940 18.054 1.00 97.75 361 SER A CA 1
ATOM 2819 C C . SER A 1 361 ? -11.972 -5.858 18.562 1.00 97.75 361 SER A C 1
ATOM 2821 O O . SER A 1 361 ? -11.136 -5.451 19.373 1.00 97.75 361 SER A O 1
ATOM 2823 N N . ASN A 1 362 ? -11.943 -7.096 18.057 1.00 96.81 362 ASN A N 1
ATOM 2824 C CA . ASN A 1 362 ? -10.713 -7.887 18.084 1.00 96.81 362 ASN A CA 1
ATOM 2825 C C . ASN A 1 362 ? -9.639 -7.223 17.209 1.00 96.81 362 ASN A C 1
ATOM 2827 O O . ASN A 1 362 ? -9.961 -6.430 16.319 1.00 96.81 362 ASN A O 1
ATOM 2831 N N . HIS A 1 363 ? -8.371 -7.529 17.477 1.00 94.50 363 HIS A N 1
ATOM 2832 C CA . HIS A 1 363 ? -7.234 -6.942 16.779 1.00 94.50 363 HIS A CA 1
ATOM 2833 C C . HIS A 1 363 ? -6.283 -8.026 16.264 1.00 94.50 363 HIS A C 1
ATOM 2835 O O . HIS A 1 363 ? -5.499 -8.587 17.024 1.00 94.50 363 HIS A O 1
ATOM 2841 N N . GLN A 1 364 ? -6.311 -8.301 14.964 1.00 91.56 364 GLN A N 1
ATOM 2842 C CA . GLN A 1 364 ? -5.499 -9.338 14.314 1.00 91.56 364 GLN A CA 1
ATOM 2843 C C . GLN A 1 364 ? -4.630 -8.778 13.178 1.00 91.56 364 GLN A C 1
ATOM 2845 O O . GLN A 1 364 ? -3.553 -9.309 12.910 1.00 91.56 364 GLN A O 1
ATOM 2850 N N . SER A 1 365 ? -5.021 -7.660 12.558 1.00 91.44 365 SER A N 1
ATOM 2851 C CA . SER A 1 365 ? -4.324 -7.064 11.416 1.00 91.44 365 SER A CA 1
ATOM 2852 C C . SER A 1 365 ? -4.055 -5.563 11.599 1.00 91.44 365 SER A C 1
ATOM 2854 O O . SER A 1 365 ? -4.654 -4.873 12.420 1.00 91.44 365 SER A O 1
ATOM 2856 N N . ASN A 1 366 ? -3.113 -5.014 10.824 1.00 88.25 366 ASN A N 1
ATOM 2857 C CA . ASN A 1 366 ? -3.030 -3.562 10.623 1.00 88.25 366 ASN A CA 1
ATOM 2858 C C . ASN A 1 366 ? -4.133 -3.026 9.690 1.00 88.25 366 ASN A C 1
ATOM 2860 O O . ASN A 1 366 ? -4.239 -1.813 9.566 1.00 88.25 366 ASN A O 1
ATOM 2864 N N . VAL A 1 367 ? -4.951 -3.885 9.080 1.00 91.00 367 VAL A N 1
ATOM 2865 C CA . VAL A 1 367 ? -6.121 -3.515 8.267 1.00 91.00 367 VAL A CA 1
ATOM 2866 C C . VAL A 1 367 ? -7.370 -3.280 9.126 1.00 91.00 367 VAL A C 1
ATOM 2868 O O . VAL A 1 367 ? -8.279 -2.590 8.682 1.00 91.00 367 VAL A O 1
ATOM 2871 N N . ASP A 1 368 ? -7.408 -3.758 10.377 1.00 95.62 368 ASP A N 1
ATOM 2872 C CA . ASP A 1 368 ? -8.620 -3.735 11.220 1.00 95.62 368 ASP A CA 1
ATOM 2873 C C . ASP A 1 368 ? -9.246 -2.339 11.362 1.00 95.62 368 ASP A C 1
ATOM 2875 O O . ASP A 1 368 ? -10.464 -2.199 11.327 1.00 95.62 368 ASP A O 1
ATOM 2879 N N . TRP A 1 369 ? -8.434 -1.281 11.481 1.00 93.00 369 TRP A N 1
ATOM 2880 C CA . TRP A 1 369 ? -8.963 0.086 11.560 1.00 93.00 369 TRP A CA 1
ATOM 2881 C C . TRP A 1 369 ? -9.682 0.499 10.273 1.00 93.00 369 TRP A C 1
ATOM 2883 O O . TRP A 1 369 ? -10.694 1.187 10.359 1.00 93.00 369 TRP A O 1
ATOM 2893 N N . VAL A 1 370 ? -9.205 0.040 9.109 1.00 95.00 370 VAL A N 1
ATOM 2894 C CA . VAL A 1 370 ? -9.859 0.273 7.819 1.00 95.00 370 VAL A CA 1
ATOM 2895 C C . VAL A 1 370 ? -11.205 -0.426 7.815 1.00 95.00 370 VAL A C 1
ATOM 2897 O O . VAL A 1 370 ? -12.185 0.193 7.435 1.00 95.00 370 VAL A O 1
ATOM 2900 N N . VAL A 1 371 ? -11.281 -1.671 8.296 1.00 96.56 371 VAL A N 1
ATOM 2901 C CA . VAL A 1 371 ? -12.543 -2.425 8.395 1.00 96.56 371 VAL A CA 1
ATOM 2902 C C . VAL A 1 371 ? -13.567 -1.681 9.259 1.00 96.56 371 VAL A C 1
ATOM 2904 O O . VAL A 1 371 ? -14.735 -1.577 8.892 1.00 96.56 371 VAL A O 1
ATOM 2907 N N . ILE A 1 372 ? -13.137 -1.071 10.366 1.00 96.81 372 ILE A N 1
ATOM 2908 C CA . ILE A 1 372 ? -14.019 -0.210 11.166 1.00 96.81 372 ILE A CA 1
ATOM 2909 C C . ILE A 1 372 ? -14.404 1.067 10.408 1.00 96.81 372 ILE A C 1
ATOM 2911 O O . ILE A 1 372 ? -15.549 1.501 10.495 1.00 96.81 372 ILE A O 1
ATOM 2915 N N . THR A 1 373 ? -13.506 1.651 9.611 1.00 96.00 373 THR A N 1
ATOM 2916 C CA . THR A 1 373 ? -13.847 2.754 8.696 1.00 96.00 373 THR A CA 1
ATOM 2917 C C . THR A 1 373 ? -14.874 2.329 7.635 1.00 96.00 373 THR A C 1
ATOM 2919 O O . THR A 1 373 ? -15.774 3.110 7.332 1.00 96.00 373 THR A O 1
ATOM 2922 N N . MET A 1 374 ? -14.809 1.090 7.124 1.00 95.56 374 MET A N 1
ATOM 2923 C CA . MET A 1 374 ? -15.805 0.520 6.201 1.00 95.56 374 MET A CA 1
ATOM 2924 C C . MET A 1 374 ? -17.195 0.472 6.857 1.00 95.56 374 MET A C 1
ATOM 2926 O O . MET A 1 374 ? -18.193 0.813 6.218 1.00 95.56 374 MET A O 1
ATOM 2930 N N . LEU A 1 375 ? -17.267 0.082 8.135 1.00 95.31 375 LEU A N 1
ATOM 2931 C CA . LEU A 1 375 ? -18.506 0.094 8.922 1.00 95.31 375 LEU A CA 1
ATOM 2932 C C . LEU A 1 375 ? -18.999 1.519 9.200 1.00 95.31 375 LEU A C 1
ATOM 2934 O O . LEU A 1 375 ? -20.168 1.815 8.966 1.00 95.31 375 LEU A O 1
ATOM 2938 N N . ALA A 1 376 ? -18.113 2.411 9.649 1.00 94.38 376 ALA A N 1
ATOM 2939 C CA . ALA A 1 376 ? -18.459 3.795 9.967 1.00 94.38 376 ALA A CA 1
ATOM 2940 C C . ALA A 1 376 ? -19.009 4.540 8.740 1.00 94.38 376 ALA A C 1
ATOM 2942 O O . ALA A 1 376 ? -19.985 5.277 8.851 1.00 94.38 376 ALA A O 1
ATOM 2943 N N . ASN A 1 377 ? -18.451 4.296 7.550 1.00 94.00 377 ASN A N 1
ATOM 2944 C CA . ASN A 1 377 ? -18.971 4.886 6.317 1.00 94.00 377 ASN A CA 1
ATOM 2945 C C . ASN A 1 377 ? -20.401 4.437 5.990 1.00 94.00 377 ASN A C 1
ATOM 2947 O O . ASN A 1 377 ? -21.203 5.232 5.498 1.00 94.00 377 ASN A O 1
ATOM 2951 N N . ARG A 1 378 ? -20.746 3.189 6.326 1.00 92.00 378 ARG A N 1
ATOM 2952 C CA . ARG A 1 378 ? -22.091 2.626 6.136 1.00 92.00 378 ARG A CA 1
ATOM 2953 C C . ARG A 1 378 ? -23.115 3.151 7.152 1.00 92.00 378 ARG A C 1
ATOM 2955 O O . ARG A 1 378 ? -24.309 3.045 6.891 1.00 92.00 378 ARG A O 1
ATOM 2962 N N . GLN A 1 379 ? -22.684 3.814 8.227 1.00 89.38 379 GLN A N 1
ATOM 2963 C CA . GLN A 1 379 ? -23.547 4.658 9.062 1.00 89.38 379 GLN A CA 1
ATOM 2964 C C . GLN A 1 379 ? -23.636 6.074 8.473 1.00 89.38 379 GLN A C 1
ATOM 2966 O O . GLN A 1 379 ? -23.163 7.041 9.061 1.00 89.38 379 GLN A O 1
ATOM 2971 N N . GLN A 1 380 ? -24.211 6.210 7.277 1.00 87.06 380 GLN A N 1
ATOM 2972 C CA . GLN A 1 380 ? -24.509 7.520 6.671 1.00 87.06 380 GLN A CA 1
ATOM 2973 C C . GLN A 1 380 ? -23.297 8.485 6.608 1.00 87.06 380 GLN A C 1
ATOM 2975 O O . GLN A 1 380 ? -23.447 9.697 6.763 1.00 87.06 380 GLN A O 1
ATOM 2980 N N . GLY A 1 381 ? -22.086 7.963 6.380 1.00 84.44 381 GLY A N 1
ATOM 2981 C CA . GLY A 1 381 ? -20.872 8.779 6.284 1.00 84.44 381 GLY A CA 1
ATOM 2982 C C . GLY A 1 381 ? -20.212 9.157 7.621 1.00 84.44 381 GLY A C 1
ATOM 2983 O O . GLY A 1 381 ? -19.445 10.122 7.666 1.00 84.44 381 GLY A O 1
ATOM 2984 N N . SER A 1 382 ? -20.488 8.430 8.711 1.00 87.19 382 SER A N 1
ATOM 2985 C CA . SER A 1 382 ? -19.898 8.666 10.041 1.00 87.19 382 SER A CA 1
ATOM 2986 C C . SER A 1 382 ? -18.381 8.469 10.122 1.00 87.19 382 SER A C 1
ATOM 2988 O O . SER A 1 382 ? -17.807 8.707 11.187 1.00 87.19 382 SER A O 1
ATOM 2990 N N . GLU A 1 383 ? -17.682 8.081 9.045 1.00 92.06 383 GLU A N 1
ATOM 2991 C CA . GLU A 1 383 ? -16.221 7.966 9.083 1.00 92.06 383 GLU A CA 1
ATOM 2992 C C . GLU A 1 383 ? -15.533 9.281 9.468 1.00 92.06 383 GLU A C 1
ATOM 2994 O O . GLU A 1 383 ? -14.449 9.237 10.036 1.00 92.06 383 GLU A O 1
ATOM 2999 N N . CYS A 1 384 ? -16.165 10.438 9.235 1.00 89.69 384 CYS A N 1
ATOM 3000 C CA . CYS A 1 384 ? -15.662 11.744 9.674 1.00 89.69 384 CYS A CA 1
ATOM 3001 C C . CYS A 1 384 ? -15.548 11.875 11.208 1.00 89.69 384 CYS A C 1
ATOM 3003 O O . CYS A 1 384 ? -14.705 12.611 11.718 1.00 89.69 384 CYS A O 1
ATOM 3005 N N . GLY A 1 385 ? -16.393 11.148 11.944 1.00 89.38 385 GLY A N 1
ATOM 3006 C CA . GLY A 1 385 ? -16.475 11.145 13.402 1.00 89.38 385 GLY A CA 1
ATOM 3007 C C . GLY A 1 385 ? -15.698 10.003 14.056 1.00 89.38 385 GLY A C 1
ATOM 3008 O O . GLY A 1 385 ? -15.812 9.812 15.265 1.00 89.38 385 GLY A O 1
ATOM 3009 N N . LEU A 1 386 ? -14.925 9.221 13.294 1.00 92.75 386 LEU A N 1
ATOM 3010 C CA . LEU A 1 386 ? -14.180 8.086 13.836 1.00 92.75 386 LEU A CA 1
ATOM 3011 C C . LEU A 1 386 ? -12.951 8.562 14.627 1.00 92.75 386 LEU A C 1
ATOM 3013 O O . LEU A 1 386 ? -12.127 9.337 14.145 1.00 92.75 386 LEU A O 1
ATOM 3017 N N . ARG A 1 387 ? -12.829 8.083 15.860 1.00 92.12 387 ARG A N 1
ATOM 3018 C CA . ARG A 1 387 ? -11.777 8.371 16.838 1.00 92.12 387 ARG A CA 1
ATOM 3019 C C . ARG A 1 387 ? -11.156 7.055 17.280 1.00 92.12 387 ARG A C 1
ATOM 3021 O O . ARG A 1 387 ? -11.820 6.022 17.292 1.00 92.12 387 ARG A O 1
ATOM 3028 N N . PHE A 1 388 ? -9.896 7.086 17.696 1.00 91.19 388 PHE A N 1
ATOM 3029 C CA . PHE A 1 388 ? -9.184 5.876 18.107 1.00 91.19 388 PHE A CA 1
ATOM 3030 C C . PHE A 1 388 ? -8.558 6.037 19.484 1.00 91.19 388 PHE A C 1
ATOM 3032 O O . PHE A 1 388 ? -7.922 7.052 19.771 1.00 91.19 388 PHE A O 1
ATOM 3039 N N . MET A 1 389 ? -8.669 4.990 20.299 1.00 90.56 389 MET A N 1
ATOM 3040 C CA . MET A 1 389 ? -7.826 4.804 21.472 1.00 90.56 389 MET A CA 1
ATOM 3041 C C . MET A 1 389 ? -6.569 4.028 21.081 1.00 90.56 389 MET A C 1
ATOM 3043 O O . MET A 1 389 ? -6.629 2.853 20.715 1.00 90.56 389 MET A O 1
ATOM 3047 N N . MET A 1 390 ? -5.414 4.681 21.161 1.00 84.50 390 MET A N 1
ATOM 3048 C CA . MET A 1 390 ? -4.172 4.175 20.594 1.00 84.50 390 MET A CA 1
ATOM 3049 C C . MET A 1 390 ? -2.974 4.276 21.538 1.00 84.50 390 MET A C 1
ATOM 3051 O O . MET A 1 390 ? -2.973 4.970 22.557 1.00 84.50 390 MET A O 1
ATOM 3055 N N . LYS A 1 391 ? -1.925 3.516 21.209 1.00 79.38 391 LYS A N 1
ATOM 3056 C CA . LYS A 1 391 ? -0.666 3.527 21.960 1.00 79.38 391 LYS A CA 1
ATOM 3057 C C . LYS A 1 391 ? -0.014 4.899 21.834 1.00 79.38 391 LYS A C 1
ATOM 3059 O O . LYS A 1 391 ? 0.105 5.399 20.723 1.00 79.38 391 LYS A O 1
ATOM 3064 N N . TYR A 1 392 ? 0.511 5.417 22.945 1.00 75.31 392 TYR A N 1
ATOM 3065 C CA . TYR A 1 392 ? 1.273 6.669 22.972 1.00 75.31 392 TYR A CA 1
ATOM 3066 C C . TYR A 1 392 ? 2.324 6.725 21.851 1.00 75.31 392 TYR A C 1
ATOM 3068 O O . TYR A 1 392 ? 2.294 7.629 21.043 1.00 75.31 392 TYR A O 1
ATOM 3076 N N . ALA A 1 393 ? 3.128 5.673 21.659 1.00 71.44 393 ALA A N 1
ATOM 3077 C CA . ALA A 1 393 ? 4.163 5.636 20.618 1.00 71.44 393 ALA A CA 1
ATOM 3078 C C . ALA A 1 393 ? 3.699 5.921 19.165 1.00 71.44 393 ALA A C 1
ATOM 3080 O O . ALA A 1 393 ? 4.541 6.190 18.313 1.00 71.44 393 ALA A O 1
ATOM 3081 N N . ILE A 1 394 ? 2.399 5.860 18.853 1.00 73.25 394 ILE A N 1
ATOM 3082 C CA . ILE A 1 394 ? 1.884 6.170 17.510 1.00 73.25 394 ILE A CA 1
ATOM 3083 C C . ILE A 1 394 ? 2.006 7.665 17.181 1.00 73.25 394 ILE A C 1
ATOM 3085 O O . ILE A 1 394 ? 2.147 7.999 16.006 1.00 73.25 394 ILE A O 1
ATOM 3089 N N . HIS A 1 395 ? 2.087 8.562 18.175 1.00 69.50 395 HIS A N 1
ATOM 3090 C CA . HIS A 1 395 ? 2.321 9.988 17.901 1.00 69.50 395 HIS A CA 1
ATOM 3091 C C . HIS A 1 395 ? 3.690 10.248 17.240 1.00 69.50 395 HIS A C 1
ATOM 3093 O O . HIS A 1 395 ? 3.888 11.306 16.651 1.00 69.50 395 HIS A O 1
ATOM 3099 N N . TYR A 1 396 ? 4.647 9.305 17.316 1.00 66.56 396 TYR A N 1
ATOM 3100 C CA . TYR A 1 396 ? 5.952 9.426 16.646 1.00 66.56 396 TYR A CA 1
ATOM 3101 C C . TYR A 1 396 ? 5.912 9.079 15.161 1.00 66.56 396 TYR A C 1
ATOM 3103 O O . TYR A 1 396 ? 6.928 9.246 14.488 1.00 66.56 396 TYR A O 1
ATOM 3111 N N . LEU A 1 397 ? 4.792 8.565 14.646 1.00 70.50 397 LEU A N 1
ATOM 3112 C CA . LEU A 1 397 ? 4.670 8.261 13.228 1.00 70.50 397 LEU A CA 1
ATOM 3113 C C . LEU A 1 397 ? 4.726 9.580 12.433 1.00 70.50 397 LEU A C 1
ATOM 3115 O O . LEU A 1 397 ? 3.848 10.424 12.628 1.00 70.50 397 LEU A O 1
ATOM 3119 N N . PRO A 1 398 ? 5.725 9.779 11.551 1.00 67.50 398 PRO A N 1
ATOM 3120 C CA . PRO A 1 398 ? 5.823 10.966 10.709 1.00 67.50 398 PRO A CA 1
ATOM 3121 C C . PRO A 1 398 ? 4.508 11.316 10.018 1.00 67.50 398 PRO A C 1
ATOM 3123 O O . PRO A 1 398 ? 3.840 10.424 9.495 1.00 67.50 398 PRO A O 1
ATOM 3126 N N . LEU A 1 399 ? 4.182 12.613 9.962 1.00 74.19 399 LEU A N 1
ATOM 3127 C CA . LEU A 1 399 ? 3.006 13.176 9.283 1.00 74.19 399 LEU A CA 1
ATOM 3128 C C . LEU A 1 399 ? 1.673 12.810 9.959 1.00 74.19 399 LEU A C 1
ATOM 3130 O O . LEU A 1 399 ? 0.984 13.691 10.469 1.00 74.19 399 LEU A O 1
ATOM 3134 N N . PHE A 1 400 ? 1.327 11.522 10.025 1.00 71.69 400 PHE A N 1
ATOM 3135 C CA . PHE A 1 400 ? 0.072 11.047 10.614 1.00 71.69 400 PHE A CA 1
ATOM 3136 C C . PHE A 1 400 ? -0.002 11.310 12.122 1.00 71.69 400 PHE A C 1
ATOM 3138 O O . PHE A 1 400 ? -0.993 11.847 12.610 1.00 71.69 400 PHE A O 1
ATOM 3145 N N . GLY A 1 401 ? 1.062 10.990 12.866 1.00 67.50 401 GLY A N 1
ATOM 3146 C CA . GLY A 1 401 ? 1.125 11.245 14.306 1.00 67.50 401 GLY A CA 1
ATOM 3147 C C . GLY A 1 401 ? 0.957 12.730 14.634 1.00 67.50 401 GLY A C 1
ATOM 3148 O O . GLY A 1 401 ? 0.321 13.072 15.625 1.00 67.50 401 GLY A O 1
ATOM 3149 N N . TRP A 1 402 ? 1.423 13.618 13.756 1.00 70.12 402 TRP A N 1
ATOM 3150 C CA . TRP A 1 402 ? 1.322 15.066 13.934 1.00 70.12 402 TRP A CA 1
ATOM 3151 C C . TRP A 1 402 ? -0.076 15.617 13.728 1.00 70.12 402 TRP A C 1
ATOM 3153 O O . TRP A 1 402 ? -0.521 16.430 14.527 1.00 70.12 402 TRP A O 1
ATOM 3163 N N . TYR A 1 403 ? -0.775 15.149 12.691 1.00 73.75 403 TYR A N 1
ATOM 3164 C CA . TYR A 1 403 ? -2.182 15.488 12.477 1.00 73.75 403 TYR A CA 1
ATOM 3165 C C . TYR A 1 403 ? -3.001 15.227 13.744 1.00 73.75 403 TYR A C 1
ATOM 3167 O O . T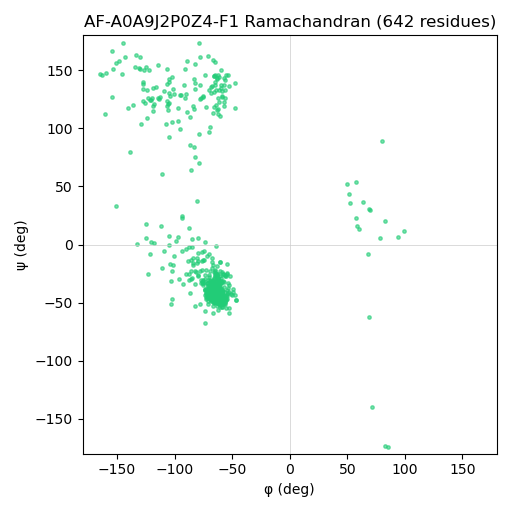YR A 1 403 ? -3.820 16.020 14.184 1.00 73.75 403 TYR A O 1
ATOM 3175 N N . THR A 1 404 ? -2.733 14.095 14.382 1.00 67.25 404 THR A N 1
ATOM 3176 C CA . THR A 1 404 ? -3.480 13.658 15.562 1.00 67.25 404 THR A CA 1
ATOM 3177 C C . THR A 1 404 ? -2.977 14.267 16.881 1.00 67.25 404 THR A C 1
ATOM 3179 O O . THR A 1 404 ? -3.643 14.132 17.913 1.00 67.25 404 THR A O 1
ATOM 3182 N N . PHE A 1 405 ? -1.806 14.913 16.864 1.00 58.81 405 PHE A N 1
ATOM 3183 C CA . PHE A 1 405 ? -1.111 15.473 18.024 1.00 58.81 405 PHE A CA 1
ATOM 3184 C C . PHE A 1 405 ? -0.524 16.843 17.651 1.00 58.81 405 PHE A C 1
ATOM 3186 O O . PHE A 1 405 ? 0.665 16.960 17.347 1.00 58.81 405 PHE A O 1
ATOM 3193 N N . GLN A 1 406 ? -1.361 17.884 17.656 1.00 52.62 406 GLN A N 1
ATOM 3194 C CA . GLN A 1 406 ? -0.917 19.252 17.396 1.00 52.62 406 GLN A CA 1
ATOM 3195 C C . GLN A 1 406 ? -0.864 20.057 18.703 1.00 52.62 406 GLN A C 1
ATOM 3197 O O . GLN A 1 406 ? -1.700 19.928 19.596 1.00 52.62 406 GLN A O 1
ATOM 3202 N N . VAL A 1 407 ? 0.178 20.873 18.843 1.00 44.72 407 VAL A N 1
ATOM 3203 C CA . VAL A 1 407 ? 0.329 21.822 19.950 1.00 44.72 407 VAL A CA 1
ATOM 3204 C C . VAL A 1 407 ? 0.052 23.201 19.372 1.00 44.72 407 VAL A C 1
ATOM 3206 O O . VAL A 1 407 ? 0.742 23.606 18.434 1.00 44.72 407 VAL A O 1
ATOM 3209 N N . ASP A 1 408 ? -0.941 23.916 19.901 1.00 40.12 408 ASP A N 1
ATOM 3210 C CA . ASP A 1 408 ? -1.143 25.311 19.510 1.00 40.12 408 ASP A CA 1
ATOM 3211 C C . ASP A 1 408 ? 0.045 26.157 19.988 1.00 40.12 408 ASP A C 1
ATOM 3213 O O . ASP A 1 408 ? 0.593 25.945 21.073 1.00 40.12 408 ASP A O 1
ATOM 3217 N N . PHE A 1 409 ? 0.426 27.165 19.198 1.00 35.22 409 PHE A N 1
ATOM 3218 C CA . PHE A 1 409 ? 1.556 28.063 19.490 1.00 35.22 409 PHE A CA 1
ATOM 3219 C C . PHE A 1 409 ? 1.391 28.851 20.812 1.00 35.22 409 PHE A C 1
ATOM 3221 O O . PHE A 1 409 ? 2.367 29.386 21.329 1.00 35.22 409 PHE A O 1
ATOM 3228 N N . VAL A 1 410 ? 0.174 28.894 21.374 1.00 33.78 410 VAL A N 1
ATOM 3229 C CA . VAL A 1 410 ? -0.170 29.517 22.671 1.00 33.78 410 VAL A CA 1
ATOM 3230 C C . VAL A 1 410 ? -0.120 28.502 23.831 1.00 33.78 410 VAL A C 1
ATOM 3232 O O . VAL A 1 410 ? -0.725 28.704 24.876 1.00 33.78 410 VAL A O 1
ATOM 3235 N N . PHE A 1 411 ? 0.628 27.404 23.686 1.00 35.16 411 PHE A N 1
ATOM 3236 C CA . PHE A 1 411 ? 0.892 26.445 24.770 1.00 35.16 411 PHE A CA 1
ATOM 3237 C C . PHE A 1 411 ? -0.351 25.706 25.305 1.00 35.16 411 PHE A C 1
ATOM 3239 O O . PHE A 1 411 ? -0.424 25.389 26.492 1.00 35.16 411 PHE A O 1
ATOM 3246 N N . VAL A 1 412 ? -1.310 25.367 24.435 1.00 35.38 412 VAL A N 1
ATOM 3247 C CA . VAL A 1 412 ? -2.446 24.494 24.785 1.00 35.38 412 VAL A CA 1
ATOM 3248 C C . VAL A 1 412 ? -2.429 23.249 23.892 1.00 35.38 412 VAL A C 1
ATOM 3250 O O . VAL A 1 412 ? -2.347 23.340 22.668 1.00 35.38 412 VAL A O 1
ATOM 3253 N N . PHE A 1 413 ? -2.450 22.066 24.514 1.00 43.69 413 PHE A N 1
ATOM 3254 C CA . PHE A 1 413 ? -2.475 20.777 23.815 1.00 43.69 413 PHE A CA 1
ATOM 3255 C C . PHE A 1 413 ? -3.858 20.550 23.192 1.00 43.69 413 PHE A C 1
ATOM 3257 O O . PHE A 1 413 ? -4.834 20.426 23.935 1.00 43.69 413 PHE A O 1
ATOM 3264 N N . TYR A 1 414 ? -3.946 20.433 21.864 1.00 46.72 414 TYR A N 1
ATOM 3265 C CA . TYR A 1 414 ? -5.191 20.073 21.184 1.00 46.72 414 TYR A CA 1
ATOM 3266 C C . TYR A 1 414 ? -5.025 18.791 20.368 1.00 46.72 414 TYR A C 1
ATOM 3268 O O . TYR A 1 414 ? -4.189 18.667 19.476 1.00 46.72 414 TYR A O 1
ATOM 3276 N N . HIS A 1 415 ? -5.884 17.814 20.641 1.00 55.19 415 HIS A N 1
ATOM 3277 C CA . HIS A 1 415 ? -6.059 16.680 19.743 1.00 55.19 415 HIS A CA 1
ATOM 3278 C C . HIS A 1 415 ? -6.944 17.138 18.591 1.00 55.19 415 HIS A C 1
ATOM 3280 O O . HIS A 1 415 ? -8.166 17.121 18.731 1.00 55.19 415 HIS A O 1
ATOM 3286 N N . GLN A 1 416 ? -6.329 17.559 17.480 1.00 59.75 416 GLN A N 1
ATOM 3287 C CA . GLN A 1 416 ? -7.017 18.159 16.329 1.00 59.75 416 GLN A CA 1
ATOM 3288 C C . GLN A 1 416 ? -8.250 17.349 15.903 1.00 59.75 416 GLN A C 1
ATOM 3290 O O . GLN A 1 416 ? -9.330 17.908 15.748 1.00 59.75 416 GLN A O 1
ATOM 3295 N N . HIS A 1 417 ? -8.107 16.021 15.868 1.00 76.50 417 HIS A N 1
ATOM 3296 C CA . HIS A 1 417 ? -9.190 15.092 15.562 1.00 76.50 417 HIS A CA 1
ATOM 3297 C C . HIS A 1 417 ? -9.637 14.231 16.755 1.00 76.50 417 HIS A C 1
ATOM 3299 O O . HIS A 1 417 ? -10.280 13.215 16.557 1.00 76.50 417 HIS A O 1
ATOM 3305 N N . GLY A 1 418 ? -9.289 14.563 18.005 1.00 77.75 418 GLY A N 1
ATOM 3306 C CA . GLY A 1 418 ? -9.808 13.879 19.206 1.00 77.75 418 GLY A CA 1
ATOM 3307 C C . GLY A 1 418 ? -9.343 12.431 19.441 1.00 77.75 418 GLY A C 1
ATOM 3308 O O . GLY A 1 418 ? -10.100 11.626 19.980 1.00 77.75 418 GLY A O 1
ATOM 3309 N N . PHE A 1 419 ? -8.131 12.059 19.024 1.00 85.56 419 PHE A N 1
ATOM 3310 C CA . PHE A 1 419 ? -7.583 10.725 19.311 1.00 85.56 419 PHE A CA 1
ATOM 3311 C C . PHE A 1 419 ? -7.167 10.593 20.778 1.00 85.56 419 PHE A C 1
ATOM 3313 O O . PHE A 1 419 ? -6.692 11.554 21.376 1.00 85.56 419 PHE A O 1
ATOM 3320 N N . ILE A 1 420 ? -7.329 9.392 21.341 1.00 85.56 420 ILE A N 1
ATOM 3321 C CA . ILE A 1 420 ? -7.044 9.112 22.749 1.00 85.56 420 ILE A CA 1
ATOM 3322 C C . ILE A 1 420 ? -5.744 8.316 22.865 1.00 85.56 420 ILE A C 1
ATOM 3324 O O . ILE A 1 420 ? -5.655 7.166 22.435 1.00 85.56 420 ILE A O 1
ATOM 3328 N N . TYR A 1 421 ? -4.735 8.907 23.490 1.00 82.62 421 TYR A N 1
ATOM 3329 C CA . TYR A 1 421 ? -3.415 8.320 23.663 1.00 82.62 421 TYR A CA 1
ATOM 3330 C C . TYR A 1 421 ? -3.216 7.721 25.050 1.00 82.62 421 TYR A C 1
ATOM 3332 O O . TYR A 1 421 ? -3.407 8.389 26.067 1.00 82.62 421 TYR A O 1
ATOM 3340 N N . VAL A 1 422 ? -2.745 6.471 25.084 1.00 79.44 422 VAL A N 1
ATOM 3341 C CA . VAL A 1 422 ? -2.525 5.716 26.325 1.00 79.44 422 VAL A CA 1
ATOM 3342 C C . VAL A 1 422 ? -1.062 5.274 26.452 1.00 79.44 422 VAL A C 1
ATOM 3344 O O . VAL A 1 422 ? -0.519 4.588 25.574 1.00 79.44 422 VAL A O 1
ATOM 3347 N N . ARG A 1 423 ? -0.416 5.643 27.569 1.00 74.94 423 ARG A N 1
ATOM 3348 C CA . ARG A 1 423 ? 0.928 5.173 27.962 1.00 74.94 423 ARG A CA 1
ATOM 3349 C C . ARG A 1 423 ? 0.831 3.798 28.635 1.00 74.94 423 ARG A C 1
ATOM 3351 O O . ARG A 1 423 ? -0.085 3.551 29.408 1.00 74.94 423 ARG A O 1
ATOM 3358 N N . ARG A 1 424 ? 1.766 2.893 28.320 1.00 61.91 424 ARG A N 1
ATOM 3359 C CA . ARG A 1 424 ? 1.780 1.502 28.831 1.00 61.91 424 ARG A CA 1
ATOM 3360 C C . ARG A 1 424 ? 2.897 1.171 29.804 1.00 61.91 424 ARG A C 1
ATOM 3362 O O . ARG A 1 424 ? 2.800 0.157 30.481 1.00 61.91 424 ARG A O 1
ATOM 3369 N N . PHE A 1 425 ? 3.959 1.964 29.794 1.00 52.94 425 PHE A N 1
ATOM 3370 C CA . PHE A 1 425 ? 5.154 1.736 30.590 1.00 52.94 425 PHE A CA 1
ATOM 3371 C C . PHE A 1 425 ? 5.305 2.896 31.575 1.00 52.94 425 PHE A C 1
ATOM 3373 O O . PHE A 1 425 ? 5.111 4.049 31.186 1.00 52.94 425 PHE A O 1
ATOM 3380 N N . GLY A 1 426 ? 5.623 2.574 32.831 1.00 55.56 426 GLY A N 1
ATOM 3381 C CA . GLY A 1 426 ? 5.621 3.518 33.953 1.00 55.56 426 GLY A CA 1
ATOM 3382 C C . GLY A 1 426 ? 4.233 3.728 34.574 1.00 55.56 426 GLY A C 1
ATOM 3383 O O . GLY A 1 426 ? 3.272 3.045 34.216 1.00 55.56 426 GLY A O 1
ATOM 3384 N N . ASN A 1 427 ? 4.130 4.680 35.507 1.00 52.12 427 ASN A N 1
ATOM 3385 C CA . ASN A 1 427 ? 2.863 5.038 36.148 1.00 52.12 427 ASN A CA 1
ATOM 3386 C C . ASN A 1 427 ? 1.879 5.568 35.097 1.00 52.12 427 ASN A C 1
ATOM 3388 O O . ASN A 1 427 ? 2.128 6.591 34.453 1.00 52.12 427 ASN A O 1
ATOM 3392 N N . VAL A 1 428 ? 0.765 4.858 34.903 1.00 60.62 428 VAL A N 1
ATOM 3393 C CA . VAL A 1 428 ? -0.302 5.284 33.993 1.00 60.62 428 VAL A CA 1
ATOM 3394 C C . VAL A 1 428 ? -0.938 6.548 34.563 1.00 60.62 428 VAL A C 1
ATOM 3396 O O . VAL A 1 428 ? -1.573 6.522 35.613 1.00 60.62 428 VAL A O 1
ATOM 3399 N N . VAL A 1 429 ? -0.762 7.669 33.865 1.00 68.00 429 VAL A N 1
ATOM 3400 C CA . VAL A 1 429 ? -1.354 8.954 34.248 1.00 68.00 429 VAL A CA 1
ATOM 3401 C C . VAL A 1 429 ? -2.760 9.042 33.654 1.00 68.00 429 VAL A C 1
ATOM 3403 O O . VAL A 1 429 ? -2.954 9.566 32.555 1.00 68.00 429 VAL A O 1
ATOM 3406 N N . TRP A 1 430 ? -3.744 8.490 34.365 1.00 74.25 430 TRP A N 1
ATOM 3407 C CA . TRP A 1 430 ? -5.144 8.451 33.925 1.00 74.25 430 TRP A CA 1
ATOM 3408 C C . TRP A 1 430 ? -5.744 9.841 33.692 1.00 74.25 430 TRP A C 1
ATOM 3410 O O . TRP A 1 430 ? -6.446 10.033 32.704 1.00 74.25 430 TRP A O 1
ATOM 3420 N N . SER A 1 431 ? -5.331 10.850 34.464 1.00 75.12 431 SER A N 1
ATOM 3421 C CA . SER A 1 431 ? -5.773 12.245 34.300 1.00 75.12 431 SER A CA 1
ATOM 3422 C C . SER A 1 431 ? -5.485 12.842 32.913 1.00 75.12 431 SER A C 1
ATOM 3424 O O . SER A 1 431 ? -6.178 13.750 32.451 1.00 75.12 431 SER A O 1
ATOM 3426 N N . ALA A 1 432 ? -4.473 12.343 32.192 1.00 76.94 432 ALA A N 1
ATOM 3427 C CA . ALA A 1 432 ? -4.234 12.738 30.805 1.00 76.94 432 ALA A CA 1
ATOM 3428 C C . ALA A 1 432 ? -5.264 12.121 29.848 1.00 76.94 432 ALA A C 1
ATOM 3430 O O . ALA A 1 432 ? -5.693 12.779 28.905 1.00 76.94 432 ALA A O 1
ATOM 3431 N N . VAL A 1 433 ? -5.671 10.873 30.085 1.00 82.00 433 VAL A N 1
ATOM 3432 C CA . VAL A 1 433 ? -6.701 10.179 29.298 1.00 82.00 433 VAL A CA 1
ATOM 3433 C C . VAL A 1 433 ? -8.077 10.792 29.572 1.00 82.00 433 VAL A C 1
ATOM 3435 O O . VAL A 1 433 ? -8.831 11.048 28.640 1.00 82.00 433 VAL A O 1
ATOM 3438 N N . GLU A 1 434 ? -8.374 11.127 30.826 1.00 84.06 434 GLU A N 1
ATOM 3439 C CA . GLU A 1 434 ? -9.625 11.773 31.243 1.00 84.06 434 GLU A CA 1
ATOM 3440 C C . GLU A 1 434 ? -9.842 13.134 30.570 1.00 84.06 434 GLU A C 1
ATOM 3442 O O . GLU A 1 434 ? -10.944 13.431 30.103 1.00 84.06 434 GLU A O 1
ATOM 3447 N N . ARG A 1 435 ? -8.787 13.955 30.451 1.00 81.69 435 ARG A N 1
ATOM 3448 C CA . ARG A 1 435 ? -8.849 15.229 29.712 1.00 81.69 435 ARG A CA 1
ATOM 3449 C C . ARG A 1 435 ? -9.172 15.018 28.233 1.00 81.69 435 ARG A C 1
ATOM 3451 O O . ARG A 1 435 ? -10.002 15.736 27.681 1.00 81.69 435 ARG A O 1
ATOM 3458 N N . GLN A 1 436 ? -8.565 14.008 27.609 1.00 86.00 436 GLN A N 1
ATOM 3459 C CA . GLN A 1 436 ? -8.821 13.661 26.207 1.00 86.00 436 GLN A CA 1
ATOM 3460 C C . GLN A 1 436 ? -10.255 13.150 25.996 1.00 86.00 436 GLN A C 1
ATOM 3462 O O . GLN A 1 436 ? -10.920 13.551 25.046 1.00 86.00 436 GLN A O 1
ATOM 3467 N N . LEU A 1 437 ? -10.774 12.324 26.910 1.00 88.50 437 LEU A N 1
ATOM 3468 C CA . LEU A 1 437 ? -12.167 11.863 26.878 1.00 88.50 437 LEU A CA 1
ATOM 3469 C C . LEU A 1 437 ? -13.154 13.014 27.114 1.00 88.50 437 LEU A C 1
ATOM 3471 O O . LEU A 1 437 ? -14.200 13.076 26.475 1.00 88.50 437 LEU A O 1
ATOM 3475 N N . SER A 1 438 ? -12.810 13.961 27.988 1.00 86.00 438 SER A N 1
ATOM 3476 C CA . SER A 1 438 ? -13.632 15.148 28.242 1.00 86.00 438 SER A CA 1
ATOM 3477 C C . SER A 1 438 ? -13.758 16.034 27.001 1.00 86.00 438 SER A C 1
ATOM 3479 O O . SER A 1 438 ? -14.827 16.588 26.764 1.00 86.00 438 SER A O 1
ATOM 3481 N N . PHE A 1 439 ? -12.719 16.113 26.160 1.00 83.62 439 PHE A N 1
ATOM 3482 C CA . PHE A 1 439 ? -12.797 16.811 24.873 1.00 83.62 439 PHE A CA 1
ATOM 3483 C C . PHE A 1 439 ? -13.864 16.208 23.949 1.00 83.62 439 PHE A C 1
ATOM 3485 O O . PHE A 1 439 ? -14.610 16.966 23.329 1.00 83.62 439 PHE A O 1
ATOM 3492 N N . LEU A 1 440 ? -14.001 14.877 23.902 1.00 87.19 440 LEU A N 1
ATOM 3493 C CA . LEU A 1 440 ? -15.013 14.218 23.065 1.00 87.19 440 LEU A CA 1
ATOM 3494 C C . LEU A 1 440 ? -16.445 14.619 23.447 1.00 87.19 440 LEU A C 1
ATOM 3496 O O . LEU A 1 440 ? -17.282 14.775 22.566 1.00 87.19 440 LEU A O 1
ATOM 3500 N N . LYS A 1 441 ? -16.711 14.895 24.731 1.00 85.25 441 LYS A N 1
ATOM 3501 C CA . LYS A 1 441 ? -18.018 15.401 25.199 1.00 85.25 441 LYS A CA 1
ATOM 3502 C C . LYS A 1 441 ? -18.363 16.788 24.666 1.00 85.25 441 LYS A C 1
ATOM 3504 O O . LYS A 1 441 ? -19.521 17.181 24.668 1.00 85.25 441 LYS A O 1
ATOM 3509 N N . THR A 1 442 ? -17.352 17.557 24.268 1.00 83.12 442 THR A N 1
ATOM 3510 C CA . THR A 1 442 ? -17.539 18.913 23.737 1.00 83.12 442 THR A CA 1
ATOM 3511 C C . THR A 1 442 ? -17.794 18.928 22.230 1.00 83.12 442 THR A C 1
ATOM 3513 O O . THR A 1 442 ? -17.954 20.005 21.653 1.00 83.12 442 THR A O 1
ATOM 3516 N N . LEU A 1 443 ? -17.781 17.759 21.579 1.00 82.19 443 LEU A N 1
ATOM 3517 C CA . LEU A 1 443 ? -18.133 17.626 20.173 1.00 82.19 443 LEU A CA 1
ATOM 3518 C C . LEU A 1 443 ? -19.657 17.720 20.035 1.00 82.19 443 LEU A C 1
ATOM 3520 O O . LEU A 1 443 ? -20.391 16.982 20.679 1.00 82.19 443 LEU A O 1
ATOM 3524 N N . ASN A 1 444 ? -20.128 18.609 19.162 1.00 78.50 444 ASN A N 1
ATOM 3525 C CA . ASN A 1 444 ? -21.557 18.774 18.868 1.00 78.50 444 ASN A CA 1
ATOM 3526 C C . ASN A 1 444 ? -22.050 17.826 17.758 1.00 78.50 444 ASN A C 1
ATOM 3528 O O . ASN A 1 444 ? -23.116 18.047 17.191 1.00 78.50 444 ASN A O 1
ATOM 3532 N N . GLU A 1 445 ? -21.259 16.812 17.403 1.00 85.00 445 GLU A N 1
ATOM 3533 C CA . GLU A 1 445 ? -21.574 15.853 16.348 1.00 85.00 445 GLU A CA 1
ATOM 3534 C C . GLU A 1 445 ? -21.385 14.413 16.834 1.00 85.00 445 GLU A C 1
ATOM 3536 O O . GLU A 1 445 ? -20.505 14.167 17.666 1.00 85.00 445 GLU A O 1
ATOM 3541 N N . PRO A 1 446 ? -22.144 13.453 16.271 1.00 90.69 446 PRO A N 1
ATOM 3542 C CA . PRO A 1 446 ? -21.962 12.042 16.573 1.00 90.69 446 PRO A CA 1
ATOM 3543 C C . PRO A 1 446 ? -20.556 11.553 16.227 1.00 90.69 446 PRO A C 1
ATOM 3545 O O . PRO A 1 446 ? -20.050 11.827 15.130 1.00 90.69 446 PRO A O 1
ATOM 3548 N N . PHE A 1 447 ? -19.954 10.800 17.147 1.00 92.69 447 PHE A N 1
ATOM 3549 C CA . PHE A 1 447 ? -18.600 10.265 17.013 1.00 92.69 447 PHE A CA 1
ATOM 3550 C C . PHE A 1 447 ? -18.528 8.790 17.410 1.00 92.69 447 PHE A C 1
ATOM 3552 O O . PHE A 1 447 ? -19.283 8.312 18.255 1.00 92.69 447 PHE A O 1
ATOM 3559 N N . TRP A 1 448 ? -17.569 8.070 16.834 1.00 94.69 448 TRP A N 1
ATOM 3560 C CA . TRP A 1 448 ? -17.265 6.688 17.199 1.00 94.69 448 TRP A CA 1
ATOM 3561 C C . TRP A 1 448 ? -15.892 6.611 17.843 1.00 94.69 448 TRP A C 1
ATOM 3563 O O . TRP A 1 448 ? -14.920 7.053 17.243 1.00 94.69 448 TRP A O 1
ATOM 3573 N N . LEU A 1 449 ? -15.777 6.022 19.031 1.00 96.31 449 LEU A N 1
ATOM 3574 C CA . LEU A 1 449 ? -14.485 5.742 19.657 1.00 96.31 449 LEU A CA 1
ATOM 3575 C C . LEU A 1 449 ? -14.135 4.261 19.501 1.00 96.31 449 LEU A C 1
ATOM 3577 O O . LEU A 1 449 ? -14.680 3.415 20.207 1.00 96.31 449 LEU A O 1
ATOM 3581 N N . LEU A 1 450 ? -13.200 3.950 18.603 1.00 96.69 450 LEU A N 1
ATOM 3582 C CA . LEU A 1 450 ? -12.667 2.601 18.442 1.00 96.69 450 LEU A CA 1
ATOM 3583 C C . LEU A 1 450 ? -11.671 2.273 19.554 1.00 96.69 450 LEU A C 1
ATOM 3585 O O . LEU A 1 450 ? -10.663 2.962 19.743 1.00 96.69 450 LEU A O 1
ATOM 3589 N N . ILE A 1 451 ? -11.924 1.161 20.233 1.00 96.06 451 ILE A N 1
ATOM 3590 C CA . ILE A 1 451 ? -11.039 0.558 21.217 1.00 96.06 451 ILE A CA 1
ATOM 3591 C C . ILE A 1 451 ? -10.767 -0.883 20.779 1.00 96.06 451 ILE A C 1
ATOM 3593 O O . ILE A 1 451 ? -11.679 -1.644 20.458 1.00 96.06 451 ILE A O 1
ATOM 3597 N N . PHE A 1 452 ? -9.492 -1.266 20.813 1.00 95.81 452 PHE A N 1
ATOM 3598 C CA . PHE A 1 452 ? -9.059 -2.659 20.731 1.00 95.81 452 PHE A CA 1
ATOM 3599 C C . PHE A 1 452 ? -8.635 -3.119 22.134 1.00 95.81 452 PHE A C 1
ATOM 3601 O O . PHE A 1 452 ? -7.474 -2.899 22.500 1.00 95.81 452 PHE A O 1
ATOM 3608 N N . PRO A 1 453 ? -9.531 -3.714 22.948 1.00 94.75 453 PRO A N 1
ATOM 3609 C CA . PRO A 1 453 ? -9.226 -4.109 24.327 1.00 94.75 453 PRO A CA 1
ATOM 3610 C C . PRO A 1 453 ? -7.992 -5.003 24.488 1.00 94.75 453 PRO A C 1
ATOM 3612 O O . PRO A 1 453 ? -7.254 -4.850 25.457 1.00 94.75 453 PRO A O 1
ATOM 3615 N N . GLU A 1 454 ? -7.692 -5.876 23.522 1.00 91.25 454 GLU A N 1
ATOM 3616 C CA . GLU A 1 454 ? -6.444 -6.670 23.481 1.00 91.25 454 GLU A CA 1
ATOM 3617 C C . GLU A 1 454 ? -5.196 -5.785 23.607 1.00 91.25 454 GLU A C 1
ATOM 3619 O O . GLU A 1 454 ? -4.155 -6.138 24.170 1.00 91.25 454 GLU A O 1
ATOM 3624 N N . GLY A 1 455 ? -5.284 -4.590 23.026 1.00 84.38 455 GLY A N 1
ATOM 3625 C CA . GLY A 1 455 ? -4.234 -3.600 22.996 1.00 84.38 455 GLY A CA 1
ATOM 3626 C C . GLY A 1 455 ? -3.028 -3.999 22.140 1.00 84.38 455 GLY A C 1
ATOM 3627 O O . GLY A 1 455 ? -2.100 -3.207 21.962 1.00 84.38 455 GLY A O 1
ATOM 3628 N N . THR A 1 456 ? -2.927 -5.211 21.629 1.00 86.81 456 THR A N 1
ATOM 3629 C CA . THR A 1 456 ? -1.875 -5.629 20.704 1.00 86.81 456 THR A CA 1
ATOM 3630 C C . THR A 1 456 ? -2.472 -6.631 19.746 1.00 86.81 456 THR A C 1
ATOM 3632 O O . THR A 1 456 ? -3.382 -7.350 20.117 1.00 86.81 456 THR A O 1
ATOM 3635 N N . ARG A 1 457 ? -1.981 -6.623 18.507 1.00 89.94 457 ARG A N 1
ATOM 3636 C CA . ARG A 1 457 ? -2.439 -7.560 17.489 1.00 89.94 457 ARG A CA 1
ATOM 3637 C C . ARG A 1 457 ? -2.125 -8.984 17.922 1.00 89.94 457 ARG A C 1
ATOM 3639 O O . ARG A 1 457 ? -0.952 -9.270 18.197 1.00 89.94 457 ARG A O 1
ATOM 3646 N N . PHE A 1 458 ? -3.137 -9.838 17.932 1.00 90.38 458 PHE A N 1
ATOM 3647 C CA . PHE A 1 458 ? -2.956 -11.274 17.989 1.00 90.38 458 PHE A CA 1
ATOM 3648 C C . PHE A 1 458 ? -2.185 -11.734 16.745 1.00 90.38 458 PHE A C 1
ATOM 3650 O O . PHE A 1 458 ? -2.457 -11.307 15.624 1.00 90.38 458 PHE A O 1
ATOM 3657 N N . SER A 1 459 ? -1.165 -12.563 16.948 1.00 86.81 459 SER A N 1
ATOM 3658 C CA . SER A 1 459 ? -0.380 -13.144 15.861 1.00 86.81 459 SER A CA 1
ATOM 3659 C C . SER A 1 459 ? 0.231 -14.459 16.335 1.00 86.81 459 SER A C 1
ATOM 3661 O O . SER A 1 459 ? 0.957 -14.430 17.334 1.00 86.81 459 SER A O 1
ATOM 3663 N N . PRO A 1 460 ? 0.042 -15.572 15.601 1.00 84.88 460 PRO A N 1
ATOM 3664 C CA . PRO A 1 460 ? 0.629 -16.868 15.958 1.00 84.88 460 PRO A CA 1
ATOM 3665 C C . PRO A 1 460 ? 2.155 -16.824 16.130 1.00 84.88 460 PRO A C 1
ATOM 3667 O O . PRO A 1 460 ? 2.725 -17.567 16.920 1.00 84.88 460 PRO A O 1
ATOM 3670 N N . LYS A 1 461 ? 2.827 -15.885 15.449 1.00 84.25 461 LYS A N 1
ATOM 3671 C CA . LYS A 1 461 ? 4.285 -15.692 15.508 1.00 84.25 461 LYS A CA 1
ATOM 3672 C C . LYS A 1 461 ? 4.786 -15.101 16.837 1.00 84.25 461 LYS A C 1
ATOM 3674 O O . LYS A 1 461 ? 5.992 -15.026 17.043 1.00 84.25 461 LYS A O 1
ATOM 3679 N N . LYS A 1 462 ? 3.901 -14.627 17.723 1.00 84.06 462 LYS A N 1
ATOM 3680 C CA . LYS A 1 462 ? 4.257 -13.944 18.983 1.00 84.06 462 LYS A CA 1
ATOM 3681 C C . LYS A 1 462 ? 3.914 -14.791 20.211 1.00 84.06 462 LYS A C 1
ATOM 3683 O O . LYS A 1 462 ? 3.152 -14.349 21.072 1.00 84.06 462 LYS A O 1
ATOM 3688 N N . SER A 1 463 ? 4.516 -15.976 20.303 1.00 85.44 463 SER A N 1
ATOM 3689 C CA . SER A 1 463 ? 4.262 -16.967 21.362 1.00 85.44 463 SER A CA 1
ATOM 3690 C C . SER A 1 463 ? 4.329 -16.391 22.780 1.00 85.44 463 SER A C 1
ATOM 3692 O O . SER A 1 463 ? 3.423 -16.631 23.565 1.00 85.44 463 SER A O 1
ATOM 3694 N N . ALA A 1 464 ? 5.316 -15.545 23.094 1.00 88.19 464 ALA A N 1
ATOM 3695 C CA . ALA A 1 464 ? 5.456 -14.951 24.429 1.00 88.19 464 ALA A CA 1
ATOM 3696 C C . ALA A 1 464 ? 4.245 -14.097 24.867 1.00 88.19 464 ALA A C 1
ATOM 3698 O O . ALA A 1 464 ? 3.856 -14.102 26.034 1.00 88.19 464 ALA A O 1
ATOM 3699 N N . ILE A 1 465 ? 3.628 -13.356 23.936 1.00 87.19 465 ILE A N 1
ATOM 3700 C CA . ILE A 1 465 ? 2.446 -12.534 24.245 1.00 87.19 465 ILE A CA 1
ATOM 3701 C C . ILE A 1 465 ? 1.219 -13.428 24.431 1.00 87.19 465 ILE A C 1
ATOM 3703 O O . ILE A 1 465 ? 0.434 -13.183 25.341 1.00 87.19 465 ILE A O 1
ATOM 3707 N N . ILE A 1 466 ? 1.082 -14.469 23.609 1.00 90.06 466 ILE A N 1
ATOM 3708 C CA . ILE A 1 466 ? 0.006 -15.458 23.747 1.00 90.06 466 ILE A CA 1
ATOM 3709 C C . ILE A 1 466 ? 0.120 -16.150 25.108 1.00 90.06 466 ILE A C 1
ATOM 3711 O O . ILE A 1 466 ? -0.858 -16.204 25.842 1.00 90.06 466 ILE A O 1
ATOM 3715 N N . GLU A 1 467 ? 1.322 -16.573 25.493 1.00 90.62 467 GLU A N 1
ATOM 3716 C CA . GLU A 1 467 ? 1.559 -17.262 26.760 1.00 90.62 467 GLU A CA 1
ATOM 3717 C C . GLU A 1 467 ? 1.219 -16.386 27.971 1.00 90.62 467 GLU A C 1
ATOM 3719 O O . GLU A 1 467 ? 0.449 -16.789 28.837 1.00 90.62 467 GLU A O 1
ATOM 3724 N N . SER A 1 468 ? 1.683 -15.131 27.992 1.00 89.69 468 SER A N 1
ATOM 3725 C CA . SER A 1 468 ? 1.287 -14.190 29.055 1.00 89.69 468 SER A CA 1
ATOM 3726 C C . SER A 1 468 ? -0.228 -13.950 29.123 1.00 89.69 468 SER A C 1
ATOM 3728 O O . SER A 1 468 ? -0.773 -13.736 30.205 1.00 89.69 468 SER A O 1
ATOM 3730 N N . SER A 1 469 ? -0.920 -14.011 27.982 1.00 92.06 469 SER A N 1
ATOM 3731 C CA . SER A 1 469 ? -2.378 -13.922 27.917 1.00 92.06 469 SER A CA 1
ATOM 3732 C C . SER A 1 469 ? -3.055 -15.143 28.544 1.00 92.06 469 SER A C 1
ATOM 3734 O O . SER A 1 469 ? -4.035 -14.984 29.272 1.00 92.06 469 SER A O 1
ATOM 3736 N N . ARG A 1 470 ? -2.520 -16.345 28.290 1.00 92.69 470 ARG A N 1
ATOM 3737 C CA . ARG A 1 470 ? -3.011 -17.616 28.844 1.00 92.69 470 ARG A CA 1
ATOM 3738 C C . ARG A 1 470 ? -2.842 -17.680 30.356 1.00 92.69 470 ARG A C 1
ATOM 3740 O O . ARG A 1 470 ? -3.829 -17.889 31.053 1.00 92.69 470 ARG A O 1
ATOM 3747 N N . LEU A 1 471 ? -1.647 -17.364 30.857 1.00 92.69 471 LEU A N 1
ATOM 3748 C CA . LEU A 1 471 ? -1.366 -17.302 32.296 1.00 92.69 471 LEU A CA 1
ATOM 3749 C C . LEU A 1 471 ? -2.301 -16.321 33.018 1.00 92.69 471 LEU A C 1
ATOM 3751 O O . LEU A 1 471 ? -2.750 -16.570 34.136 1.00 92.69 471 LEU A O 1
ATOM 3755 N N . TYR A 1 472 ? -2.638 -15.199 32.373 1.00 90.50 472 TYR A N 1
ATOM 3756 C CA . TYR A 1 472 ? -3.610 -14.269 32.936 1.00 90.50 472 TYR A CA 1
ATOM 3757 C C . TYR A 1 472 ? -5.025 -14.866 32.984 1.00 90.50 472 TYR A C 1
ATOM 3759 O O . TYR A 1 472 ? -5.685 -14.717 34.010 1.00 90.50 472 TYR A O 1
ATOM 3767 N N . CYS A 1 473 ? -5.482 -15.562 31.932 1.00 91.44 473 CYS A N 1
ATOM 3768 C CA . CYS A 1 473 ? -6.765 -16.280 31.940 1.00 91.44 473 CYS A CA 1
ATOM 3769 C C . CYS A 1 473 ? -6.838 -17.310 33.077 1.00 91.44 473 CYS A C 1
ATOM 3771 O O . CYS A 1 473 ? -7.826 -17.331 33.812 1.00 91.44 473 CYS A O 1
ATOM 3773 N N . GLU A 1 474 ? -5.771 -18.088 33.272 1.00 91.62 474 GLU A N 1
ATOM 3774 C CA . GLU A 1 474 ? -5.657 -19.051 34.372 1.00 91.62 474 GLU A CA 1
ATOM 3775 C C . GLU A 1 474 ? -5.771 -18.360 35.737 1.00 91.62 474 GLU A C 1
ATOM 3777 O O . GLU A 1 474 ? -6.536 -18.805 36.591 1.00 91.62 474 GLU A O 1
ATOM 3782 N N . SER A 1 475 ? -5.102 -17.215 35.921 1.00 91.56 475 SER A N 1
ATOM 3783 C CA . SER A 1 475 ? -5.140 -16.465 37.187 1.00 91.56 475 SER A CA 1
ATOM 3784 C C . SER A 1 475 ? -6.531 -15.946 37.577 1.00 91.56 475 SER A C 1
ATOM 3786 O O . SER A 1 475 ? -6.798 -15.733 38.758 1.00 91.56 475 SER A O 1
ATOM 3788 N N . ILE A 1 476 ? -7.420 -15.740 36.599 1.00 89.88 476 ILE A N 1
ATOM 3789 C CA . ILE A 1 476 ? -8.801 -15.282 36.818 1.00 89.88 476 ILE A CA 1
ATOM 3790 C C . ILE A 1 476 ? -9.836 -16.404 36.644 1.00 89.88 476 ILE A C 1
ATOM 3792 O O . ILE A 1 476 ? -11.034 -16.126 36.665 1.00 89.88 476 ILE A O 1
ATOM 3796 N N . GLY A 1 477 ? -9.387 -17.654 36.478 1.00 90.12 477 GLY A N 1
ATOM 3797 C CA . GLY A 1 477 ? -10.239 -18.842 36.416 1.00 90.12 477 GLY A CA 1
ATOM 3798 C C . GLY A 1 477 ? -11.098 -18.958 35.155 1.00 90.12 477 GLY A C 1
ATOM 3799 O O . GLY A 1 477 ? -12.191 -19.516 35.227 1.00 90.12 477 GLY A O 1
ATOM 3800 N N . ILE A 1 478 ? -10.645 -18.427 34.013 1.00 90.19 478 ILE A N 1
ATOM 3801 C CA . ILE A 1 478 ? -11.356 -18.556 32.729 1.00 90.19 478 ILE A CA 1
ATOM 3802 C C . ILE A 1 478 ? -10.551 -19.387 31.718 1.00 90.19 478 ILE A C 1
ATOM 3804 O O . ILE A 1 478 ? -9.321 -19.392 31.781 1.00 90.19 478 ILE A O 1
ATOM 3808 N N . PRO A 1 479 ? -11.211 -20.039 30.741 1.00 89.94 479 PRO A N 1
ATOM 3809 C CA . PRO A 1 479 ? -10.515 -20.718 29.653 1.00 89.94 479 PRO A CA 1
ATOM 3810 C C . PRO A 1 479 ? -9.590 -19.775 28.873 1.00 89.94 479 PRO A C 1
ATOM 3812 O O . PRO A 1 479 ? -9.910 -18.604 28.645 1.00 89.94 479 PRO A O 1
ATOM 3815 N N . ALA A 1 480 ? -8.445 -20.303 28.445 1.00 90.75 480 ALA A N 1
ATOM 3816 C CA . ALA A 1 480 ? -7.516 -19.594 27.579 1.00 90.75 480 ALA A CA 1
ATOM 3817 C C . ALA A 1 480 ? -8.155 -19.248 26.222 1.00 90.75 480 ALA A C 1
ATOM 3819 O O . ALA A 1 480 ? -8.943 -20.014 25.669 1.00 90.75 480 ALA A O 1
ATOM 3820 N N . PHE A 1 481 ? -7.779 -18.097 25.664 1.00 91.88 481 PHE A N 1
ATOM 3821 C CA . PHE A 1 481 ? -8.153 -17.716 24.304 1.00 91.88 481 PHE A CA 1
ATOM 3822 C C . PHE A 1 481 ? -7.090 -18.188 23.308 1.00 91.88 481 PHE A C 1
ATOM 3824 O O . PHE A 1 481 ? -5.914 -17.853 23.442 1.00 91.88 481 PHE A O 1
ATOM 3831 N N . ASP A 1 482 ? -7.508 -18.934 22.285 1.00 88.25 482 ASP A N 1
ATOM 3832 C CA . ASP A 1 482 ? -6.614 -19.488 21.257 1.00 88.25 482 ASP A CA 1
ATOM 3833 C C . ASP A 1 482 ? -6.613 -18.691 19.947 1.00 88.25 482 ASP A C 1
ATOM 3835 O O . ASP A 1 482 ? -5.796 -18.951 19.058 1.00 88.25 482 ASP A O 1
ATOM 3839 N N . ASN A 1 483 ? -7.544 -17.745 19.803 1.00 91.00 483 ASN A N 1
ATOM 3840 C CA . ASN A 1 483 ? -7.727 -16.935 18.595 1.00 91.00 483 ASN A CA 1
ATOM 3841 C C . ASN A 1 483 ? -7.589 -15.426 18.853 1.00 91.00 483 ASN A C 1
ATOM 3843 O O . ASN A 1 483 ? -7.598 -14.638 17.902 1.00 91.00 483 ASN A O 1
ATOM 3847 N N . LEU A 1 484 ? -7.494 -15.033 20.126 1.00 94.25 484 LEU A N 1
ATOM 3848 C CA . LEU A 1 484 ? -7.509 -13.659 20.626 1.00 94.25 484 LEU A CA 1
ATOM 3849 C C . LEU A 1 484 ? -6.542 -13.512 21.799 1.00 94.25 484 LEU A C 1
ATOM 3851 O O . LEU A 1 484 ? -6.186 -14.494 22.446 1.00 94.25 484 LEU A O 1
ATOM 3855 N N . LEU A 1 485 ? -6.152 -12.277 22.107 1.00 94.12 485 LEU A N 1
ATOM 3856 C CA . LEU A 1 485 ? -5.563 -11.949 23.402 1.00 94.12 485 LEU A CA 1
ATOM 3857 C C . LEU A 1 485 ? -6.652 -11.564 24.412 1.00 94.12 485 LEU A C 1
ATOM 3859 O O . LEU A 1 485 ? -7.747 -11.122 24.064 1.00 94.12 485 LEU A O 1
ATOM 3863 N N . THR A 1 486 ? -6.331 -11.693 25.692 1.00 93.31 486 THR A N 1
ATOM 3864 C CA . THR A 1 486 ? -7.224 -11.351 26.796 1.00 93.31 486 THR A CA 1
ATOM 3865 C C . THR A 1 486 ? -7.433 -9.834 26.835 1.00 93.31 486 THR A C 1
ATOM 3867 O O . THR A 1 486 ? -6.452 -9.077 26.780 1.00 93.31 486 THR A O 1
ATOM 3870 N N . PRO A 1 487 ? -8.685 -9.344 26.911 1.00 93.50 487 PRO A N 1
ATOM 3871 C CA . PRO A 1 487 ? -8.956 -7.917 26.872 1.00 93.50 487 PRO A CA 1
ATOM 3872 C C . PRO A 1 487 ? -8.441 -7.211 28.128 1.00 93.50 487 PRO A C 1
ATOM 3874 O O . PRO A 1 487 ? -8.675 -7.634 29.259 1.00 93.50 487 PRO A O 1
ATOM 3877 N N . ARG A 1 488 ? -7.793 -6.062 27.934 1.00 89.44 488 ARG A N 1
ATOM 3878 C CA . ARG A 1 488 ? -7.463 -5.125 29.009 1.00 89.44 488 ARG A CA 1
ATOM 3879 C C . ARG A 1 488 ? -8.668 -4.229 29.262 1.00 89.44 488 ARG A C 1
ATOM 3881 O O . ARG A 1 488 ? -9.085 -3.480 28.382 1.00 89.44 488 ARG A O 1
ATOM 3888 N N . THR A 1 489 ? -9.203 -4.275 30.475 1.00 90.06 489 THR A N 1
ATOM 3889 C CA . THR A 1 489 ? -10.511 -3.673 30.771 1.00 90.06 489 THR A CA 1
ATOM 3890 C C . THR A 1 489 ? -10.439 -2.197 31.157 1.00 90.06 489 THR A C 1
ATOM 3892 O O . THR A 1 489 ? -11.348 -1.445 30.824 1.00 90.06 489 THR A O 1
ATOM 3895 N N . ALA A 1 490 ? -9.346 -1.751 31.785 1.00 88.56 490 ALA A N 1
ATOM 3896 C CA . ALA A 1 490 ? -9.245 -0.413 32.379 1.00 88.56 490 ALA A CA 1
ATOM 3897 C C . ALA A 1 490 ? -9.507 0.741 31.390 1.00 88.56 490 ALA A C 1
ATOM 3899 O O . ALA A 1 490 ? -10.253 1.663 31.700 1.00 88.56 490 ALA A O 1
ATOM 3900 N N . GLY A 1 491 ? -8.942 0.681 30.177 1.00 88.31 491 GLY A N 1
ATOM 3901 C CA . GLY A 1 491 ? -9.146 1.732 29.170 1.00 88.31 491 GLY A CA 1
ATOM 3902 C C . GLY A 1 491 ? -10.591 1.814 28.672 1.00 88.31 491 GLY A C 1
ATOM 3903 O O . GLY A 1 491 ? -11.117 2.909 28.488 1.00 88.31 491 GLY A O 1
ATOM 3904 N N . PHE A 1 492 ? -11.245 0.662 28.501 1.00 93.44 492 PHE A N 1
ATOM 3905 C CA . PHE A 1 492 ? -12.655 0.596 28.120 1.00 93.44 492 PHE A CA 1
ATOM 3906 C C . PHE A 1 492 ? -13.569 1.094 29.242 1.00 93.44 492 PHE A C 1
ATOM 3908 O O . PHE A 1 492 ? -14.423 1.934 28.983 1.00 93.44 492 PHE A O 1
ATOM 3915 N N . ILE A 1 493 ? -13.359 0.620 30.473 1.00 93.50 493 ILE A N 1
ATOM 3916 C CA . ILE A 1 493 ? -14.125 1.044 31.650 1.00 93.50 493 ILE A CA 1
ATOM 3917 C C . ILE A 1 493 ? -14.034 2.560 31.804 1.00 93.50 493 ILE A C 1
ATOM 3919 O O . ILE A 1 493 ? -15.061 3.220 31.888 1.00 93.50 493 ILE A O 1
ATOM 3923 N N . LEU A 1 494 ? -12.827 3.129 31.747 1.00 91.25 494 LEU A N 1
ATOM 3924 C CA . LEU A 1 494 ? -12.645 4.573 31.856 1.00 91.25 494 LEU A CA 1
ATOM 3925 C C . LEU A 1 494 ? -13.388 5.334 30.747 1.00 91.25 494 LEU A C 1
ATOM 3927 O O . LEU A 1 494 ? -14.080 6.312 31.027 1.00 91.25 494 LEU A O 1
ATOM 3931 N N . ALA A 1 495 ? -13.269 4.880 29.495 1.00 93.06 495 ALA A N 1
ATOM 3932 C CA . ALA A 1 495 ? -13.974 5.490 28.372 1.00 93.06 495 ALA A CA 1
ATOM 3933 C C . ALA A 1 495 ? -15.495 5.425 28.550 1.00 93.06 495 ALA A C 1
ATOM 3935 O O . ALA A 1 495 ? -16.163 6.437 28.362 1.00 93.06 495 ALA A O 1
ATOM 3936 N N . LEU A 1 496 ? -16.033 4.273 28.956 1.00 94.56 496 LEU A N 1
ATOM 3937 C CA . LEU A 1 496 ? -17.460 4.095 29.203 1.00 94.56 496 LEU A CA 1
ATOM 3938 C C . LEU A 1 496 ? -17.935 4.981 30.358 1.00 94.56 496 LEU A C 1
ATOM 3940 O O . LEU A 1 496 ? -18.908 5.704 30.189 1.00 94.56 496 LEU A O 1
ATOM 3944 N N . THR A 1 497 ? -17.236 4.996 31.493 1.00 91.50 497 THR A N 1
ATOM 3945 C CA . THR A 1 497 ? -17.592 5.821 32.658 1.00 91.50 497 THR A CA 1
ATOM 3946 C C . THR A 1 497 ? -17.645 7.303 32.305 1.00 91.50 497 THR A C 1
ATOM 3948 O O . THR A 1 497 ? -18.597 7.991 32.667 1.00 91.50 497 THR A O 1
ATOM 3951 N N . TYR A 1 498 ? -16.663 7.807 31.552 1.00 90.50 498 TYR A N 1
ATOM 3952 C CA . TYR A 1 498 ? -16.667 9.210 31.147 1.00 90.50 498 TYR A CA 1
ATOM 3953 C C . TYR A 1 498 ? -17.726 9.483 30.083 1.00 90.50 498 TYR A C 1
ATOM 3955 O O . TYR A 1 498 ? -18.452 10.463 30.208 1.00 90.50 498 TYR A O 1
ATOM 3963 N N . LEU A 1 499 ? -17.825 8.659 29.043 1.00 93.81 499 LEU A N 1
ATOM 3964 C CA . LEU A 1 499 ? -18.629 8.964 27.860 1.00 93.81 499 LEU A CA 1
ATOM 3965 C C . LEU A 1 499 ? -20.075 8.472 27.936 1.00 93.81 499 LEU A C 1
ATOM 3967 O O . LEU A 1 499 ? -20.828 8.795 27.026 1.00 93.81 499 LEU A O 1
ATOM 3971 N N . ARG A 1 500 ? -20.491 7.749 28.987 1.00 92.50 500 ARG A N 1
ATOM 3972 C CA . ARG A 1 500 ? -21.841 7.161 29.103 1.00 92.50 500 ARG A CA 1
ATOM 3973 C C . ARG A 1 500 ? -22.967 8.159 28.812 1.00 92.50 500 ARG A C 1
ATOM 3975 O O . ARG A 1 500 ? -23.893 7.810 28.103 1.00 92.50 500 ARG A O 1
ATOM 3982 N N . GLY A 1 501 ? -22.862 9.402 29.290 1.00 91.56 501 GLY A N 1
ATOM 3983 C CA . GLY A 1 501 ? -23.858 10.456 29.027 1.00 91.56 501 GLY A CA 1
ATOM 3984 C C . GLY A 1 501 ? -23.751 11.144 27.656 1.00 91.56 501 GLY A C 1
ATOM 3985 O O . GLY A 1 501 ? -24.412 12.150 27.430 1.00 91.56 501 GLY A O 1
ATOM 3986 N N . SER A 1 502 ? -22.866 10.681 26.773 1.00 93.00 502 SER A N 1
ATOM 3987 C CA . SER A 1 502 ? -22.578 11.283 25.460 1.00 93.00 502 SER A CA 1
ATOM 3988 C C . SER A 1 502 ? -22.555 10.261 24.317 1.00 93.00 502 SER A C 1
ATOM 3990 O O . SER A 1 502 ? -22.275 10.635 23.179 1.00 93.00 502 SER A O 1
ATOM 3992 N N . ILE A 1 503 ? -22.805 8.982 24.611 1.00 95.12 503 ILE A N 1
ATOM 3993 C CA . ILE A 1 503 ? -22.888 7.893 23.633 1.00 95.12 503 ILE A CA 1
ATOM 3994 C C . ILE A 1 503 ? -24.250 7.219 23.744 1.00 95.12 503 ILE A C 1
ATOM 3996 O O . ILE A 1 503 ? -24.818 7.146 24.824 1.00 95.12 503 ILE A O 1
ATOM 4000 N N . ASP A 1 504 ? -24.736 6.684 22.635 1.00 94.75 504 ASP A N 1
ATOM 4001 C CA . 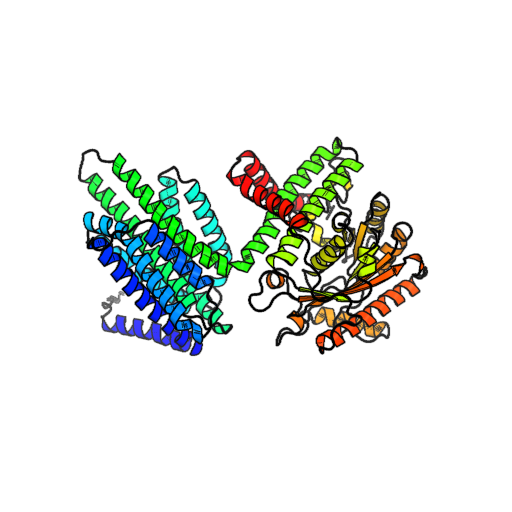ASP A 1 504 ? -26.016 5.992 22.538 1.00 94.75 504 ASP A CA 1
ATOM 4002 C C . ASP A 1 504 ? -25.851 4.466 22.664 1.00 94.75 504 ASP A C 1
ATOM 4004 O O . ASP A 1 504 ? -26.754 3.755 23.117 1.00 94.75 504 ASP A O 1
ATOM 4008 N N . ALA A 1 505 ? -24.697 3.935 22.237 1.00 95.88 505 ALA A N 1
ATOM 4009 C CA . ALA A 1 505 ? -24.476 2.495 22.132 1.00 95.88 505 ALA A CA 1
ATOM 4010 C C . ALA A 1 505 ? -23.008 2.055 22.238 1.00 95.88 505 ALA A C 1
ATOM 4012 O O . ALA A 1 505 ? -22.062 2.836 22.098 1.00 95.88 505 ALA A O 1
ATOM 4013 N N . ILE A 1 506 ? -22.833 0.747 22.426 1.00 96.94 506 ILE A N 1
ATOM 4014 C CA . ILE A 1 506 ? -21.585 0.021 22.212 1.00 96.94 506 ILE A CA 1
ATOM 4015 C C . ILE A 1 506 ? -21.778 -0.944 21.044 1.00 96.94 506 ILE A C 1
ATOM 4017 O O . ILE A 1 506 ? -22.680 -1.783 21.065 1.00 96.94 506 ILE A O 1
ATOM 4021 N N . TYR A 1 507 ? -20.905 -0.845 20.044 1.00 97.12 507 TYR A N 1
ATOM 4022 C CA . TYR A 1 507 ? -20.831 -1.799 18.943 1.00 97.12 507 TYR A CA 1
ATOM 4023 C C . TYR A 1 507 ? -19.739 -2.821 19.220 1.00 97.12 507 TYR A C 1
ATOM 4025 O O . TYR A 1 507 ? -18.560 -2.480 19.300 1.00 97.12 507 TYR A O 1
ATOM 4033 N N . ASP A 1 508 ? -20.132 -4.082 19.345 1.00 97.69 508 ASP A N 1
ATOM 4034 C CA . ASP A 1 508 ? -19.219 -5.199 19.508 1.00 97.69 508 ASP A CA 1
ATOM 4035 C C . ASP A 1 508 ? -18.964 -5.873 18.154 1.00 97.69 508 ASP A C 1
ATOM 4037 O O . ASP A 1 508 ? -19.835 -6.550 17.607 1.00 97.69 508 ASP A O 1
ATOM 4041 N N . VAL A 1 509 ? -17.772 -5.658 17.599 1.00 98.12 509 VAL A N 1
ATOM 4042 C CA . VAL A 1 509 ? -17.390 -6.078 16.245 1.00 98.12 509 VAL A CA 1
ATOM 4043 C C . VAL A 1 509 ? -16.388 -7.229 16.301 1.00 98.12 509 VAL A C 1
ATOM 4045 O O . VAL A 1 509 ? -15.400 -7.173 17.035 1.00 98.12 509 VAL A O 1
ATOM 4048 N N . THR A 1 510 ? -16.622 -8.280 15.522 1.00 98.12 510 THR A N 1
ATOM 4049 C CA . THR A 1 510 ? -15.659 -9.368 15.306 1.00 98.12 510 THR A CA 1
ATOM 4050 C C . THR A 1 510 ? -15.283 -9.416 13.837 1.00 98.12 510 THR A C 1
ATOM 4052 O O . THR A 1 510 ? -16.151 -9.574 12.983 1.00 98.12 510 THR A O 1
ATOM 4055 N N . ILE A 1 511 ? -13.995 -9.263 13.552 1.00 97.75 511 ILE A N 1
ATOM 4056 C CA . ILE A 1 511 ? -13.419 -9.288 12.210 1.00 97.75 511 ILE A CA 1
ATOM 4057 C C . ILE A 1 511 ? -12.720 -10.631 12.023 1.00 97.75 511 ILE A C 1
ATOM 4059 O O . ILE A 1 511 ? -11.865 -10.996 12.832 1.00 97.75 511 ILE A O 1
ATOM 4063 N N . ALA A 1 512 ? -13.052 -11.329 10.943 1.00 96.06 512 ALA A N 1
ATOM 4064 C CA . ALA A 1 512 ? -12.349 -12.517 10.487 1.00 96.06 512 ALA A CA 1
ATOM 4065 C C . ALA A 1 512 ? -11.950 -12.369 9.010 1.00 96.06 512 ALA A C 1
ATOM 4067 O O . ALA A 1 512 ? -12.706 -11.844 8.186 1.00 96.06 512 ALA A O 1
ATOM 4068 N N . TYR A 1 513 ? -10.741 -12.825 8.686 1.00 93.50 513 TYR A N 1
ATOM 4069 C CA . TYR A 1 513 ? -10.161 -12.753 7.346 1.00 93.50 513 TYR A CA 1
ATOM 4070 C C . TYR A 1 513 ? -10.173 -14.145 6.716 1.00 93.50 513 TYR A C 1
ATOM 4072 O O . TYR A 1 513 ? -9.583 -15.074 7.271 1.00 93.50 513 TYR A O 1
ATOM 4080 N N . GLU A 1 514 ? -10.786 -14.298 5.542 1.00 90.31 514 GLU A N 1
ATOM 4081 C CA . GLU A 1 514 ? -10.857 -15.599 4.856 1.00 90.31 514 GLU A CA 1
ATOM 4082 C C . GLU A 1 514 ? -9.456 -16.141 4.525 1.00 90.31 514 GLU A C 1
ATOM 4084 O O . GLU A 1 514 ? -9.193 -17.336 4.631 1.00 90.31 514 GLU A O 1
ATOM 4089 N N . GLN A 1 515 ? -8.499 -15.254 4.234 1.00 83.56 515 GLN A N 1
ATOM 4090 C CA . GLN A 1 515 ? -7.104 -15.612 3.955 1.00 83.56 515 GLN A CA 1
ATOM 4091 C C . GLN A 1 515 ? -6.415 -16.333 5.125 1.00 83.56 515 GLN A C 1
ATOM 4093 O O . GLN A 1 515 ? -5.454 -17.071 4.910 1.00 83.56 515 GLN A O 1
ATOM 4098 N N . SER A 1 516 ? -6.906 -16.156 6.355 1.00 81.94 516 SER A N 1
ATOM 4099 C CA . SER A 1 516 ? -6.381 -16.827 7.551 1.00 81.94 516 SER A CA 1
ATOM 4100 C C . SER A 1 516 ? -6.801 -18.295 7.673 1.00 81.94 516 SER A C 1
ATOM 4102 O O . SER A 1 516 ? -6.318 -18.986 8.570 1.00 81.94 516 SER A O 1
ATOM 4104 N N . ARG A 1 517 ? -7.682 -18.772 6.783 1.00 80.88 517 ARG A N 1
ATOM 4105 C CA . ARG A 1 517 ? -8.055 -20.188 6.628 1.00 80.88 517 ARG A CA 1
ATOM 4106 C C . ARG A 1 517 ? -7.229 -20.908 5.555 1.00 80.88 517 ARG A C 1
ATOM 4108 O O . ARG A 1 517 ? -7.372 -22.113 5.384 1.00 80.88 517 ARG A O 1
ATOM 4115 N N . GLY A 1 518 ? -6.382 -20.186 4.815 1.00 69.31 518 GLY A N 1
ATOM 4116 C CA . GLY A 1 518 ? -5.553 -20.769 3.762 1.00 69.31 518 GLY A CA 1
ATOM 4117 C C . GLY A 1 518 ? -4.525 -21.767 4.306 1.00 69.31 518 GLY A C 1
ATOM 4118 O O . GLY A 1 518 ? -3.970 -21.573 5.388 1.00 69.31 518 GLY A O 1
ATOM 4119 N N . VAL A 1 519 ? -4.230 -22.814 3.529 1.00 62.31 519 VAL A N 1
ATOM 4120 C CA . VAL A 1 519 ? -3.196 -23.811 3.860 1.00 62.31 519 VAL A CA 1
ATOM 4121 C C . VAL A 1 519 ? -1.850 -23.107 4.076 1.00 62.31 519 VAL A C 1
ATOM 4123 O O . VAL A 1 519 ? -1.414 -22.319 3.236 1.00 62.31 519 VAL A O 1
ATOM 4126 N N . GLY A 1 520 ? -1.207 -23.347 5.225 1.00 60.16 520 GLY A N 1
ATOM 4127 C CA . GLY A 1 520 ? 0.041 -22.676 5.622 1.00 60.16 520 GLY A CA 1
ATOM 4128 C C . GLY A 1 520 ? -0.128 -21.246 6.161 1.00 60.16 520 GLY A C 1
ATOM 4129 O O . GLY A 1 520 ? 0.867 -20.567 6.420 1.00 60.16 520 GLY A O 1
ATOM 4130 N N . ARG A 1 521 ? -1.370 -20.772 6.341 1.00 65.94 521 ARG A N 1
ATOM 4131 C CA . ARG A 1 521 ? -1.711 -19.420 6.826 1.00 65.94 521 ARG A CA 1
ATOM 4132 C C . ARG A 1 521 ? -2.622 -19.415 8.050 1.00 65.94 521 ARG A C 1
ATOM 4134 O O . ARG A 1 521 ? -3.219 -18.385 8.363 1.00 65.94 521 ARG A O 1
ATOM 4141 N N . GLU A 1 522 ? -2.701 -20.543 8.743 1.00 74.06 522 GLU A N 1
ATOM 4142 C CA . GLU A 1 522 ? -3.581 -20.773 9.889 1.00 74.06 522 GLU A CA 1
ATOM 4143 C C . GLU A 1 522 ? -3.504 -19.617 10.897 1.00 74.06 522 GLU A C 1
ATOM 4145 O O . GLU A 1 522 ? -2.445 -19.304 11.453 1.00 74.06 522 GLU A O 1
ATOM 4150 N N . LYS A 1 523 ? -4.643 -18.936 11.090 1.00 74.44 523 LYS A N 1
ATOM 4151 C CA . LYS A 1 523 ? -4.816 -17.795 12.011 1.00 74.44 523 LYS A CA 1
ATOM 4152 C C . LYS A 1 523 ? -3.890 -16.595 11.741 1.00 74.44 523 LYS A C 1
ATOM 4154 O O . LYS A 1 523 ? -3.731 -15.721 12.596 1.00 74.44 523 LYS A O 1
ATOM 4159 N N . CYS A 1 524 ? -3.263 -16.522 10.569 1.00 81.69 524 CYS A N 1
ATOM 4160 C CA . CYS A 1 524 ? -2.435 -15.393 10.161 1.00 81.69 524 CYS A CA 1
ATOM 4161 C C . CYS A 1 524 ? -3.270 -14.414 9.333 1.00 81.69 524 CYS A C 1
ATOM 4163 O O . CYS A 1 524 ? -3.485 -14.626 8.139 1.00 81.69 524 CYS A O 1
ATOM 4165 N N . ALA A 1 525 ? -3.743 -13.339 9.967 1.00 86.56 525 ALA A N 1
ATOM 4166 C CA . ALA A 1 525 ? -4.416 -12.250 9.263 1.00 86.56 525 ALA A CA 1
ATOM 4167 C C . ALA A 1 525 ? -3.457 -11.554 8.278 1.00 86.56 525 ALA A C 1
ATOM 4169 O O . ALA A 1 525 ? -2.271 -11.403 8.600 1.00 86.56 525 ALA A O 1
ATOM 4170 N N . PRO A 1 526 ? -3.943 -11.140 7.093 1.00 84.75 526 PRO A N 1
ATOM 4171 C CA . PRO A 1 526 ? -3.123 -10.447 6.109 1.00 84.75 526 PRO A CA 1
ATOM 4172 C C . PRO A 1 526 ? -2.701 -9.086 6.655 1.00 84.75 526 PRO A C 1
ATOM 4174 O O . PRO A 1 526 ? -3.471 -8.433 7.361 1.00 84.75 526 PRO A O 1
ATOM 4177 N N . ASP A 1 527 ? -1.497 -8.632 6.324 1.00 82.69 527 ASP A N 1
ATOM 4178 C CA . ASP A 1 527 ? -1.144 -7.228 6.529 1.00 82.69 527 ASP A CA 1
ATOM 4179 C C . ASP A 1 527 ? -1.735 -6.330 5.422 1.00 82.69 527 ASP A C 1
ATOM 4181 O O . ASP A 1 527 ? -2.320 -6.819 4.462 1.00 82.69 527 ASP A O 1
ATOM 4185 N N . MET A 1 528 ? -1.616 -5.004 5.543 1.00 81.25 528 MET A N 1
ATOM 4186 C CA . MET A 1 528 ? -2.118 -4.050 4.541 1.00 81.25 528 MET A CA 1
ATOM 4187 C C . MET A 1 528 ? -1.613 -4.305 3.119 1.00 81.25 528 MET A C 1
ATOM 4189 O O . MET A 1 528 ? -2.390 -4.161 2.176 1.00 81.25 528 MET A O 1
ATOM 4193 N N . PHE A 1 529 ? -0.328 -4.639 2.954 1.00 72.56 529 PHE A N 1
ATOM 4194 C CA . PHE A 1 529 ? 0.242 -4.871 1.628 1.00 72.56 529 PHE A CA 1
ATOM 4195 C C . PHE A 1 529 ? -0.355 -6.136 1.044 1.00 72.56 529 PHE A C 1
ATOM 4197 O O . PHE A 1 529 ? -0.859 -6.139 -0.071 1.00 72.56 529 PHE A O 1
ATOM 4204 N N . GLU A 1 530 ? -0.368 -7.200 1.826 1.00 73.62 530 GLU A N 1
ATOM 4205 C CA . GLU A 1 530 ? -0.961 -8.451 1.408 1.00 73.62 530 GLU A CA 1
ATOM 4206 C C . GLU A 1 530 ? -2.458 -8.313 1.103 1.00 73.62 530 GLU A C 1
ATOM 4208 O O . GLU A 1 530 ? -2.939 -8.831 0.100 1.00 73.62 530 GLU A O 1
ATOM 4213 N N . PHE A 1 531 ? -3.190 -7.573 1.933 1.00 80.81 531 PHE A N 1
ATOM 4214 C CA . PHE A 1 531 ? -4.622 -7.373 1.774 1.00 80.81 531 PHE A CA 1
ATOM 4215 C C . PHE A 1 531 ? -4.956 -6.650 0.469 1.00 80.81 531 PHE A C 1
ATOM 4217 O O . PHE A 1 531 ? -5.867 -7.064 -0.235 1.00 80.81 531 PHE A O 1
ATOM 4224 N N . VAL A 1 532 ? -4.227 -5.589 0.120 1.00 72.62 532 VAL A N 1
ATOM 4225 C CA . VAL A 1 532 ? -4.508 -4.818 -1.103 1.00 72.62 532 VAL A CA 1
ATOM 4226 C C . VAL A 1 532 ? -3.953 -5.504 -2.354 1.00 72.62 532 VAL A C 1
ATOM 4228 O O . VAL A 1 532 ? -4.470 -5.300 -3.449 1.00 72.62 532 VAL A O 1
ATOM 4231 N N . CYS A 1 533 ? -2.897 -6.307 -2.203 1.00 63.19 533 CYS A N 1
ATOM 4232 C CA . CYS A 1 533 ? -2.018 -6.654 -3.317 1.00 63.19 533 CYS A CA 1
ATOM 4233 C C . CYS A 1 533 ? -1.849 -8.160 -3.546 1.00 63.19 533 CYS A C 1
ATOM 4235 O O . CYS A 1 533 ? -1.034 -8.559 -4.378 1.00 63.19 533 CYS A O 1
ATOM 4237 N N . SER A 1 534 ? -2.583 -9.002 -2.813 1.00 56.91 534 SER A N 1
ATOM 4238 C CA . SER A 1 534 ? -2.558 -10.454 -2.998 1.00 56.91 534 SER A CA 1
ATOM 4239 C C . SER A 1 534 ? -2.927 -10.830 -4.436 1.00 56.91 534 SER A C 1
ATOM 4241 O O . SER A 1 534 ? -4.006 -10.507 -4.928 1.00 56.91 534 SER A O 1
ATOM 4243 N N . THR A 1 535 ? -2.031 -11.556 -5.104 1.00 48.31 535 THR A N 1
ATOM 4244 C CA . THR A 1 535 ? -2.236 -12.118 -6.448 1.00 48.31 535 THR A CA 1
ATOM 4245 C C . THR A 1 535 ? -3.052 -13.408 -6.434 1.00 48.31 535 THR A C 1
ATOM 4247 O O . THR A 1 535 ? -3.533 -13.836 -7.478 1.00 48.31 535 THR A O 1
ATOM 4250 N N . ASN A 1 536 ? -3.198 -14.036 -5.263 1.00 48.09 536 ASN A N 1
ATOM 4251 C CA . ASN A 1 536 ? -3.622 -15.433 -5.161 1.00 48.09 536 ASN A CA 1
ATOM 4252 C C . ASN A 1 536 ? -5.106 -15.598 -4.797 1.00 48.09 536 ASN A C 1
ATOM 4254 O O . ASN A 1 536 ? -5.654 -16.674 -5.013 1.00 48.09 536 ASN A O 1
ATOM 4258 N N . ALA A 1 537 ? -5.767 -14.561 -4.265 1.00 58.59 537 ALA A N 1
ATOM 4259 C CA . ALA A 1 537 ? -7.206 -14.579 -3.985 1.00 58.59 537 ALA A CA 1
ATOM 4260 C C . ALA A 1 537 ? -7.766 -13.171 -3.732 1.00 58.59 537 ALA A C 1
ATOM 4262 O O . ALA A 1 537 ? -7.102 -12.334 -3.118 1.00 58.59 537 ALA A O 1
ATOM 4263 N N . GLN A 1 538 ? -9.019 -12.953 -4.145 1.00 74.19 538 GLN A N 1
ATOM 4264 C CA . GLN A 1 538 ? -9.804 -11.766 -3.800 1.00 74.19 538 GLN A CA 1
ATOM 4265 C C . GLN A 1 538 ? -9.937 -11.651 -2.266 1.00 74.19 538 GLN A C 1
ATOM 4267 O O . GLN A 1 538 ? -10.401 -12.610 -1.636 1.00 74.19 538 GLN A O 1
ATOM 4272 N N . PRO A 1 539 ? -9.587 -10.508 -1.647 1.00 84.69 539 PRO A N 1
ATOM 4273 C CA . PRO A 1 539 ? -9.731 -10.332 -0.209 1.00 84.69 539 PRO A CA 1
ATOM 4274 C C . PRO A 1 539 ? -11.181 -10.507 0.225 1.00 84.69 539 PRO A C 1
ATOM 4276 O O . PRO A 1 539 ? -12.071 -9.872 -0.340 1.00 84.69 539 PRO A O 1
ATOM 4279 N N . THR A 1 540 ? -11.423 -11.364 1.217 1.00 91.75 540 THR A N 1
ATOM 4280 C CA . THR A 1 540 ? -12.773 -11.623 1.731 1.00 91.75 540 THR A CA 1
ATOM 4281 C C . THR A 1 540 ? -12.811 -11.405 3.241 1.00 91.75 540 THR A C 1
ATOM 4283 O O . THR A 1 540 ? -12.049 -12.015 3.993 1.00 91.75 540 THR A O 1
ATOM 4286 N N . LEU A 1 541 ? -13.688 -10.498 3.667 1.00 95.38 541 LEU A N 1
ATOM 4287 C CA . LEU A 1 541 ? -13.905 -10.104 5.054 1.00 95.38 541 LEU A CA 1
ATOM 4288 C C . LEU A 1 541 ? -15.218 -10.679 5.577 1.00 95.38 541 LEU A C 1
ATOM 4290 O O . LEU A 1 541 ? -16.248 -10.602 4.907 1.00 95.38 541 LEU A O 1
ATOM 4294 N N . HIS A 1 542 ? -15.184 -11.173 6.809 1.00 97.25 542 HIS A N 1
ATOM 4295 C CA . HIS A 1 542 ? -16.351 -11.608 7.563 1.00 97.25 542 HIS A CA 1
ATOM 4296 C C . HIS A 1 542 ? -16.447 -10.751 8.824 1.00 97.25 542 HIS A C 1
ATOM 4298 O O . HIS A 1 542 ? -15.544 -10.765 9.661 1.00 97.25 542 HIS A O 1
ATOM 4304 N N . ILE A 1 543 ? -17.505 -9.947 8.924 1.00 97.75 543 ILE A N 1
ATOM 4305 C CA . ILE A 1 543 ? -17.646 -8.914 9.952 1.00 97.75 543 ILE A CA 1
ATOM 4306 C C . ILE A 1 543 ? -18.948 -9.153 10.710 1.00 97.75 543 ILE A C 1
ATOM 4308 O O . ILE A 1 543 ? -20.031 -8.914 10.180 1.00 97.75 543 ILE A O 1
ATOM 4312 N N . HIS A 1 544 ? -18.840 -9.602 11.956 1.00 98.00 544 HIS A N 1
ATOM 4313 C CA . HIS A 1 544 ? -19.982 -9.767 12.848 1.00 98.00 544 HIS A CA 1
ATOM 4314 C C . HIS A 1 544 ? -20.154 -8.541 13.737 1.00 98.00 544 HIS A C 1
ATOM 4316 O O . HIS A 1 544 ? -19.211 -8.137 14.417 1.00 98.00 544 HIS A O 1
ATOM 4322 N N . VAL A 1 545 ? -21.360 -7.979 13.771 1.00 97.25 545 VAL A N 1
ATOM 4323 C CA . VAL A 1 545 ? -21.711 -6.786 14.547 1.00 97.25 545 VAL A CA 1
ATOM 4324 C C . VAL A 1 545 ? -22.800 -7.136 15.554 1.00 97.25 545 VAL A C 1
ATOM 4326 O O . VAL A 1 545 ? -23.792 -7.765 15.210 1.00 97.25 545 VAL A O 1
ATOM 4329 N N . ARG A 1 546 ? -22.642 -6.691 16.801 1.00 97.12 546 ARG A N 1
ATOM 4330 C CA . ARG A 1 546 ? -23.710 -6.698 17.807 1.00 97.12 546 ARG A CA 1
ATOM 4331 C C . ARG A 1 546 ? -23.856 -5.302 18.402 1.00 97.12 546 ARG A C 1
ATOM 4333 O O . ARG A 1 546 ? -22.842 -4.696 18.757 1.00 97.12 546 ARG A O 1
ATOM 4340 N N . ARG A 1 547 ? -25.081 -4.792 18.531 1.00 96.12 547 ARG A N 1
ATOM 4341 C CA . ARG A 1 547 ? -25.337 -3.464 19.113 1.00 96.12 547 ARG A CA 1
ATOM 4342 C C . ARG A 1 547 ? -25.903 -3.585 20.525 1.00 96.12 547 ARG A C 1
ATOM 4344 O O . ARG A 1 547 ? -26.903 -4.258 20.744 1.00 96.12 547 ARG A O 1
ATOM 4351 N N . PHE A 1 548 ? -25.314 -2.858 21.470 1.00 96.50 548 PHE A N 1
ATOM 4352 C CA . PHE A 1 548 ? -25.804 -2.752 22.845 1.00 96.50 548 PHE A CA 1
ATOM 4353 C C . PHE A 1 548 ? -26.157 -1.296 23.164 1.00 96.50 548 PHE A C 1
ATOM 4355 O O . PHE A 1 548 ? -25.263 -0.452 23.105 1.00 96.50 548 PHE A O 1
ATOM 4362 N N . PRO A 1 549 ? -27.416 -0.966 23.505 1.00 96.31 549 PRO A N 1
ATOM 4363 C CA . PRO A 1 549 ? -27.753 0.349 24.049 1.00 96.31 549 PRO A CA 1
ATOM 4364 C C . PRO A 1 549 ? -26.930 0.629 25.306 1.00 96.31 549 PRO A C 1
ATOM 4366 O O . PRO A 1 549 ? -26.784 -0.264 26.142 1.00 96.31 549 PRO A O 1
ATOM 4369 N N . VAL A 1 550 ? -26.407 1.847 25.461 1.00 95.25 550 VAL A N 1
ATOM 4370 C CA . VAL A 1 550 ? -25.532 2.166 26.603 1.00 95.25 550 VAL A CA 1
ATOM 4371 C C . VAL A 1 550 ? -26.243 1.978 27.950 1.00 95.25 550 VAL A C 1
ATOM 4373 O O . VAL A 1 550 ? -25.634 1.504 28.909 1.00 95.25 550 VAL A O 1
ATOM 4376 N N . ASP A 1 551 ? -27.546 2.262 27.994 1.00 93.56 551 ASP A N 1
ATOM 4377 C CA . ASP A 1 551 ? -28.385 2.149 29.192 1.00 93.56 551 ASP A CA 1
ATOM 4378 C C . ASP A 1 551 ? -28.587 0.697 29.646 1.00 93.56 551 ASP A C 1
ATOM 4380 O O . ASP A 1 551 ? -28.891 0.443 30.808 1.00 93.56 551 ASP A O 1
ATOM 4384 N N . ALA A 1 552 ? -28.379 -0.271 28.748 1.00 93.31 552 ALA A N 1
ATOM 4385 C CA . ALA A 1 552 ? -28.469 -1.691 29.070 1.00 93.31 552 ALA A CA 1
ATOM 4386 C C . ALA A 1 552 ? -27.197 -2.232 29.751 1.00 93.31 552 ALA A C 1
ATOM 4388 O O . ALA A 1 552 ? -27.204 -3.358 30.250 1.00 93.31 552 ALA A O 1
ATOM 4389 N N . LEU A 1 553 ? -26.093 -1.472 29.764 1.00 93.75 553 LEU A N 1
ATOM 4390 C CA . LEU A 1 553 ? -24.854 -1.906 30.407 1.00 93.75 553 LEU A CA 1
ATOM 4391 C C . LEU A 1 553 ? -24.860 -1.634 31.916 1.00 93.75 553 LEU A C 1
ATOM 4393 O O . LEU A 1 553 ? -25.270 -0.552 32.350 1.00 93.75 553 LEU A O 1
ATOM 4397 N N . PRO A 1 554 ? -24.288 -2.548 32.726 1.00 92.62 554 PRO A N 1
ATOM 4398 C CA . PRO A 1 554 ? -24.193 -2.360 34.170 1.00 92.62 554 PRO A CA 1
ATOM 4399 C C . PRO A 1 554 ? -23.400 -1.095 34.517 1.00 92.62 554 PRO A C 1
ATOM 4401 O O . PRO A 1 554 ? -22.511 -0.693 33.767 1.00 92.62 554 PRO A O 1
ATOM 4404 N N . HIS A 1 555 ? -23.723 -0.461 35.646 1.00 89.31 555 HIS A N 1
ATOM 4405 C CA . HIS A 1 555 ? -22.986 0.703 36.159 1.00 89.31 555 HIS A CA 1
ATOM 4406 C C . HIS A 1 555 ? -21.764 0.314 36.998 1.00 89.31 555 HIS A C 1
ATOM 4408 O O . HIS A 1 555 ? -20.797 1.068 37.052 1.00 89.31 555 HIS A O 1
ATOM 4414 N N . ASP A 1 556 ? -21.813 -0.853 37.643 1.00 93.75 556 ASP A N 1
ATOM 4415 C CA . ASP A 1 556 ? -20.728 -1.358 38.476 1.00 93.75 556 ASP A CA 1
ATOM 4416 C C . ASP A 1 556 ? -19.512 -1.775 37.632 1.00 93.75 556 ASP A C 1
ATOM 4418 O O . ASP A 1 556 ? -19.635 -2.499 36.639 1.00 93.75 556 ASP A O 1
ATOM 4422 N N . GLU A 1 557 ? -18.324 -1.337 38.047 1.00 92.75 557 GLU A N 1
ATOM 4423 C CA . GLU A 1 557 ? -17.074 -1.579 37.325 1.00 92.75 557 GLU A CA 1
ATOM 4424 C C . GLU A 1 557 ? -16.745 -3.074 37.201 1.00 92.75 557 GLU A C 1
ATOM 4426 O O . GLU A 1 557 ? -16.301 -3.529 36.139 1.00 92.75 557 GLU A O 1
ATOM 4431 N N . ALA A 1 558 ? -16.981 -3.862 38.254 1.00 93.56 558 ALA A N 1
ATOM 4432 C CA . ALA A 1 558 ? -16.691 -5.291 38.240 1.00 93.56 558 ALA A CA 1
ATOM 4433 C C . ALA A 1 558 ? -17.637 -6.041 37.289 1.00 93.56 558 ALA A C 1
ATOM 4435 O O . ALA A 1 558 ? -17.200 -6.949 36.573 1.00 93.56 558 ALA A O 1
ATOM 4436 N N . LEU A 1 559 ? -18.905 -5.625 37.214 1.00 95.19 559 LEU A N 1
ATOM 4437 C CA . LEU A 1 559 ? -19.861 -6.151 36.238 1.00 95.19 559 LEU A CA 1
ATOM 4438 C C . LEU A 1 559 ? -19.498 -5.765 34.797 1.00 95.19 559 LEU A C 1
ATOM 4440 O O . LEU A 1 559 ? -19.561 -6.621 33.917 1.00 95.19 559 LEU A O 1
ATOM 4444 N N . ILE A 1 560 ? -19.050 -4.530 34.541 1.00 95.44 560 ILE A N 1
ATOM 4445 C CA . ILE A 1 560 ? -18.562 -4.115 33.209 1.00 95.44 560 ILE A CA 1
ATOM 4446 C C . ILE A 1 560 ? -17.330 -4.938 32.807 1.00 95.44 560 ILE A C 1
ATOM 4448 O O . ILE A 1 560 ? -17.218 -5.385 31.661 1.00 95.44 560 ILE A O 1
ATOM 4452 N N . LYS A 1 561 ? -16.404 -5.166 33.748 1.00 94.62 561 LYS A N 1
ATOM 4453 C CA . LYS A 1 561 ? -15.221 -6.009 33.530 1.00 94.62 561 LYS A CA 1
ATOM 4454 C C . LYS A 1 561 ? -15.627 -7.425 33.124 1.00 94.62 561 LYS A C 1
ATOM 4456 O O . LYS A 1 561 ? -15.083 -7.949 32.153 1.00 94.62 561 LYS A O 1
ATOM 4461 N N . ARG A 1 562 ? -16.577 -8.024 33.848 1.00 94.56 562 ARG A N 1
ATOM 4462 C CA . ARG A 1 562 ? -17.099 -9.363 33.550 1.00 94.56 562 ARG A CA 1
ATOM 4463 C C . ARG A 1 562 ? -17.777 -9.405 32.182 1.00 94.56 562 ARG A C 1
ATOM 4465 O O . ARG A 1 562 ? -17.416 -10.252 31.374 1.00 94.56 562 ARG A O 1
ATOM 4472 N N . TRP A 1 563 ? -18.642 -8.435 31.890 1.00 96.00 563 TRP A N 1
ATOM 4473 C CA . TRP A 1 563 ? -19.310 -8.306 30.595 1.00 96.00 563 TRP A CA 1
ATOM 4474 C C . TRP A 1 563 ? -18.305 -8.278 29.436 1.00 96.00 563 TRP A C 1
ATOM 4476 O O . TRP A 1 563 ? -18.450 -9.024 28.473 1.00 96.00 563 TRP A O 1
ATOM 4486 N N . LEU A 1 564 ? -17.231 -7.483 29.538 1.00 96.25 564 LEU A N 1
ATOM 4487 C CA . LEU A 1 564 ? -16.210 -7.415 28.487 1.00 96.25 564 LEU A CA 1
ATOM 4488 C C . LEU A 1 564 ? -15.478 -8.756 28.291 1.00 96.25 564 LEU A C 1
ATOM 4490 O O . LEU A 1 564 ? -15.191 -9.138 27.156 1.00 96.25 564 LEU A O 1
ATOM 4494 N N . ILE A 1 565 ? -15.171 -9.466 29.380 1.00 95.06 565 ILE A N 1
ATOM 4495 C CA . ILE A 1 565 ? -14.536 -10.790 29.320 1.00 95.06 565 ILE A CA 1
ATOM 4496 C C . ILE A 1 565 ? -15.471 -11.802 28.643 1.00 95.06 565 ILE A C 1
ATOM 4498 O O . ILE A 1 565 ? -15.032 -12.516 27.743 1.00 95.06 565 ILE A O 1
ATOM 4502 N N . GLU A 1 566 ? -16.755 -11.814 29.007 1.00 95.44 566 GLU A N 1
ATOM 4503 C CA . GLU A 1 566 ? -17.780 -12.669 28.391 1.00 95.44 566 GLU A CA 1
ATOM 4504 C C . GLU A 1 566 ? -17.931 -12.379 26.891 1.00 95.44 566 GLU A C 1
ATOM 4506 O O . GLU A 1 566 ? -17.965 -13.304 26.076 1.00 95.44 566 GLU A O 1
ATOM 4511 N N . ARG A 1 567 ? -17.927 -11.099 26.482 1.00 96.50 567 ARG A N 1
ATOM 4512 C CA . ARG A 1 567 ? -17.916 -10.737 25.054 1.00 96.50 567 ARG A CA 1
ATOM 4513 C C . ARG A 1 567 ? -16.724 -11.363 24.334 1.00 96.50 567 ARG A C 1
ATOM 4515 O O . ARG A 1 567 ? -16.900 -11.936 23.263 1.00 96.50 567 ARG A O 1
ATOM 4522 N N . TYR A 1 568 ? -15.530 -11.311 24.922 1.00 96.56 568 TYR A N 1
ATOM 4523 C CA . TYR A 1 568 ? -14.327 -11.905 24.332 1.00 96.56 568 TYR A CA 1
ATOM 4524 C C . TYR A 1 568 ? -14.344 -13.438 24.294 1.00 96.56 568 TYR A C 1
ATOM 4526 O O . TYR A 1 568 ? -13.838 -14.009 23.328 1.00 96.56 568 TYR A O 1
ATOM 4534 N N . GLN A 1 569 ? -14.973 -14.106 25.266 1.00 95.81 569 GLN A N 1
ATOM 4535 C CA . GLN A 1 569 ? -15.224 -15.552 25.205 1.00 95.81 569 GLN A CA 1
ATOM 4536 C C . GLN A 1 569 ? -16.095 -15.912 23.998 1.00 95.81 569 GLN A C 1
ATOM 4538 O O . GLN A 1 569 ? -15.734 -16.800 23.224 1.00 95.81 569 GLN A O 1
ATOM 4543 N N . ILE A 1 570 ? -17.179 -15.161 23.775 1.00 96.44 570 ILE A N 1
ATOM 4544 C CA . ILE A 1 570 ? -18.058 -15.347 22.613 1.00 96.44 570 ILE A CA 1
ATOM 4545 C C . ILE A 1 570 ? -17.279 -15.114 21.308 1.00 96.44 570 ILE A C 1
ATOM 4547 O O . ILE A 1 570 ? -17.343 -15.944 20.403 1.00 96.44 570 ILE A O 1
ATOM 4551 N N . LYS A 1 571 ? -16.479 -14.039 21.211 1.00 97.19 571 LYS A N 1
ATOM 4552 C CA . LYS A 1 571 ? -15.634 -13.784 20.026 1.00 97.19 571 LYS A CA 1
ATOM 4553 C C . LYS A 1 571 ? -14.638 -14.902 19.755 1.00 97.19 571 LYS A C 1
ATOM 4555 O O . LYS A 1 571 ? -14.448 -15.274 18.600 1.00 97.19 571 LYS A O 1
ATOM 4560 N N . ASN A 1 572 ? -13.998 -15.426 20.800 1.00 95.81 572 ASN A N 1
ATOM 4561 C CA . ASN A 1 572 ? -13.034 -16.509 20.654 1.00 95.81 572 ASN A CA 1
ATOM 4562 C C . ASN A 1 572 ? -13.699 -17.764 20.073 1.00 95.81 572 ASN A C 1
ATOM 4564 O O . ASN A 1 572 ? -13.136 -18.352 19.152 1.00 95.81 572 ASN A O 1
ATOM 4568 N N . GLY A 1 573 ? -14.898 -18.112 20.558 1.00 95.62 573 GLY A N 1
ATOM 4569 C CA . GLY A 1 573 ? -15.693 -19.227 20.034 1.00 95.62 573 GLY A CA 1
ATOM 4570 C C . GLY A 1 573 ? -16.145 -19.013 18.586 1.00 95.62 573 GLY A C 1
ATOM 4571 O O . GLY A 1 573 ? -15.992 -19.907 17.760 1.00 95.62 573 GLY A O 1
ATOM 4572 N N . MET A 1 574 ? -16.608 -17.806 18.233 1.00 96.25 574 MET A N 1
ATOM 4573 C CA . MET A 1 574 ? -16.968 -17.475 16.844 1.00 96.25 574 MET A CA 1
ATOM 4574 C C . MET A 1 574 ? -15.774 -17.609 15.888 1.00 96.25 574 MET A C 1
ATOM 4576 O O . MET A 1 574 ? -15.906 -18.162 14.799 1.00 96.25 574 MET A O 1
ATOM 4580 N N . LEU A 1 575 ? -14.594 -17.129 16.291 1.00 95.44 575 LEU A N 1
ATOM 4581 C CA . LEU A 1 575 ? -13.377 -17.274 15.489 1.00 95.44 575 LEU A CA 1
ATOM 4582 C C . LEU A 1 575 ? -12.915 -18.731 15.402 1.00 95.44 575 LEU A C 1
ATOM 4584 O O . LEU A 1 575 ? -12.393 -19.140 14.370 1.00 95.44 575 LEU A O 1
ATOM 4588 N N . GLU A 1 576 ? -13.114 -19.521 16.455 1.00 93.69 576 GLU A N 1
ATOM 4589 C CA . GLU A 1 576 ? -12.811 -20.950 16.438 1.00 93.69 576 GLU A CA 1
ATOM 4590 C C . GLU A 1 576 ? -13.674 -21.694 15.413 1.00 93.69 576 GLU A C 1
ATOM 4592 O O . GLU A 1 576 ? -13.129 -22.409 14.571 1.00 93.69 576 GLU A O 1
ATOM 4597 N N . ALA A 1 577 ? -14.991 -21.470 15.434 1.00 93.56 577 ALA A N 1
ATOM 4598 C CA . ALA A 1 577 ? -15.927 -22.017 14.452 1.00 93.56 577 ALA A CA 1
ATOM 4599 C C . ALA A 1 577 ? -15.565 -21.573 13.022 1.00 93.56 577 ALA A C 1
ATOM 4601 O O . ALA A 1 577 ? -15.471 -22.394 12.105 1.00 93.56 577 ALA A O 1
ATOM 4602 N N . PHE A 1 578 ? -15.238 -20.289 12.838 1.00 94.50 578 PHE A N 1
ATOM 4603 C CA . PHE A 1 578 ? -14.792 -19.754 11.551 1.00 94.50 578 PHE A CA 1
ATOM 4604 C C . PHE A 1 578 ? -13.536 -20.463 11.025 1.00 94.50 578 PHE A C 1
ATOM 4606 O O . PHE A 1 578 ? -13.503 -20.882 9.867 1.00 94.50 578 PHE A O 1
ATOM 4613 N N . TYR A 1 579 ? -12.515 -20.651 11.867 1.00 91.19 579 TYR A N 1
ATOM 4614 C CA . TYR A 1 579 ? -11.278 -21.326 11.466 1.00 91.19 579 TYR A CA 1
ATOM 4615 C C . TYR A 1 579 ? -11.459 -22.830 11.218 1.00 91.19 579 TYR A C 1
ATOM 4617 O O . TYR A 1 579 ? -10.754 -23.375 10.371 1.00 91.19 579 TYR A O 1
ATOM 4625 N N . LYS A 1 580 ? -12.427 -23.485 11.874 1.00 90.38 580 LYS A N 1
ATOM 4626 C CA . LYS A 1 580 ? -12.842 -24.873 11.575 1.00 90.38 580 LYS A CA 1
ATOM 4627 C C . LYS A 1 580 ? -13.686 -24.994 10.301 1.00 90.38 580 LYS A C 1
ATOM 4629 O O . LYS A 1 580 ? -13.838 -26.085 9.763 1.00 90.38 580 LYS A O 1
ATOM 4634 N N . GLY A 1 581 ? -14.174 -23.870 9.785 1.00 88.19 581 GLY A N 1
ATOM 4635 C CA . GLY A 1 581 ? -14.886 -23.765 8.518 1.00 88.19 581 GLY A CA 1
ATOM 4636 C C . GLY A 1 581 ? -16.405 -23.724 8.610 1.00 88.19 581 GLY A C 1
ATOM 4637 O O . GLY A 1 581 ? -17.065 -23.783 7.577 1.00 88.19 581 GLY A O 1
ATOM 4638 N N . GLU A 1 582 ? -16.944 -23.551 9.813 1.00 87.19 582 GLU A N 1
ATOM 4639 C CA . GLU A 1 582 ? -18.381 -23.427 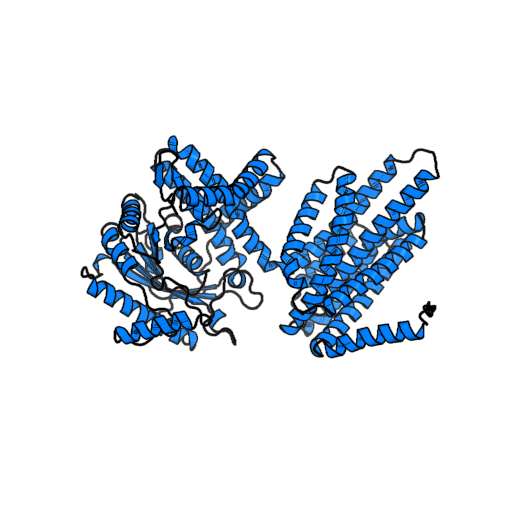10.084 1.00 87.19 582 GLU A CA 1
ATOM 4640 C C . GLU A 1 582 ? -18.917 -22.009 9.782 1.00 87.19 582 GLU A C 1
ATOM 4642 O O . GLU A 1 582 ? -20.122 -21.811 9.655 1.00 87.19 582 GLU A O 1
ATOM 4647 N N . GLY A 1 583 ? -18.026 -21.024 9.606 1.00 88.75 583 GLY A N 1
ATOM 4648 C CA . GLY A 1 583 ? -18.378 -19.616 9.384 1.00 88.75 583 GLY A CA 1
ATOM 4649 C C . GLY A 1 583 ? -18.607 -18.832 10.684 1.00 88.75 583 GLY A C 1
ATOM 4650 O O . GLY A 1 583 ? -18.353 -19.329 11.778 1.00 88.75 583 GLY A O 1
ATOM 4651 N N . LEU A 1 584 ? -19.039 -17.571 10.562 1.00 94.38 584 LEU A N 1
ATOM 4652 C CA . LEU A 1 584 ? -19.539 -16.779 11.696 1.00 94.38 584 LEU A CA 1
ATOM 4653 C C . LEU A 1 584 ? -21.067 -16.967 11.827 1.00 94.38 584 LEU A C 1
ATOM 4655 O O . LEU A 1 584 ? -21.723 -17.210 10.810 1.00 94.38 584 LEU A O 1
ATOM 4659 N N . PRO A 1 585 ? -21.644 -16.854 13.039 1.00 93.75 585 PRO A N 1
ATOM 4660 C CA . PRO A 1 585 ? -23.087 -17.000 13.249 1.00 93.75 585 PRO A CA 1
ATOM 4661 C C . PRO A 1 585 ? -23.872 -15.811 12.682 1.00 93.75 585 PRO A C 1
ATOM 4663 O O . PRO A 1 585 ? -23.300 -14.746 12.482 1.00 93.75 585 PRO A O 1
ATOM 4666 N N . ASP A 1 586 ? -25.182 -15.979 12.479 1.00 93.94 586 ASP A N 1
ATOM 4667 C CA . ASP A 1 586 ? -26.128 -14.911 12.115 1.00 93.94 586 ASP A CA 1
ATOM 4668 C C . ASP A 1 586 ? -25.765 -14.163 10.816 1.00 93.94 586 ASP A C 1
ATOM 4670 O O . ASP A 1 586 ? -25.635 -12.943 10.801 1.00 93.94 586 ASP A O 1
ATOM 4674 N N . LEU A 1 587 ? -25.556 -14.879 9.706 1.00 95.00 587 LEU A N 1
ATOM 4675 C CA . LEU A 1 587 ? -25.245 -14.262 8.409 1.00 95.00 587 LEU A CA 1
ATOM 4676 C C . LEU A 1 587 ? -26.405 -13.385 7.911 1.00 95.00 587 LEU A C 1
ATOM 4678 O O . LEU A 1 587 ? -27.469 -13.900 7.579 1.00 95.00 587 LEU A O 1
ATOM 4682 N N . SER A 1 588 ? -26.161 -12.079 7.792 1.00 93.38 588 SER A N 1
ATOM 4683 C CA . SER A 1 588 ? -27.184 -11.092 7.419 1.00 93.38 588 SER A CA 1
ATOM 4684 C C . SER A 1 588 ? -27.059 -10.659 5.958 1.00 93.38 588 SER A C 1
ATOM 4686 O O . SER A 1 588 ? -28.046 -10.617 5.231 1.00 93.38 588 SER A O 1
ATOM 4688 N N . ILE A 1 589 ? -25.842 -10.336 5.499 1.00 94.25 589 ILE A N 1
ATOM 4689 C CA . ILE A 1 589 ? -25.599 -9.856 4.129 1.00 94.25 589 ILE A CA 1
ATOM 4690 C C . ILE A 1 589 ? -24.363 -10.543 3.556 1.00 94.25 589 ILE A C 1
ATOM 4692 O O . ILE A 1 589 ? -23.252 -10.375 4.058 1.00 94.25 589 ILE A O 1
ATOM 4696 N N . THR A 1 590 ? -24.536 -11.260 2.450 1.00 94.19 590 THR A N 1
ATOM 4697 C CA . THR A 1 590 ? -23.431 -11.816 1.659 1.00 94.19 590 THR A CA 1
ATOM 4698 C C . THR A 1 590 ? -23.007 -10.858 0.561 1.00 94.19 590 THR A C 1
ATOM 4700 O O . THR A 1 590 ? -23.861 -10.340 -0.156 1.00 94.19 590 THR A O 1
ATOM 4703 N N . ASN A 1 591 ? -21.696 -10.695 0.367 1.00 91.44 591 ASN A N 1
ATOM 4704 C CA . ASN A 1 591 ? -21.127 -9.862 -0.695 1.00 91.44 591 ASN A CA 1
ATOM 4705 C C . ASN A 1 591 ? -21.751 -8.455 -0.735 1.00 91.44 591 ASN A C 1
ATOM 4707 O O . ASN A 1 591 ? -22.253 -7.996 -1.764 1.00 91.44 591 ASN A O 1
ATOM 4711 N N . ALA A 1 592 ? -21.748 -7.796 0.422 1.00 93.88 592 ALA A N 1
ATOM 4712 C CA . ALA A 1 592 ? -22.273 -6.456 0.587 1.00 93.88 592 ALA A CA 1
ATOM 4713 C C . ALA A 1 592 ? -21.637 -5.483 -0.422 1.00 93.88 592 ALA A C 1
ATOM 4715 O O . ALA A 1 592 ? -20.448 -5.610 -0.744 1.00 93.88 592 ALA A O 1
ATOM 4716 N N . PRO A 1 593 ? -22.396 -4.485 -0.910 1.00 92.19 593 PRO A N 1
ATOM 4717 C CA . PRO A 1 593 ? -21.869 -3.522 -1.860 1.00 92.19 593 PRO A CA 1
ATOM 4718 C C . PRO A 1 593 ? -20.676 -2.775 -1.258 1.00 92.19 593 PRO A C 1
ATOM 4720 O O . PRO A 1 593 ? -20.688 -2.362 -0.091 1.00 92.19 593 PRO A O 1
ATOM 4723 N N . ARG A 1 594 ? -19.640 -2.600 -2.081 1.00 92.62 594 ARG A N 1
ATOM 4724 C CA . ARG A 1 594 ? -18.483 -1.756 -1.770 1.00 92.62 594 ARG A CA 1
ATOM 4725 C C . ARG A 1 594 ? -18.898 -0.289 -1.706 1.00 92.62 594 ARG A C 1
ATOM 4727 O O . ARG A 1 594 ? -19.911 0.105 -2.289 1.00 92.62 594 ARG A O 1
ATOM 4734 N N . VAL A 1 595 ? -18.104 0.527 -1.022 1.00 92.00 595 VAL A N 1
ATOM 4735 C CA . VAL A 1 595 ? -18.356 1.970 -0.934 1.00 92.00 595 VAL A CA 1
ATOM 4736 C C . VAL A 1 595 ? -18.380 2.602 -2.327 1.00 92.00 595 VAL A C 1
ATOM 4738 O O . VAL A 1 595 ? -17.477 2.402 -3.141 1.00 92.00 595 VAL A O 1
ATOM 4741 N N . SER A 1 596 ? -19.416 3.408 -2.578 1.00 92.94 596 SER A N 1
ATOM 4742 C CA . SER A 1 596 ? -19.666 4.032 -3.877 1.00 92.94 596 SER A CA 1
ATOM 4743 C C . SER A 1 596 ? -18.452 4.798 -4.413 1.00 92.94 596 SER A C 1
ATOM 4745 O O . SER A 1 596 ? -17.809 5.589 -3.711 1.00 92.94 596 SER A O 1
ATOM 4747 N N . PHE A 1 597 ? -18.186 4.626 -5.707 1.00 91.06 597 PHE A N 1
ATOM 4748 C CA . PHE A 1 597 ? -17.194 5.413 -6.434 1.00 91.06 597 PHE A CA 1
ATOM 4749 C C . PHE A 1 597 ? -17.480 6.917 -6.375 1.00 91.06 597 PHE A C 1
ATOM 4751 O O . PHE A 1 597 ? -16.540 7.703 -6.311 1.00 91.06 597 PHE A O 1
ATOM 4758 N N . ALA A 1 598 ? -18.749 7.332 -6.303 1.00 94.06 598 ALA A N 1
ATOM 4759 C CA . ALA A 1 598 ? -19.112 8.746 -6.191 1.00 94.06 598 ALA A CA 1
ATOM 4760 C C . ALA A 1 598 ? -18.580 9.397 -4.900 1.00 94.06 598 ALA A C 1
ATOM 4762 O O . ALA A 1 598 ? -18.266 10.583 -4.892 1.00 94.06 598 ALA A O 1
ATOM 4763 N N . LEU A 1 599 ? -18.435 8.619 -3.820 1.00 92.88 599 LEU A N 1
ATOM 4764 C CA . LEU A 1 599 ? -17.884 9.099 -2.550 1.00 92.88 599 LEU A CA 1
ATOM 4765 C C . LEU A 1 599 ? -16.354 9.031 -2.516 1.00 92.88 599 LEU A C 1
ATOM 4767 O O . LEU A 1 599 ? -15.720 9.830 -1.832 1.00 92.88 599 LEU A O 1
ATOM 4771 N N . THR A 1 600 ? -15.757 8.076 -3.229 1.00 93.31 600 THR A N 1
ATOM 4772 C CA . THR A 1 600 ? -14.337 7.728 -3.080 1.00 93.31 600 THR A CA 1
ATOM 4773 C C . THR A 1 600 ? -13.446 8.276 -4.194 1.00 93.31 600 THR A C 1
ATOM 4775 O O . THR A 1 600 ? -12.306 8.646 -3.918 1.00 93.31 600 THR A O 1
ATOM 4778 N N . ILE A 1 601 ? -13.944 8.415 -5.429 1.00 90.56 601 ILE A N 1
ATOM 4779 C CA . ILE A 1 601 ? -13.175 8.959 -6.561 1.00 90.56 601 ILE A CA 1
ATOM 4780 C C . ILE A 1 601 ? -12.808 10.434 -6.353 1.00 90.56 601 ILE A C 1
ATOM 4782 O O . ILE A 1 601 ? -11.626 10.738 -6.509 1.00 90.56 601 ILE A O 1
ATOM 4786 N N . PRO A 1 602 ? -13.724 11.354 -5.981 1.00 95.69 602 PRO A N 1
ATOM 4787 C CA . PRO A 1 602 ? -13.364 12.765 -5.831 1.00 95.69 602 PRO A CA 1
ATOM 4788 C C . PRO A 1 602 ? -12.203 13.018 -4.851 1.00 95.69 602 PRO A C 1
ATOM 4790 O O . PRO A 1 602 ? -11.225 13.646 -5.266 1.00 95.69 602 PRO A O 1
ATOM 4793 N N . PRO A 1 603 ? -12.216 12.500 -3.602 1.00 94.69 603 PRO A N 1
ATOM 4794 C CA . PRO A 1 603 ? -11.076 12.679 -2.707 1.00 94.69 603 PRO A CA 1
ATOM 4795 C C . PRO A 1 603 ? -9.828 11.944 -3.208 1.00 94.69 603 PRO A C 1
ATOM 4797 O O . PRO A 1 603 ? -8.720 12.453 -3.050 1.00 94.69 603 PRO A O 1
ATOM 4800 N N . SER A 1 604 ? -9.979 10.794 -3.874 1.00 90.31 604 SER A N 1
ATOM 4801 C CA . SER A 1 604 ? -8.827 10.083 -4.436 1.00 90.31 604 SER A CA 1
ATOM 4802 C C . SER A 1 604 ? -8.139 10.894 -5.543 1.00 90.31 604 SER A C 1
ATOM 4804 O O . SER A 1 604 ? -6.921 11.085 -5.531 1.00 90.31 604 SER A O 1
ATOM 4806 N N . LEU A 1 605 ? -8.907 11.466 -6.471 1.00 85.62 605 LEU A N 1
ATOM 4807 C CA . LEU A 1 605 ? -8.371 12.350 -7.506 1.00 85.62 605 LEU A CA 1
ATOM 4808 C C . LEU A 1 605 ? -7.777 13.627 -6.915 1.00 85.62 605 LEU A C 1
ATOM 4810 O O . LEU A 1 605 ? -6.753 14.091 -7.414 1.00 85.62 605 LEU A O 1
ATOM 4814 N N . PHE A 1 606 ? -8.361 14.169 -5.843 1.00 93.12 606 PHE A N 1
ATOM 4815 C CA . PHE A 1 606 ? -7.791 15.303 -5.121 1.00 93.12 606 PHE A CA 1
ATOM 4816 C C . PHE A 1 606 ? -6.392 14.981 -4.582 1.00 93.12 606 PHE A C 1
ATOM 4818 O O . PHE A 1 606 ? -5.441 15.692 -4.905 1.00 93.12 606 PHE A O 1
ATOM 4825 N N . PHE A 1 607 ? -6.232 13.888 -3.828 1.00 88.81 607 PHE A N 1
ATOM 4826 C CA . PHE A 1 607 ? -4.927 13.502 -3.283 1.00 88.81 607 PHE A CA 1
ATOM 4827 C C . PHE A 1 607 ? -3.931 13.114 -4.376 1.00 88.81 607 PHE A C 1
ATOM 4829 O O . PHE A 1 607 ? -2.767 13.500 -4.302 1.00 88.81 607 PHE A O 1
ATOM 4836 N N . LEU A 1 608 ? -4.383 12.436 -5.435 1.00 82.31 608 LEU A N 1
ATOM 4837 C CA . LEU A 1 608 ? -3.541 12.136 -6.592 1.00 82.31 608 LEU A CA 1
ATOM 4838 C C . LEU A 1 608 ? -3.053 13.427 -7.264 1.00 82.31 608 LEU A C 1
ATOM 4840 O O . LEU A 1 608 ? -1.863 13.580 -7.521 1.00 82.31 608 LEU A O 1
ATOM 4844 N N . SER A 1 609 ? -3.944 14.395 -7.477 1.00 82.38 609 SER A N 1
ATOM 4845 C CA . SER A 1 609 ? -3.590 15.702 -8.038 1.00 82.38 609 SER A CA 1
ATOM 4846 C C . SER A 1 609 ? -2.638 16.468 -7.120 1.00 82.38 609 SER A C 1
ATOM 4848 O O . SER A 1 609 ? -1.679 17.065 -7.600 1.00 82.38 609 SER A O 1
ATOM 4850 N N . ALA A 1 610 ? -2.845 16.410 -5.801 1.00 86.12 610 ALA A N 1
ATOM 4851 C CA . ALA A 1 610 ? -1.976 17.040 -4.810 1.00 86.12 610 ALA A CA 1
ATOM 4852 C C . ALA A 1 610 ? -0.570 16.418 -4.773 1.00 86.12 610 ALA A C 1
ATOM 4854 O O . ALA A 1 610 ? 0.405 17.137 -4.565 1.00 86.12 610 ALA A O 1
ATOM 4855 N N . LEU A 1 611 ? -0.445 15.113 -5.032 1.00 80.56 611 LEU A N 1
ATOM 4856 C CA . LEU A 1 611 ? 0.848 14.442 -5.200 1.00 80.56 611 LEU A CA 1
ATOM 4857 C C . LEU A 1 611 ? 1.566 14.856 -6.486 1.00 80.56 611 LEU A C 1
ATOM 4859 O O . LEU A 1 611 ? 2.796 14.896 -6.515 1.00 80.56 611 LEU A O 1
ATOM 4863 N N . ILE A 1 612 ? 0.814 15.185 -7.539 1.00 77.94 612 ILE A N 1
ATOM 4864 C CA . ILE A 1 612 ? 1.385 15.590 -8.827 1.00 77.94 612 ILE A CA 1
ATOM 4865 C C . ILE A 1 612 ? 1.661 17.115 -8.867 1.00 77.94 612 ILE A C 1
ATOM 4867 O O . ILE A 1 612 ? 2.570 17.588 -9.550 1.00 77.94 612 ILE A O 1
ATOM 4871 N N . ALA A 1 613 ? 0.949 17.926 -8.086 1.00 77.00 613 ALA A N 1
ATOM 4872 C CA . ALA A 1 613 ? 1.094 19.385 -8.069 1.00 77.00 613 ALA A CA 1
ATOM 4873 C C . ALA A 1 613 ? 2.535 19.918 -7.826 1.00 77.00 613 ALA A C 1
ATOM 4875 O O . ALA A 1 613 ? 2.916 20.892 -8.490 1.00 77.00 613 ALA A O 1
ATOM 4876 N N . PRO A 1 614 ? 3.387 19.306 -6.970 1.00 79.12 614 PRO A N 1
ATOM 4877 C CA . PRO A 1 614 ? 4.806 19.662 -6.830 1.00 79.12 614 PRO A CA 1
ATOM 4878 C C . PRO A 1 614 ? 5.617 19.649 -8.138 1.00 79.12 614 PRO A C 1
ATOM 4880 O O . PRO A 1 614 ? 6.624 20.357 -8.260 1.00 79.12 614 PRO A O 1
ATOM 4883 N N . PHE A 1 615 ? 5.198 18.868 -9.136 1.00 69.06 615 PHE A N 1
ATOM 4884 C CA . PHE A 1 615 ? 5.872 18.828 -10.436 1.00 69.06 615 PHE A CA 1
ATOM 4885 C C . PHE A 1 615 ? 5.592 20.081 -11.273 1.00 69.06 615 PHE A C 1
ATOM 4887 O O . PHE A 1 615 ? 6.440 20.486 -12.065 1.00 69.06 615 PHE A O 1
ATOM 4894 N N . PHE A 1 616 ? 4.456 20.746 -11.049 1.00 77.25 616 PHE A N 1
ATOM 4895 C CA . PHE A 1 616 ? 4.017 21.892 -11.848 1.00 77.25 616 PHE A CA 1
ATOM 4896 C C . PHE A 1 616 ? 4.247 23.248 -11.174 1.00 77.25 616 PHE A C 1
ATOM 4898 O O . PHE A 1 616 ? 4.365 24.259 -11.861 1.00 77.25 616 PHE A O 1
ATOM 4905 N N . SER A 1 617 ? 4.357 23.297 -9.842 1.00 79.69 617 SER A N 1
ATOM 4906 C CA . SER A 1 617 ? 4.541 24.549 -9.098 1.00 79.69 617 SER A CA 1
ATOM 4907 C C . SER A 1 617 ? 5.737 24.491 -8.152 1.00 79.69 617 SER A C 1
ATOM 4909 O O . SER A 1 617 ? 5.809 23.650 -7.256 1.00 79.69 617 SER A O 1
ATOM 4911 N N . LYS A 1 618 ? 6.675 25.438 -8.310 1.00 82.31 618 LYS A N 1
ATOM 4912 C CA . LYS A 1 618 ? 7.838 25.586 -7.414 1.00 82.31 618 LYS A CA 1
ATOM 4913 C C . LYS A 1 618 ? 7.401 25.860 -5.973 1.00 82.31 618 LYS A C 1
ATOM 4915 O O . LYS A 1 618 ? 7.995 25.311 -5.051 1.00 82.31 618 LYS A O 1
ATOM 4920 N N . THR A 1 619 ? 6.354 26.661 -5.784 1.00 87.25 619 THR A N 1
ATOM 4921 C CA . THR A 1 619 ? 5.804 26.969 -4.458 1.00 87.25 619 THR A CA 1
ATOM 4922 C C . THR A 1 619 ? 5.253 25.713 -3.792 1.00 87.25 619 THR A C 1
ATOM 4924 O O . THR A 1 619 ? 5.647 25.395 -2.674 1.00 87.25 619 THR A O 1
ATOM 4927 N N . VAL A 1 620 ? 4.418 24.946 -4.503 1.00 83.25 620 VAL A N 1
ATOM 4928 C CA . VAL A 1 620 ? 3.847 23.693 -3.978 1.00 83.25 620 VAL A CA 1
ATOM 4929 C C . VAL A 1 620 ? 4.946 22.674 -3.685 1.00 83.25 620 VAL A C 1
ATOM 4931 O O . VAL A 1 620 ? 4.928 22.034 -2.638 1.00 83.25 620 VAL A O 1
ATOM 4934 N N . ARG A 1 621 ? 5.961 22.573 -4.551 1.00 83.56 621 ARG A N 1
ATOM 4935 C CA . ARG A 1 621 ? 7.128 21.715 -4.317 1.00 83.56 621 ARG A CA 1
ATOM 4936 C C . ARG A 1 621 ? 7.883 22.079 -3.048 1.00 83.56 621 ARG A C 1
ATOM 4938 O O . ARG A 1 621 ? 8.249 21.190 -2.288 1.00 83.56 621 ARG A O 1
ATOM 4945 N N . ASN A 1 622 ? 8.106 23.369 -2.814 1.00 80.81 622 ASN A N 1
ATOM 4946 C CA . ASN A 1 622 ? 8.775 23.829 -1.604 1.00 80.81 622 ASN A CA 1
ATOM 4947 C C . ASN A 1 622 ? 7.951 23.490 -0.356 1.00 80.81 622 ASN A C 1
ATOM 4949 O O . ASN A 1 622 ? 8.525 22.996 0.606 1.00 80.81 622 ASN A O 1
ATOM 4953 N N . ILE A 1 623 ? 6.625 23.681 -0.384 1.00 85.06 623 ILE A N 1
ATOM 4954 C CA . ILE A 1 623 ? 5.725 23.299 0.721 1.00 85.06 623 ILE A CA 1
ATOM 4955 C C . ILE A 1 623 ? 5.798 21.790 0.984 1.00 85.06 623 ILE A C 1
ATOM 4957 O O . ILE A 1 623 ? 5.946 21.367 2.131 1.00 85.06 623 ILE A O 1
ATOM 4961 N N . TYR A 1 624 ? 5.747 20.981 -0.074 1.00 83.06 624 TYR A N 1
ATOM 4962 C CA . TYR A 1 624 ? 5.826 19.524 0.008 1.00 83.06 624 TYR A CA 1
ATOM 4963 C C . TYR A 1 624 ? 7.143 19.062 0.651 1.00 83.06 624 TYR A C 1
ATOM 4965 O O . TYR A 1 624 ? 7.139 18.305 1.621 1.00 83.06 624 TYR A O 1
ATOM 4973 N N . LEU A 1 625 ? 8.280 19.570 0.161 1.00 80.62 625 LEU A N 1
ATOM 4974 C CA . LEU A 1 625 ? 9.602 19.244 0.701 1.00 80.62 625 LEU A CA 1
ATOM 4975 C C . LEU A 1 625 ? 9.779 19.757 2.134 1.00 80.62 625 LEU A C 1
ATOM 4977 O O . LEU A 1 625 ? 10.288 19.026 2.973 1.00 80.62 625 LEU A O 1
ATOM 4981 N N . MET A 1 626 ? 9.312 20.970 2.442 1.00 81.31 626 MET A N 1
ATOM 4982 C CA . MET A 1 626 ? 9.326 21.521 3.803 1.00 81.31 626 MET A CA 1
ATOM 4983 C C . MET A 1 626 ? 8.513 20.658 4.771 1.00 81.31 626 MET A C 1
ATOM 4985 O O . MET A 1 626 ? 8.966 20.416 5.884 1.00 81.31 626 MET A O 1
ATOM 4989 N N . THR A 1 627 ? 7.354 20.149 4.343 1.00 81.50 627 THR A N 1
ATOM 4990 C CA . THR A 1 627 ? 6.508 19.253 5.152 1.00 81.50 627 THR A CA 1
ATOM 4991 C C . THR A 1 627 ? 7.206 17.920 5.435 1.00 81.50 627 THR A C 1
ATOM 4993 O O . THR A 1 627 ? 7.117 17.391 6.538 1.00 81.50 627 THR A O 1
ATOM 4996 N N . LEU A 1 628 ? 7.942 17.376 4.462 1.00 75.44 628 LEU A N 1
ATOM 4997 C CA . LEU A 1 628 ? 8.756 16.176 4.667 1.00 75.44 628 LEU A CA 1
ATOM 4998 C C . LEU A 1 628 ? 9.955 16.444 5.586 1.00 75.44 628 LEU A C 1
ATOM 5000 O O . LEU A 1 628 ? 10.210 15.684 6.518 1.00 75.44 628 LEU A O 1
ATOM 5004 N N . CYS A 1 629 ? 10.688 17.532 5.341 1.00 75.56 629 CYS A N 1
ATOM 5005 C CA . CYS A 1 629 ? 11.890 17.894 6.089 1.00 75.56 629 CYS A CA 1
ATOM 5006 C C . CYS A 1 629 ? 11.595 18.352 7.518 1.00 75.56 629 CYS A C 1
ATOM 5008 O O . CYS A 1 629 ? 12.449 18.194 8.388 1.00 75.56 629 CYS A O 1
ATOM 5010 N N . SER A 1 630 ? 10.402 18.880 7.796 1.00 73.25 630 SER A N 1
ATOM 5011 C CA . SER A 1 630 ? 10.003 19.186 9.167 1.00 73.25 630 SER A CA 1
ATOM 5012 C C . SER A 1 630 ? 9.842 17.910 10.003 1.00 73.25 630 SER A C 1
ATOM 5014 O O . SER A 1 630 ? 9.858 17.997 11.234 1.00 73.25 630 SER A O 1
ATOM 5016 N N . SER A 1 631 ? 9.720 16.726 9.369 1.00 67.56 631 SER A N 1
ATOM 5017 C CA . SER A 1 631 ? 9.432 15.451 10.041 1.00 67.56 631 SER A CA 1
ATOM 5018 C C . SER A 1 631 ? 10.366 15.113 11.207 1.00 67.56 631 SER A C 1
ATOM 5020 O O . SER A 1 631 ? 9.897 14.936 12.337 1.00 67.56 631 SER A O 1
ATOM 5022 N N . PRO A 1 632 ? 11.689 15.091 11.000 1.00 65.94 632 PRO A N 1
ATOM 5023 C CA . PRO A 1 632 ? 12.631 14.832 12.082 1.00 65.94 632 PRO A CA 1
ATOM 5024 C C . PRO A 1 632 ? 12.727 15.998 13.078 1.00 65.94 632 PRO A C 1
ATOM 5026 O O . PRO A 1 632 ? 12.951 15.772 14.268 1.00 65.94 632 PRO A O 1
ATOM 5029 N N . ALA A 1 633 ? 12.530 17.239 12.616 1.00 65.50 633 ALA A N 1
ATOM 5030 C CA . ALA A 1 633 ? 12.672 18.444 13.434 1.00 65.50 633 ALA A CA 1
ATOM 5031 C C . ALA A 1 633 ? 11.586 18.554 14.517 1.00 65.50 633 ALA A C 1
ATOM 5033 O O . ALA A 1 633 ? 11.898 18.888 15.660 1.00 65.50 633 ALA A O 1
ATOM 5034 N N . LEU A 1 634 ? 10.329 18.209 14.205 1.00 63.09 634 LEU A N 1
ATOM 5035 C CA . LEU A 1 634 ? 9.258 18.209 15.209 1.00 63.09 634 LEU A CA 1
ATOM 5036 C C . LEU A 1 634 ? 9.433 17.079 16.229 1.00 63.09 634 LEU A C 1
ATOM 5038 O O . LEU A 1 634 ? 9.175 17.279 17.411 1.00 63.09 634 LEU A O 1
ATOM 5042 N N . ILE A 1 635 ? 9.904 15.903 15.799 1.00 63.56 635 ILE A N 1
ATOM 5043 C CA . ILE A 1 635 ? 10.189 14.782 16.710 1.00 63.56 635 ILE A CA 1
ATOM 5044 C C . ILE A 1 635 ? 11.293 15.175 17.698 1.00 63.56 635 ILE A C 1
ATOM 5046 O O . ILE A 1 635 ? 11.162 14.930 18.898 1.00 63.56 635 ILE A O 1
ATOM 5050 N N . LEU A 1 636 ? 12.354 15.829 17.212 1.00 65.75 636 LEU A N 1
ATOM 5051 C CA . LEU A 1 636 ? 13.415 16.375 18.057 1.00 65.75 636 LEU A CA 1
ATOM 5052 C C . LEU A 1 636 ? 12.869 17.436 19.025 1.00 65.75 636 LEU A C 1
ATOM 5054 O O . LEU A 1 636 ? 13.167 17.387 20.216 1.00 65.75 636 LEU A O 1
ATOM 5058 N N . TRP A 1 637 ? 12.022 18.346 18.538 1.00 64.12 637 TRP A N 1
ATOM 5059 C CA . TRP A 1 637 ? 11.385 19.383 19.351 1.00 64.12 637 TRP A CA 1
ATOM 5060 C C . TRP A 1 637 ? 10.489 18.811 20.462 1.00 64.12 637 TRP A C 1
ATOM 5062 O O . TRP A 1 637 ? 10.609 19.228 21.615 1.00 64.12 637 TRP A O 1
ATOM 5072 N N . LEU A 1 638 ? 9.653 17.811 20.154 1.00 60.44 638 LEU A N 1
ATOM 5073 C CA . LEU A 1 638 ? 8.809 17.116 21.135 1.00 60.44 638 LEU A CA 1
ATOM 5074 C C . LEU A 1 638 ? 9.651 16.466 22.242 1.00 60.44 638 LEU A C 1
ATOM 5076 O O . LEU A 1 638 ? 9.281 16.541 23.414 1.00 60.44 638 LEU A O 1
ATOM 5080 N N . ARG A 1 639 ? 10.801 15.883 21.875 1.00 63.22 639 ARG A N 1
ATOM 5081 C CA . ARG A 1 639 ? 11.761 15.273 22.809 1.00 63.22 639 ARG A CA 1
ATOM 5082 C C . ARG A 1 639 ? 12.424 16.308 23.719 1.00 63.22 639 ARG A C 1
ATOM 5084 O O . ARG A 1 639 ? 12.522 16.091 24.919 1.00 63.22 639 ARG A O 1
ATOM 5091 N N . LEU A 1 640 ? 12.853 17.443 23.162 1.00 66.38 640 LEU A N 1
ATOM 5092 C CA . LEU A 1 640 ? 13.501 18.523 23.920 1.00 66.38 640 LEU A CA 1
ATOM 5093 C C . LEU A 1 640 ? 12.556 19.195 24.925 1.00 66.38 640 LEU A C 1
ATOM 5095 O O . LEU A 1 640 ? 13.000 19.694 25.953 1.00 66.38 640 LEU A O 1
ATOM 5099 N N . ARG A 1 641 ? 11.251 19.212 24.640 1.00 55.94 641 ARG A N 1
ATOM 5100 C CA . ARG A 1 641 ? 10.230 19.845 25.487 1.00 55.94 641 ARG A CA 1
ATOM 5101 C C . ARG A 1 641 ? 9.722 18.958 26.628 1.00 55.94 641 ARG A C 1
ATOM 5103 O O . ARG A 1 641 ? 8.838 19.401 27.356 1.00 55.94 641 ARG A O 1
ATOM 5110 N N . GLY A 1 642 ? 10.186 17.710 26.754 1.00 51.62 642 GLY A N 1
ATOM 5111 C CA . GLY A 1 642 ? 9.659 16.756 27.745 1.00 51.62 642 GLY A CA 1
ATOM 5112 C C . GLY A 1 642 ? 8.161 16.457 27.581 1.00 51.62 642 GLY A C 1
ATOM 5113 O O . GLY A 1 642 ? 7.531 15.875 28.462 1.00 51.62 642 GLY A O 1
ATOM 5114 N N . CYS A 1 643 ? 7.575 16.851 26.442 1.00 48.66 643 CYS A N 1
ATOM 5115 C CA . CYS A 1 643 ? 6.231 16.445 26.026 1.00 48.66 643 CYS A CA 1
ATOM 5116 C C . CYS A 1 643 ? 6.195 14.962 25.635 1.00 48.66 643 CYS A C 1
ATOM 5118 O O . CYS A 1 643 ? 5.116 14.419 25.400 1.00 48.66 643 CYS A O 1
ATOM 5120 N N . VAL A 1 644 ? 7.382 14.353 25.567 1.00 45.75 644 VAL A N 1
ATOM 5121 C CA . VAL A 1 644 ? 7.744 12.990 25.202 1.00 45.75 644 VAL A CA 1
ATOM 5122 C C . VAL A 1 644 ? 8.739 12.463 26.219 1.00 45.75 644 VAL A C 1
ATOM 5124 O O . VAL A 1 644 ? 9.734 13.180 26.468 1.00 45.75 644 VAL A O 1
#

Organism: Ascaris lumbricoides (NCBI:txid6252)

Sequence (644 aa):
MSTDARRRPTTGRDILRNIQNVFTSLNDKLEKDVLDHLRAVYGTLCVGLMLATMGAVLEVMNVVRANLFLTLGSFACFFALCAIPHSRERERQRFGCFALFAFLTGMSTGPQIEVAIHLNPSVLLTAFLGTAIIFGCFSLAALHAPSTKYLHLGGAIGSALMLMLVTLLFARSQLMMMTVLWMGLAITCALILYDTQLICEKRRRGDTDYIWHTIELFLDFINLFRYILVILNSKEERDRGRRTVEGSFVWCNCLRRTQVVVVSGNGMVLSSVVAANEMRAALPASYLSLSMVPFASISLGMGALSWFLPRRVFLAVDNLLYSSYMRMCLFVFENVAATRINFYGDIESISSKRESAIVLSNHQSNVDWVVITMLANRQQGSECGLRFMMKYAIHYLPLFGWYTFQVDFVFVFYHQHGFIYVRRFGNVVWSAVERQLSFLKTLNEPFWLLIFPEGTRFSPKKSAIIESSRLYCESIGIPAFDNLLTPRTAGFILALTYLRGSIDAIYDVTIAYEQSRGVGREKCAPDMFEFVCSTNAQPTLHIHVRRFPVDALPHDEALIKRWLIERYQIKNGMLEAFYKGEGLPDLSITNAPRVSFALTIPPSLFFLSALIAPFFSKTVRNIYLMTLCSSPALILWLRLRGCV

InterPro domains:
  IPR002123 Phospholipid/glycerol acyltransferase [PF01553] (353-468)
  IPR002123 Phospholipid/glycerol acyltransferase [SM00563] (357-493)
  IPR006214 Bax inhibitor 1-related [PF01027] (36-236)
  IPR032098 Acyltransferase, C-terminal domain [PF16076] (540-585)

Solvent-accessible surface area (backbone atoms only — not comparable to full-atom values): 34606 Å² total; per-residue (Å²): 138,85,84,85,81,77,82,75,80,86,49,75,67,57,52,53,50,52,53,50,52,57,56,51,53,47,65,76,70,46,55,68,74,44,51,54,46,48,51,53,18,56,53,49,32,52,54,34,53,52,35,15,47,54,24,18,49,38,22,64,70,62,75,51,72,66,49,70,67,51,50,51,46,24,51,50,29,51,53,48,48,76,69,53,73,93,43,87,88,45,45,66,59,48,50,52,35,50,46,51,24,27,19,35,49,16,20,64,45,14,70,62,51,48,53,31,50,74,71,42,56,67,50,52,56,50,21,50,54,50,32,53,52,51,53,50,53,36,36,52,52,26,72,72,42,66,81,59,70,48,60,71,44,53,67,59,51,55,52,48,52,52,52,43,52,54,46,60,78,67,50,82,48,74,66,50,50,53,49,46,48,56,50,50,42,53,50,33,55,51,44,39,25,28,51,51,26,44,52,49,49,41,35,76,74,68,53,80,64,40,68,61,54,19,51,57,54,42,51,36,50,53,42,39,29,49,45,43,37,54,54,50,45,60,47,55,53,52,60,50,55,73,72,46,96,69,93,63,74,68,69,53,53,55,53,53,51,49,51,51,51,52,52,56,45,57,46,43,51,55,53,48,50,51,50,42,64,74,30,55,45,49,55,61,51,47,51,60,61,54,42,38,52,58,52,34,46,51,50,54,51,48,62,68,48,44,86,82,43,57,69,68,58,47,50,53,53,49,30,49,56,50,30,34,52,51,29,29,49,44,34,44,59,30,60,72,22,51,37,40,35,30,38,11,49,47,54,64,66,44,53,74,52,81,62,18,27,42,34,42,34,71,46,51,38,80,41,49,67,56,56,52,41,58,52,30,39,54,18,85,55,39,40,44,30,56,24,43,56,42,59,44,77,53,53,72,40,73,48,61,16,41,56,44,53,39,69,48,98,84,79,47,84,40,45,74,66,55,45,36,61,44,69,86,76,75,87,70,65,58,71,62,42,52,55,45,55,54,53,59,68,72,49,95,61,61,33,35,42,38,37,44,41,48,75,53,65,37,48,79,89,44,56,72,63,54,49,58,32,35,57,50,25,55,75,74,75,43,83,63,62,90,75,45,56,60,66,49,51,67,69,55,52,52,49,47,70,72,40,52,93,66,35,56,28,37,38,47,39,43,76,46,52,56,66,15,64,36,93,98,25,72,69,41,50,54,44,57,60,50,47,49,38,49,90,86,57,74,35,39,40,40,38,35,34,41,77,40,52,47,86,78,52,68,85,52,66,69,54,44,47,49,51,55,52,52,52,50,53,53,50,32,51,40,51,50,38,35,65,76,66,75,40,65,73,58,78,66,38,77,66,45,84,64,80,55,60,86,68,16,47,61,38,36,53,48,45,52,47,53,69,50,40,39,81,79,31,72,70,50,30,51,52,53,50,49,54,58,63,44,43,65,54,53,56,51,49,39,49,76,68,64,82,90

Secondary structure (DSSP, 8-state):
-------PPPPHHHHHHHHHHHHHHHHHHS-HHHHHHHHHHHHHHHHHHHHHHHHHHHHHTTSS---HHHHHHHHHHHHHHHHS---TTTHHHHHHHHHHHHHHHHHHHHHHHHHHHHH-HHHHHHHHHHHHHHHHHHHHHHHHS-TTTTGGGHHHHHHHHHHHHHHHHH--SHHHHHHHHHHHHHHHHHHHHHHHHHHHHHHHTT---HHHHHHHHHHHHHHHHHHHHHHHHHHHHHHHHTT--S--HHHHHHHHHHHHHHHHHHHHHHHHHHHHHHTTTHHHHHHHHHTHHHHHHHHHHHHHHTTTS-HHHHHHHHHHHHHHHHHHHHIIIIIITT-EEEEEESHHHHHH----EEEEE----SSHHHHHHHHHHHTTTGGGGEEEEEEGGGGGSTTHHHHHSEEETTTEEE-TT--EEE--SSS--HHHHHHHHHHHHT-SS--EEEE-TT-S---TT-HHHHHHHHHHHHHTT-PPPSSSPPPP-HHHHHHHHHHGGG-SEEEEEEEEEGGGGSTT-TT-PPPHHHHHH-SSS--EEEEEEEEEEGGGS-SSHHHHHHHHHHHHHHHHHHHHHHHHTS--SSEEESSPPPPPHHHHHHHHHHHHHHHHHHHH-HHHHHHHHHHHHHHHHHHHHHHHTT--

Foldseek 3Di:
DDDDDDDDDQDPVNVVVVVVVLVVVLVVQADPLLVVLVCLLVVLLVLLQVLLQVLLVCCLVVVDPQDPVLLVLLVVLLVVLVVDDDDPVCLVVNSVSSSSNSNSNSNLCNVLQNLLVVLPNVLLVVLLVVLVVLLVVLLSVLSPDPLCPLLVCLVVLLVLLVVLVLLLVVPPDPVSLVVSLVSQLVSLSSLSSNLSSVSSVCVVVVDNCSSLSSLSSSLSSSLNSLSSSLVSSVVSVVVVCVVDPDDDVPVVVVVSSVSSSSSSVSSSVSNSVSSCVVVVLVVLVVLLVLLLLLLLLVLVVLLVCVVVDDPVVSLVVQLVSQLLSLLQVLCLQCVLLVEFEFEFDPLVVLQPAQFAEEEEEFAAEPCVVNVVLQSCCSSVSNNSQEEEEAEQVVLLPFSVSPSQWDARPVGDTDRSNLHAYWYDDDDTPVVSRLVSLVVSLVDPGHHYYYDHQLNDHDDPVCVVQLVVQQVVCVVVVHHRQPLGGQGNQVSVLSSLLSCLVPGFKYKYKYKDWPQCLDDVNPSRDDYPSCSSRPPPDRTYMYMYIDIDTSVNQDPDSVSSSVVVRVSVVLSSVQVVCVSVPVHGPGGDDGRDDRDDCVSNVVSNVVSVVLSCVLSVDVVSVVSSVCSVVCSVVVVVVCVVVVVD

Mean predicted aligned error: 14.6 Å

pLDDT: mean 81.63, std 14.49, range [33.78, 98.12]